Protein AF-A0A975JKD3-F1 (afdb_monomer_lite)

pLDDT: mean 81.68, std 16.89, range [24.05, 97.75]

Foldseek 3Di:
DDDDPVVLVLLPVLVVLVVQLVVLVLQLLLLLQQLVQLVVVLVVVVVVPDPVVNVVSVVSNVVSVVSNVVSLVSSVVSLVVSVVSLQVCQVVQDCVVCVVVDDPVADFFFDDWDKDWDCDVPALWIKIFIHRDLLQWFQFDLFAAPVLQVLLVQLVQQLLQCQPVLVSNLVSLVVLCVVANLLQSLSSNVVWPFPVNVQRHHDDDVQEHEFEWEDDDDPPQLQVLLQQLLLQCQLPVPDVVSNVVSLVSSCVRPNDVVSVVSVVRDTPCSVPDDPVHNSNSHRYDYDYTHTDPDDPSSHGHDPHAAFIKGQADAQKKKKWFADPPDIDIDIAHGARNIQGDGQGCSDPCSVVQDCDPNDGDGDLSHVLVPDQVSSRVNNSMDIGRDDPCCSVPPTPDMDMDHGHPSADPVRNQVVSLVSQSSLSNHQLHKAFDDPPQALPDDVHHGPDDSHDDSSVSCCLSPNDDQDDQPDPDQLCHFLLNLQCVSNVYDSVSRSSGHRSRHRNRNVQLVVLLVCCCVPCLCCCVPVCCVPDPPVLSVVVSVCCSRPVGPRARHTWMDRRRDTDDRHDDDDLVPDDPLPPDDDDDDDPPPDDVVVVVVVVVVVPDDSVSSVVVVVVVVVVVVVVVVCVVVQQDPPDPDPPVVSVVSNVVPPPDPPDDDDDDPDDPVNVVVVCVVVPVPPDDDDDDDDDDDDDDDDDDDDDDDDDDDDDDD

Structure (mmCIF, N/CA/C/O backbone):
data_AF-A0A975JKD3-F1
#
_entry.id   AF-A0A975JKD3-F1
#
loop_
_atom_site.group_PDB
_atom_site.id
_atom_site.type_symbol
_atom_site.label_atom_id
_atom_site.label_alt_id
_atom_site.label_comp_id
_atom_site.label_asym_id
_atom_site.label_entity_id
_atom_site.label_seq_id
_atom_site.pdbx_PDB_ins_code
_atom_site.Cartn_x
_atom_site.Cartn_y
_atom_site.Cartn_z
_atom_site.occupancy
_atom_site.B_iso_or_equiv
_atom_site.auth_seq_id
_atom_site.auth_comp_id
_atom_site.auth_asym_id
_atom_site.auth_atom_id
_atom_site.pdbx_PDB_model_num
ATOM 1 N N . MET A 1 1 ? 26.997 -11.189 -9.824 1.00 38.88 1 MET A N 1
ATOM 2 C CA . MET A 1 1 ? 28.252 -11.019 -9.048 1.00 38.88 1 MET A CA 1
ATOM 3 C C . MET A 1 1 ? 27.929 -10.065 -7.913 1.00 38.88 1 MET A C 1
ATOM 5 O O . MET A 1 1 ? 27.927 -8.876 -8.160 1.00 38.88 1 MET A O 1
ATOM 9 N N . SER A 1 2 ? 27.610 -10.561 -6.716 1.00 51.19 2 SER A N 1
ATOM 10 C CA . SER A 1 2 ? 27.182 -9.735 -5.572 1.00 51.19 2 SER A CA 1
ATOM 11 C C . SER A 1 2 ? 28.007 -8.449 -5.394 1.00 51.19 2 SER A C 1
ATOM 13 O O . SER A 1 2 ? 29.216 -8.456 -5.644 1.00 51.19 2 SER A O 1
ATOM 15 N N . ARG A 1 3 ? 27.349 -7.378 -4.926 1.00 65.56 3 ARG A N 1
ATOM 16 C CA . ARG A 1 3 ? 27.946 -6.079 -4.556 1.00 65.56 3 ARG A CA 1
ATOM 17 C C . ARG A 1 3 ? 29.324 -6.256 -3.910 1.00 65.56 3 ARG A C 1
ATOM 19 O O . ARG A 1 3 ? 29.521 -7.176 -3.111 1.00 65.56 3 ARG A O 1
ATOM 26 N N . THR A 1 4 ? 30.283 -5.390 -4.242 1.00 67.94 4 THR A N 1
ATOM 27 C CA . THR A 1 4 ? 31.621 -5.483 -3.641 1.00 67.94 4 THR A CA 1
ATOM 28 C C . THR A 1 4 ? 31.507 -5.413 -2.107 1.00 67.94 4 THR A C 1
ATOM 30 O O . THR A 1 4 ? 30.752 -4.585 -1.594 1.00 67.94 4 THR A O 1
ATOM 33 N N . PRO A 1 5 ? 32.243 -6.244 -1.341 1.00 71.12 5 PRO A N 1
ATOM 34 C CA . PRO A 1 5 ? 32.148 -6.245 0.123 1.00 71.12 5 PRO A CA 1
ATOM 35 C C . PRO A 1 5 ? 32.403 -4.870 0.757 1.00 71.12 5 PRO A C 1
ATOM 37 O O . PRO A 1 5 ? 31.826 -4.541 1.788 1.00 71.12 5 PRO A O 1
ATOM 40 N N . GLU A 1 6 ? 33.244 -4.055 0.115 1.00 71.62 6 GLU A N 1
ATOM 41 C CA . GLU A 1 6 ? 33.534 -2.678 0.516 1.00 71.62 6 GLU A CA 1
ATOM 42 C C . GLU A 1 6 ? 32.322 -1.749 0.348 1.00 71.62 6 GLU A C 1
ATOM 44 O O . GLU A 1 6 ? 32.041 -0.960 1.246 1.00 71.62 6 GLU A O 1
ATOM 49 N N . PHE A 1 7 ? 31.566 -1.875 -0.748 1.00 76.31 7 PHE A N 1
ATOM 50 C CA . PHE A 1 7 ? 30.334 -1.111 -0.960 1.00 76.31 7 PHE A CA 1
ATOM 51 C C . PHE A 1 7 ? 29.253 -1.516 0.048 1.00 76.31 7 PHE A C 1
ATOM 53 O O . PHE A 1 7 ? 28.669 -0.661 0.709 1.00 76.31 7 PHE A O 1
ATOM 60 N N . THR A 1 8 ? 29.052 -2.820 0.258 1.00 76.56 8 THR A N 1
ATOM 61 C CA . THR A 1 8 ? 28.086 -3.331 1.244 1.00 76.56 8 THR A CA 1
ATOM 62 C C . THR A 1 8 ? 28.416 -2.868 2.666 1.00 76.56 8 THR A C 1
ATOM 64 O O . THR A 1 8 ? 27.520 -2.472 3.411 1.00 76.56 8 THR A O 1
ATOM 67 N N . ALA A 1 9 ? 29.700 -2.844 3.042 1.00 80.62 9 ALA A N 1
ATOM 68 C CA . ALA A 1 9 ? 30.133 -2.354 4.351 1.00 80.62 9 ALA A CA 1
ATOM 69 C C . ALA A 1 9 ? 29.829 -0.860 4.569 1.00 80.62 9 ALA A C 1
ATOM 71 O O . ALA A 1 9 ? 29.582 -0.454 5.703 1.00 80.62 9 ALA A O 1
ATOM 72 N N . GLN A 1 10 ? 29.821 -0.048 3.507 1.00 79.69 10 GLN A N 1
ATOM 73 C CA . GLN A 1 10 ? 29.479 1.377 3.582 1.00 79.69 10 GLN A CA 1
ATOM 74 C C . GLN A 1 10 ? 27.966 1.639 3.610 1.00 79.69 10 GLN A C 1
ATOM 76 O O . GLN A 1 10 ? 27.542 2.668 4.132 1.00 79.69 10 GLN A O 1
ATOM 81 N N . LEU A 1 11 ? 27.147 0.711 3.103 1.00 83.75 11 LEU A N 1
ATOM 82 C CA . LEU A 1 11 ? 25.686 0.825 3.147 1.00 83.75 11 LEU A CA 1
ATOM 83 C C . LEU A 1 11 ? 25.106 0.546 4.540 1.00 83.75 11 LEU A C 1
ATOM 85 O O . LEU A 1 11 ? 24.109 1.158 4.911 1.00 83.75 11 LEU A O 1
ATOM 89 N N . ALA A 1 12 ? 25.715 -0.342 5.332 1.00 86.00 12 ALA A N 1
ATOM 90 C CA . ALA A 1 12 ? 25.164 -0.726 6.636 1.00 86.00 12 ALA A CA 1
ATOM 91 C C . ALA A 1 12 ? 25.016 0.453 7.632 1.00 86.00 12 ALA A C 1
ATOM 93 O O . ALA A 1 12 ? 23.933 0.598 8.203 1.00 86.00 12 ALA A O 1
ATOM 94 N N . PRO A 1 13 ? 26.013 1.347 7.814 1.00 88.62 13 PRO A N 1
ATOM 95 C CA . PRO A 1 13 ? 25.847 2.537 8.654 1.00 88.62 13 PRO A CA 1
ATOM 96 C C . PRO A 1 13 ? 24.757 3.486 8.149 1.00 88.62 13 PRO A C 1
ATOM 98 O O . PRO A 1 13 ? 24.030 4.069 8.948 1.00 88.62 13 PRO A O 1
ATOM 101 N N . LEU A 1 14 ? 24.617 3.619 6.825 1.00 87.12 14 LEU A N 1
ATOM 102 C CA . LEU A 1 14 ? 23.578 4.449 6.221 1.00 87.12 14 LEU A CA 1
ATOM 103 C C . LEU A 1 14 ? 22.175 3.894 6.507 1.00 87.12 14 LEU A C 1
ATOM 105 O O . LEU A 1 14 ? 21.269 4.664 6.822 1.00 87.12 14 LEU A O 1
ATOM 109 N N . LYS A 1 15 ? 21.999 2.571 6.416 1.00 87.50 15 LYS A N 1
ATOM 110 C CA . LYS A 1 15 ? 20.742 1.897 6.769 1.00 87.50 15 LYS A CA 1
ATOM 111 C C . LYS A 1 15 ? 20.385 2.147 8.233 1.00 87.50 15 LYS A C 1
ATOM 113 O O . LYS A 1 15 ? 19.302 2.637 8.519 1.00 87.50 15 LYS A O 1
ATOM 118 N N . GLN A 1 16 ? 21.343 1.961 9.140 1.00 90.44 16 GLN A N 1
ATOM 119 C CA . GLN A 1 16 ? 21.134 2.238 10.561 1.00 90.44 16 GLN A CA 1
ATOM 120 C C . GLN A 1 16 ? 20.761 3.707 10.833 1.00 90.44 16 GLN A C 1
ATOM 122 O O . GLN A 1 16 ? 19.900 3.979 11.668 1.00 90.44 16 GLN A O 1
ATOM 127 N N . ALA A 1 17 ? 21.394 4.659 10.140 1.00 91.06 17 ALA A N 1
ATOM 128 C CA . ALA A 1 17 ? 21.072 6.079 10.273 1.00 91.06 17 ALA A CA 1
ATOM 129 C C . ALA A 1 17 ? 19.662 6.410 9.756 1.00 91.06 17 ALA A C 1
ATOM 131 O O . ALA A 1 17 ? 18.968 7.227 10.358 1.00 91.06 17 ALA A O 1
ATOM 132 N N . ARG A 1 18 ? 19.224 5.758 8.670 1.00 89.56 18 ARG A N 1
ATOM 133 C CA . ARG A 1 18 ? 17.850 5.859 8.160 1.00 89.56 18 ARG A CA 1
ATOM 134 C C . ARG A 1 18 ? 16.847 5.355 9.193 1.00 89.56 18 ARG A C 1
ATOM 136 O O . ARG A 1 18 ? 15.944 6.105 9.543 1.00 89.56 18 ARG A O 1
ATOM 143 N N . ASP A 1 19 ? 17.037 4.141 9.702 1.00 91.19 19 ASP A N 1
ATOM 144 C CA . ASP A 1 19 ? 16.117 3.534 10.670 1.00 91.19 19 ASP A CA 1
ATOM 145 C C . ASP A 1 19 ? 16.009 4.395 11.937 1.00 91.19 19 ASP A C 1
ATOM 147 O O . ASP A 1 19 ? 14.914 4.666 12.424 1.00 91.19 19 ASP A O 1
ATOM 151 N N . ALA A 1 20 ? 17.140 4.927 12.420 1.00 93.31 20 ALA A N 1
ATOM 152 C CA . ALA A 1 20 ? 17.164 5.847 13.554 1.00 93.31 20 ALA A CA 1
ATOM 153 C C . ALA A 1 20 ? 16.421 7.166 13.272 1.00 93.31 20 ALA A C 1
ATOM 155 O O . ALA A 1 20 ? 15.721 7.677 14.149 1.00 93.31 20 ALA A O 1
ATOM 156 N N . ALA A 1 21 ? 16.555 7.727 12.065 1.00 92.06 21 ALA A N 1
ATOM 157 C CA . ALA A 1 21 ? 15.814 8.920 11.664 1.00 92.06 21 ALA A CA 1
ATOM 158 C C . ALA A 1 21 ? 14.305 8.637 11.555 1.00 92.06 21 ALA A C 1
ATOM 160 O O . ALA A 1 21 ? 13.503 9.453 12.008 1.00 92.06 21 ALA A O 1
ATOM 161 N N . ASP A 1 22 ? 13.907 7.481 11.022 1.00 90.38 22 ASP A N 1
ATOM 162 C CA . ASP A 1 22 ? 12.505 7.061 10.938 1.00 90.38 22 ASP A CA 1
ATOM 163 C C . ASP A 1 22 ? 11.887 6.800 12.323 1.00 90.38 22 ASP A C 1
ATOM 165 O O . ASP A 1 22 ? 10.760 7.229 12.588 1.00 90.38 22 ASP A O 1
ATOM 169 N N . ASP A 1 23 ? 12.628 6.191 13.249 1.00 91.88 23 ASP A N 1
ATOM 170 C CA . ASP A 1 23 ? 12.214 6.022 14.647 1.00 91.88 23 ASP A CA 1
ATOM 171 C C . ASP A 1 23 ? 12.025 7.365 15.355 1.00 91.88 23 ASP A C 1
ATOM 173 O O . ASP A 1 23 ? 10.973 7.617 15.953 1.00 91.88 23 ASP A O 1
ATOM 177 N N . ALA A 1 24 ? 13.006 8.264 15.239 1.00 93.31 24 ALA A N 1
ATOM 178 C CA . ALA A 1 24 ? 12.926 9.599 15.826 1.00 93.31 24 ALA A CA 1
ATOM 179 C C . ALA A 1 24 ? 11.771 10.419 15.235 1.00 93.31 24 ALA A C 1
ATOM 181 O O . ALA A 1 24 ? 11.114 11.180 15.947 1.00 93.31 24 ALA A O 1
ATOM 182 N N . ARG A 1 25 ? 11.479 10.235 13.944 1.00 90.75 25 ARG A N 1
ATOM 183 C CA . ARG A 1 25 ? 10.325 10.840 13.277 1.00 90.75 25 ARG A CA 1
ATOM 184 C C . ARG A 1 25 ? 9.009 10.333 13.858 1.00 90.75 25 ARG A C 1
ATOM 186 O O . ARG A 1 25 ? 8.151 11.144 14.205 1.00 90.75 25 ARG A O 1
ATOM 193 N N . ARG A 1 26 ? 8.853 9.013 14.019 1.00 89.00 26 ARG A N 1
ATOM 194 C CA . ARG A 1 26 ? 7.668 8.409 14.657 1.00 89.00 26 ARG A CA 1
ATOM 195 C C . ARG A 1 26 ? 7.474 8.921 16.085 1.00 89.00 26 ARG A C 1
ATOM 197 O O . ARG A 1 26 ? 6.348 9.242 16.470 1.00 89.00 26 ARG A O 1
ATOM 204 N N . GLU A 1 27 ? 8.555 9.064 16.851 1.00 90.69 27 GLU A N 1
ATOM 205 C CA . GLU A 1 27 ? 8.506 9.658 18.192 1.00 90.69 27 GLU A CA 1
ATOM 206 C C . GLU A 1 27 ? 8.084 11.135 18.155 1.00 90.69 27 GLU A C 1
ATOM 208 O O . GLU A 1 27 ? 7.251 11.555 18.962 1.00 90.69 27 GLU A O 1
ATOM 213 N N . ALA A 1 28 ? 8.606 11.921 17.209 1.00 91.12 28 ALA A N 1
ATOM 214 C CA . ALA A 1 28 ? 8.241 13.326 17.044 1.00 91.12 28 ALA A CA 1
ATOM 215 C C . ALA A 1 28 ? 6.748 13.500 16.733 1.00 91.12 28 ALA A C 1
ATOM 217 O O . ALA A 1 28 ? 6.082 14.321 17.372 1.00 91.12 28 ALA A O 1
ATOM 218 N N . TYR A 1 29 ? 6.193 12.679 15.835 1.00 88.88 29 TYR A N 1
ATOM 219 C CA . TYR A 1 29 ? 4.753 12.660 15.576 1.00 88.88 29 TYR A CA 1
ATOM 220 C C . TYR A 1 29 ? 3.956 12.270 16.819 1.00 88.88 29 TYR A C 1
ATOM 222 O O . TYR A 1 29 ? 3.020 12.983 17.180 1.00 88.88 29 TYR A O 1
ATOM 230 N N . ALA A 1 30 ? 4.339 11.197 17.518 1.00 85.81 30 ALA A N 1
ATOM 231 C CA . ALA A 1 30 ? 3.658 10.769 18.739 1.00 85.81 30 ALA A CA 1
ATOM 232 C C . ALA A 1 30 ? 3.649 11.877 19.811 1.00 85.81 30 ALA A C 1
ATOM 234 O O . ALA A 1 30 ? 2.597 12.203 20.361 1.00 85.81 30 ALA A O 1
ATOM 235 N N . ALA A 1 31 ? 4.789 12.533 20.041 1.00 89.06 31 ALA A N 1
ATOM 236 C CA . ALA A 1 31 ? 4.897 13.630 20.998 1.00 89.06 31 ALA A CA 1
ATOM 237 C C . ALA A 1 31 ? 4.063 14.862 20.590 1.00 89.06 31 ALA A C 1
ATOM 239 O O . ALA A 1 31 ? 3.454 15.504 21.453 1.00 89.06 31 ALA A O 1
ATOM 240 N N . THR A 1 32 ? 3.989 15.191 19.294 1.00 89.25 32 THR A N 1
ATOM 241 C CA . THR A 1 32 ? 3.088 16.246 18.802 1.00 89.25 32 THR A CA 1
ATOM 242 C C . THR A 1 32 ? 1.620 15.874 19.023 1.00 89.25 32 THR A C 1
ATOM 244 O O . THR A 1 32 ? 0.834 16.729 19.436 1.00 89.25 32 THR A O 1
ATOM 247 N N . GLN A 1 33 ? 1.233 14.616 18.792 1.00 84.31 33 GLN A N 1
ATOM 248 C CA . GLN A 1 33 ? -0.141 14.162 19.014 1.00 84.31 33 GLN A CA 1
ATOM 249 C C . GLN A 1 33 ? -0.552 14.275 20.488 1.00 84.31 33 GLN A C 1
ATOM 251 O O . GLN A 1 33 ? -1.630 14.806 20.771 1.00 84.31 33 GLN A O 1
ATOM 256 N N . ASP A 1 34 ? 0.324 13.894 21.423 1.00 84.06 34 ASP A N 1
ATOM 257 C CA . ASP A 1 34 ? 0.109 14.078 22.867 1.00 84.06 34 ASP A CA 1
ATOM 258 C C . ASP A 1 34 ? -0.121 15.557 23.219 1.00 84.06 34 ASP A C 1
ATOM 260 O O . ASP A 1 34 ? -1.055 15.915 23.947 1.00 84.06 34 ASP A O 1
ATOM 264 N N . TYR A 1 35 ? 0.713 16.444 22.669 1.00 87.00 35 TYR A N 1
ATOM 265 C CA . TYR A 1 35 ? 0.596 17.887 22.865 1.00 87.00 35 TYR A CA 1
ATOM 266 C C . TYR A 1 35 ? -0.739 18.437 22.333 1.00 87.00 35 TYR A C 1
ATOM 268 O O . TYR A 1 35 ? -1.437 19.181 23.035 1.00 87.00 35 TYR A O 1
ATOM 276 N N . GLN A 1 36 ? -1.133 18.042 21.121 1.00 85.50 36 GLN A N 1
ATOM 277 C CA . GLN A 1 36 ? -2.388 18.462 20.495 1.00 85.50 36 GLN A CA 1
ATOM 278 C C . GLN A 1 36 ? -3.615 17.941 21.263 1.00 85.50 36 GLN A C 1
ATOM 280 O O . GLN A 1 36 ? -4.570 18.699 21.473 1.00 85.50 36 GLN A O 1
ATOM 285 N N . LYS A 1 37 ? -3.582 16.688 21.742 1.00 83.19 37 LYS A N 1
ATOM 286 C CA . LYS A 1 37 ? -4.632 16.077 22.578 1.00 83.19 37 LYS A CA 1
ATOM 287 C C . LYS A 1 37 ? -4.871 16.908 23.841 1.00 83.19 37 LYS A C 1
ATOM 289 O O . LYS A 1 37 ? -5.991 17.375 24.064 1.00 83.19 37 LYS A O 1
ATOM 294 N N . LEU A 1 38 ? -3.809 17.231 24.583 1.00 85.06 38 LEU A N 1
ATOM 295 C CA . LEU A 1 38 ? -3.895 18.057 25.794 1.00 85.06 38 LEU A CA 1
ATOM 296 C C . LEU A 1 38 ? -4.437 19.471 25.518 1.00 85.06 38 LEU A C 1
ATOM 298 O O . LEU A 1 38 ? -5.226 20.008 26.302 1.00 85.06 38 LEU A O 1
ATOM 302 N N . GLY A 1 39 ? -4.068 20.081 24.386 1.00 83.69 39 GLY A N 1
ATOM 303 C CA . GLY A 1 39 ? -4.610 21.376 23.959 1.00 83.69 39 GLY A CA 1
ATOM 304 C C . GLY A 1 39 ? -6.135 21.360 23.767 1.00 83.69 39 GLY A C 1
ATOM 305 O O . GLY A 1 39 ? -6.840 22.320 24.116 1.00 83.69 39 GLY A O 1
ATOM 306 N N . ARG A 1 40 ? -6.681 20.248 23.273 1.00 79.56 40 ARG A N 1
ATOM 307 C CA . ARG A 1 40 ? -8.131 20.055 23.130 1.00 79.56 40 ARG A CA 1
ATOM 308 C C . ARG A 1 40 ? -8.810 19.752 24.452 1.00 79.56 40 ARG A C 1
ATOM 310 O O . ARG A 1 40 ? -9.866 20.333 24.713 1.00 79.56 40 ARG A O 1
ATOM 317 N N . ASP A 1 41 ? -8.189 18.955 25.313 1.00 79.94 41 ASP A N 1
ATOM 318 C CA . ASP A 1 41 ? -8.704 18.681 26.658 1.00 79.94 41 ASP A CA 1
ATOM 319 C C . ASP A 1 41 ? -8.812 19.958 27.488 1.00 79.94 41 ASP A C 1
ATOM 321 O O . ASP A 1 41 ? -9.837 20.202 28.129 1.00 79.94 41 ASP A O 1
ATOM 325 N N . LYS A 1 42 ? -7.835 20.865 27.374 1.00 81.56 42 LYS A N 1
ATOM 326 C CA . LYS A 1 42 ? -7.927 22.221 27.936 1.00 81.56 42 LYS A CA 1
ATOM 327 C C . LYS A 1 42 ? -9.138 22.981 27.405 1.00 81.56 42 LYS A C 1
ATOM 329 O O . LYS A 1 42 ? -9.854 23.635 28.165 1.00 81.56 42 LYS A O 1
ATOM 334 N N . THR A 1 43 ? -9.378 22.913 26.098 1.00 81.00 43 THR A N 1
ATOM 335 C CA . THR A 1 43 ? -10.516 23.587 25.457 1.00 81.00 43 THR A CA 1
ATOM 336 C C . THR A 1 43 ? -11.851 23.003 25.933 1.00 81.00 43 THR A C 1
ATOM 338 O O . THR A 1 43 ? -12.809 23.752 26.133 1.00 81.00 43 THR A O 1
ATOM 341 N N . ARG A 1 44 ? -11.912 21.689 26.184 1.00 76.62 44 ARG A N 1
ATOM 342 C CA . ARG A 1 44 ? -13.075 20.990 26.748 1.00 76.62 44 ARG A CA 1
ATOM 343 C C . ARG A 1 44 ? -13.292 21.326 28.228 1.00 76.62 44 ARG A C 1
ATOM 345 O O . ARG A 1 44 ? -14.408 21.680 28.594 1.00 76.62 44 ARG A O 1
ATOM 352 N N . SER A 1 45 ? -12.241 21.312 29.046 1.00 74.56 45 SER A N 1
ATOM 353 C CA . SER A 1 45 ? -12.281 21.634 30.483 1.00 74.56 45 SER A CA 1
ATOM 354 C C . SER A 1 45 ? -12.720 23.081 30.753 1.00 74.56 45 SER A C 1
ATOM 356 O O . SER A 1 45 ? -13.515 23.341 31.658 1.00 74.56 45 SER A O 1
ATOM 358 N N . LYS A 1 46 ? -12.321 24.035 29.898 1.00 72.62 46 LYS A N 1
ATOM 359 C CA . LYS A 1 46 ? -12.829 25.420 29.957 1.00 72.62 46 LYS A CA 1
ATOM 360 C C . LYS A 1 46 ? -14.349 25.522 29.787 1.00 72.62 46 LYS A C 1
ATOM 362 O O . LYS A 1 46 ? -14.938 26.475 30.287 1.00 72.62 46 LYS A O 1
ATOM 367 N N . ARG A 1 47 ? -14.991 24.566 29.103 1.00 70.69 47 ARG A N 1
ATOM 368 C CA . ARG A 1 47 ? -16.455 24.529 28.932 1.00 70.69 47 ARG A CA 1
ATOM 369 C C . ARG A 1 47 ? -17.178 23.931 30.141 1.00 70.69 47 ARG A C 1
ATOM 371 O O . ARG A 1 47 ? -18.344 24.246 30.338 1.00 70.69 47 ARG A O 1
ATOM 378 N N . THR A 1 48 ? -16.505 23.112 30.949 1.00 68.12 48 THR A N 1
ATOM 379 C CA . THR A 1 48 ? -17.072 22.472 32.152 1.00 68.12 48 THR A CA 1
ATOM 380 C C . THR A 1 48 ? -16.778 23.227 33.457 1.00 68.12 48 THR A C 1
ATOM 382 O O . THR A 1 48 ? -17.215 22.786 34.512 1.00 68.12 48 THR A O 1
ATOM 385 N N . ALA A 1 49 ? -16.118 24.393 33.386 1.00 56.94 49 ALA A N 1
ATOM 386 C CA . ALA A 1 49 ? -15.898 25.341 34.491 1.00 56.94 49 ALA A CA 1
ATOM 387 C C . ALA A 1 49 ? -15.116 24.800 35.712 1.00 56.94 49 ALA A C 1
ATOM 389 O O . ALA A 1 49 ? -15.340 25.250 36.835 1.00 56.94 49 ALA A O 1
ATOM 390 N N . ASP A 1 50 ? -14.157 23.892 35.499 1.00 61.19 50 ASP A N 1
ATOM 391 C CA . ASP A 1 50 ? -13.367 23.290 36.582 1.00 61.19 50 ASP A CA 1
ATOM 392 C C . ASP A 1 50 ? -11.939 23.878 36.662 1.00 61.19 50 ASP A C 1
ATOM 394 O O . ASP A 1 50 ? -11.017 23.482 35.941 1.00 61.19 50 ASP A O 1
ATOM 398 N N . ALA A 1 51 ? -11.752 24.896 37.508 1.00 60.88 51 ALA A N 1
ATOM 399 C CA . ALA A 1 51 ? -10.539 25.726 37.529 1.00 60.88 51 ALA A CA 1
ATOM 400 C C . ALA A 1 51 ? -9.275 25.004 38.047 1.00 60.88 51 ALA A C 1
ATOM 402 O O . ALA A 1 51 ? -8.162 25.388 37.686 1.00 60.88 51 ALA A O 1
ATOM 403 N N . GLY A 1 52 ? -9.425 23.962 38.876 1.00 66.06 52 GLY A N 1
ATOM 404 C CA . GLY A 1 52 ? -8.297 23.190 39.418 1.00 66.06 52 GLY A CA 1
ATOM 405 C C . GLY A 1 52 ? -7.647 22.266 38.384 1.00 66.06 52 GLY A C 1
ATOM 406 O O . GLY A 1 52 ? -6.421 22.163 38.325 1.00 66.06 52 GLY A O 1
ATOM 407 N N . ILE A 1 53 ? -8.468 21.664 37.520 1.00 67.31 53 ILE A N 1
ATOM 408 C CA . ILE A 1 53 ? -8.040 20.777 36.430 1.00 67.31 53 ILE A CA 1
ATOM 409 C C . ILE A 1 53 ? -7.311 21.581 35.343 1.00 67.31 53 ILE A C 1
ATOM 411 O O . ILE A 1 53 ? -6.267 21.158 34.848 1.00 67.31 53 ILE A O 1
ATOM 415 N N . ALA A 1 54 ? -7.792 22.789 35.031 1.00 67.56 54 ALA A N 1
ATOM 416 C CA . ALA A 1 54 ? -7.192 23.650 34.011 1.00 67.56 54 ALA A CA 1
ATOM 417 C C . ALA A 1 54 ? -5.707 23.977 34.284 1.00 67.56 54 ALA A C 1
ATOM 419 O O . ALA A 1 54 ? -4.889 23.923 33.368 1.00 67.56 54 ALA A O 1
ATOM 420 N N . GLY A 1 55 ? -5.336 24.250 35.542 1.00 74.38 55 GLY A N 1
ATOM 421 C CA . GLY A 1 55 ? -3.947 24.548 35.914 1.00 74.38 55 GLY A CA 1
ATOM 422 C C . GLY A 1 55 ? -3.003 23.337 35.874 1.00 74.38 55 GLY A C 1
ATOM 423 O O . GLY A 1 55 ? -1.799 23.507 35.684 1.00 74.38 55 GLY A O 1
ATOM 424 N N . GLN A 1 56 ? -3.524 22.115 36.041 1.00 80.25 56 GLN A N 1
ATOM 425 C CA . GLN A 1 56 ? -2.752 20.882 35.845 1.00 80.25 56 GLN A CA 1
ATOM 426 C C . GLN A 1 56 ? -2.539 20.595 34.356 1.00 80.25 56 GLN A C 1
ATOM 428 O O . GLN A 1 56 ? -1.405 20.325 33.956 1.00 80.25 56 GLN A O 1
ATOM 433 N N . ILE A 1 57 ? -3.591 20.743 33.543 1.00 81.25 57 ILE A N 1
ATOM 434 C CA . ILE A 1 57 ? -3.516 20.584 32.085 1.00 81.25 57 ILE A CA 1
ATOM 435 C C . ILE A 1 57 ? -2.523 21.588 31.484 1.00 81.25 57 ILE A C 1
ATOM 437 O O . ILE A 1 57 ? -1.736 21.223 30.619 1.00 81.25 57 ILE A O 1
ATOM 441 N N . ASP A 1 58 ? -2.473 22.829 31.979 1.00 84.31 58 ASP A N 1
ATOM 442 C CA . ASP A 1 58 ? -1.512 23.832 31.501 1.00 84.31 58 ASP A CA 1
ATOM 443 C C . ASP A 1 58 ? -0.048 23.393 31.666 1.00 84.31 58 ASP A C 1
ATOM 445 O O . ASP A 1 58 ? 0.746 23.524 30.733 1.00 84.31 58 ASP A O 1
ATOM 449 N N . ARG A 1 59 ? 0.309 22.806 32.818 1.00 85.88 59 ARG A N 1
ATOM 450 C CA . ARG A 1 59 ? 1.667 22.276 33.051 1.00 85.88 59 ARG A CA 1
ATOM 451 C C . ARG A 1 59 ? 1.963 21.051 32.191 1.00 85.88 59 ARG A C 1
ATOM 453 O O . ARG A 1 59 ? 3.102 20.861 31.760 1.00 85.88 59 ARG A O 1
ATOM 460 N N . GLN A 1 60 ? 0.958 20.206 31.964 1.00 88.12 60 GLN A N 1
ATOM 461 C CA . GLN A 1 60 ? 1.082 19.050 31.078 1.00 88.12 60 GLN A CA 1
ATOM 462 C C . GLN A 1 60 ? 1.303 19.492 29.630 1.00 88.12 60 GLN A C 1
ATOM 464 O O . GLN A 1 60 ? 2.217 18.980 28.996 1.00 88.12 60 GLN A O 1
ATOM 469 N N . ILE A 1 61 ? 0.563 20.492 29.140 1.00 88.25 61 ILE A N 1
ATOM 470 C CA . ILE A 1 61 ? 0.741 21.076 27.801 1.00 88.25 61 ILE A CA 1
ATOM 471 C C . ILE A 1 61 ? 2.150 21.640 27.636 1.00 88.25 61 ILE A C 1
ATOM 473 O O . ILE A 1 61 ? 2.801 21.360 26.636 1.00 88.25 61 ILE A O 1
ATOM 477 N N . GLU A 1 62 ? 2.648 22.411 28.604 1.00 90.00 62 GLU A N 1
ATOM 478 C CA . GLU A 1 62 ? 4.008 22.963 28.539 1.00 90.00 62 GLU A CA 1
ATOM 479 C C . GLU A 1 62 ? 5.073 21.853 28.505 1.00 90.00 62 GLU A C 1
ATOM 481 O O . GLU A 1 62 ? 6.084 21.952 27.810 1.00 90.00 62 GLU A O 1
ATOM 486 N N . THR A 1 63 ? 4.849 20.767 29.245 1.00 92.00 63 THR A N 1
ATOM 487 C CA . THR A 1 63 ? 5.761 19.617 29.282 1.00 92.00 63 THR A CA 1
ATOM 488 C C . THR A 1 63 ? 5.707 18.816 27.981 1.00 92.00 63 THR A C 1
ATOM 490 O O . THR A 1 63 ? 6.757 18.515 27.420 1.00 92.00 63 THR A O 1
ATOM 493 N N . ALA A 1 64 ? 4.509 18.540 27.463 1.00 90.12 64 ALA A N 1
ATOM 494 C CA . ALA A 1 64 ? 4.298 17.861 26.187 1.00 90.12 64 ALA A CA 1
ATOM 495 C C . ALA A 1 64 ? 4.840 18.682 25.008 1.00 90.12 64 ALA A C 1
ATOM 497 O O . ALA A 1 64 ? 5.510 18.132 24.145 1.00 90.12 64 ALA A O 1
ATOM 498 N N . GLY A 1 65 ? 4.656 20.006 25.015 1.00 90.50 65 GLY A N 1
ATOM 499 C CA . GLY A 1 65 ? 5.206 20.900 23.994 1.00 90.50 65 GLY A CA 1
ATOM 500 C C . GLY A 1 65 ? 6.737 20.917 23.993 1.00 90.50 65 GLY A C 1
ATOM 501 O O . GLY A 1 65 ? 7.354 20.856 22.932 1.00 90.50 65 GLY A O 1
ATOM 502 N N . ARG A 1 66 ? 7.375 20.916 25.175 1.00 92.31 66 ARG A N 1
ATOM 503 C CA . ARG A 1 66 ? 8.838 20.763 25.276 1.00 92.31 66 ARG A CA 1
ATOM 504 C C . ARG A 1 66 ? 9.311 19.403 24.768 1.00 92.31 66 ARG A C 1
ATOM 506 O O . ARG A 1 66 ? 10.308 19.361 24.056 1.00 92.31 66 ARG A O 1
ATOM 513 N N . ARG A 1 67 ? 8.600 18.320 25.099 1.00 92.56 67 ARG A N 1
ATOM 514 C CA . ARG A 1 67 ? 8.901 16.969 24.600 1.00 92.56 67 ARG A CA 1
ATOM 515 C C . ARG A 1 67 ? 8.791 16.903 23.076 1.00 92.56 67 ARG A C 1
ATOM 517 O O . ARG A 1 67 ? 9.720 16.424 22.443 1.00 92.56 67 ARG A O 1
ATOM 524 N N . ALA A 1 68 ? 7.716 17.436 22.496 1.00 91.31 68 ALA A N 1
ATOM 525 C CA . ALA A 1 68 ? 7.532 17.499 21.048 1.00 91.31 68 ALA A CA 1
ATOM 526 C C . ALA A 1 68 ? 8.669 18.283 20.376 1.00 91.31 68 ALA A C 1
ATOM 528 O O . ALA A 1 68 ? 9.303 17.777 19.457 1.00 91.31 68 ALA A O 1
ATOM 529 N N . GLY A 1 69 ? 9.012 19.471 20.888 1.00 91.62 69 GLY A N 1
ATOM 530 C CA . GLY A 1 69 ? 10.136 20.254 20.364 1.00 91.62 69 GLY A CA 1
ATOM 531 C C . GLY A 1 69 ? 11.488 19.535 20.464 1.00 91.62 69 GLY A C 1
ATOM 532 O O . GLY A 1 69 ? 12.299 19.626 19.547 1.00 91.62 69 GLY A O 1
ATOM 533 N N . GLN A 1 70 ? 11.731 18.790 21.548 1.00 94.06 70 GLN A N 1
ATOM 534 C CA . GLN A 1 70 ? 12.935 17.964 21.703 1.00 94.06 70 GLN A CA 1
ATOM 535 C C . GLN A 1 70 ? 12.967 16.797 20.711 1.00 94.06 70 GLN A C 1
ATOM 537 O O . GLN A 1 70 ? 14.007 16.570 20.101 1.00 94.06 70 GLN A O 1
ATOM 542 N N . ALA A 1 71 ? 11.844 16.102 20.521 1.00 94.44 71 ALA A N 1
ATOM 543 C CA . ALA A 1 71 ? 11.736 14.987 19.586 1.00 94.44 71 ALA A CA 1
ATOM 544 C C . ALA A 1 71 ? 11.933 15.446 18.130 1.00 94.44 71 ALA A C 1
ATOM 546 O O . ALA A 1 71 ? 12.725 14.853 17.405 1.00 94.44 71 ALA A O 1
ATOM 547 N N . TRP A 1 72 ? 11.328 16.570 17.727 1.00 93.00 72 TRP A N 1
ATOM 548 C CA . TRP A 1 72 ? 11.584 17.181 16.415 1.00 93.00 72 TRP A CA 1
ATOM 549 C C . TRP A 1 72 ? 13.033 17.648 16.247 1.00 93.00 72 TRP A C 1
ATOM 551 O O . TRP A 1 72 ? 13.602 17.504 15.168 1.00 93.00 72 TRP A O 1
ATOM 561 N N . GLY A 1 73 ? 13.653 18.175 17.307 1.00 92.75 73 GLY A N 1
ATOM 562 C CA . GLY A 1 73 ? 15.074 18.521 17.303 1.00 92.75 73 GLY A CA 1
ATOM 563 C C . GLY A 1 73 ? 15.979 17.300 17.109 1.00 92.75 73 GLY A C 1
ATOM 564 O O . GLY A 1 73 ? 16.925 17.368 16.328 1.00 92.75 73 GLY A O 1
ATOM 565 N N . ALA A 1 74 ? 15.669 16.184 17.774 1.00 94.62 74 ALA A N 1
ATOM 566 C CA . ALA A 1 74 ? 16.387 14.920 17.623 1.00 94.62 74 ALA A CA 1
ATOM 567 C C . ALA A 1 74 ? 16.213 14.332 16.213 1.00 94.62 74 ALA A C 1
ATOM 569 O O . ALA A 1 74 ? 17.202 13.970 15.580 1.00 94.62 74 ALA A O 1
ATOM 570 N N . PHE A 1 75 ? 14.982 14.321 15.687 1.00 94.00 75 PHE A N 1
ATOM 571 C CA . PHE A 1 75 ? 14.711 13.926 14.304 1.00 94.00 75 PHE A CA 1
ATOM 572 C C . PHE A 1 75 ? 15.504 14.781 13.307 1.00 94.00 75 PHE A C 1
ATOM 574 O O . PHE A 1 75 ? 16.189 14.235 12.449 1.00 94.00 75 PHE A O 1
ATOM 581 N N . GLY A 1 76 ? 15.478 16.111 13.447 1.00 91.25 76 GLY A N 1
ATOM 582 C CA . GLY A 1 76 ? 16.215 17.012 12.560 1.00 91.25 76 GLY A CA 1
ATOM 583 C C . GLY A 1 76 ? 17.730 16.778 12.574 1.00 91.25 76 GLY A C 1
ATOM 584 O O . GLY A 1 76 ? 18.367 16.871 11.528 1.00 91.25 76 GLY A O 1
ATOM 585 N N . GLN A 1 77 ? 18.306 16.431 13.731 1.00 94.12 77 GLN A N 1
ATOM 586 C CA . GLN A 1 77 ? 19.724 16.071 13.850 1.00 94.12 77 GLN A CA 1
ATOM 587 C C . GLN A 1 77 ? 20.038 14.757 13.130 1.00 94.12 77 GLN A C 1
ATOM 589 O O . GLN A 1 77 ? 20.902 14.740 12.257 1.00 94.12 77 GLN A O 1
ATOM 594 N N . LEU A 1 78 ? 19.300 13.687 13.436 1.00 94.56 78 LEU A N 1
ATOM 595 C CA . LEU A 1 78 ? 19.511 12.368 12.829 1.00 94.56 78 LEU A CA 1
ATOM 596 C C . LEU A 1 78 ? 19.274 12.388 11.314 1.00 94.56 78 LEU A C 1
ATOM 598 O O . LEU A 1 78 ? 20.031 11.788 10.555 1.00 94.56 78 LEU A O 1
ATOM 602 N N . HIS A 1 79 ? 18.266 13.132 10.858 1.00 91.44 79 HIS A N 1
ATOM 603 C CA . HIS A 1 79 ? 17.999 13.308 9.437 1.00 91.44 79 HIS A CA 1
ATOM 604 C C . HIS A 1 79 ? 19.126 14.075 8.727 1.00 91.44 79 HIS A C 1
ATOM 606 O O . HIS A 1 79 ? 19.544 13.690 7.636 1.00 91.44 79 HIS A O 1
ATOM 612 N N . ALA A 1 80 ? 19.674 15.128 9.344 1.00 91.44 80 ALA A N 1
ATOM 613 C CA . ALA A 1 80 ? 20.818 15.849 8.785 1.00 91.44 80 ALA A CA 1
ATOM 614 C C . ALA A 1 80 ? 22.082 14.972 8.718 1.00 91.44 80 ALA A C 1
ATOM 616 O O . ALA A 1 80 ? 22.774 14.984 7.700 1.00 91.44 80 ALA A O 1
ATOM 617 N N . GLU A 1 81 ? 22.351 14.173 9.756 1.00 92.44 81 GLU A N 1
ATOM 618 C CA . GLU A 1 81 ? 23.454 13.202 9.777 1.00 92.44 81 GLU A CA 1
ATOM 619 C C . GLU A 1 81 ? 23.305 12.160 8.658 1.00 92.44 81 GLU A C 1
ATOM 621 O O . GLU A 1 81 ? 24.258 11.889 7.925 1.00 92.44 81 GLU A O 1
ATOM 626 N N . GLN A 1 82 ? 22.098 11.624 8.465 1.00 91.75 82 GLN A N 1
ATOM 627 C CA . GLN A 1 82 ? 21.785 10.701 7.374 1.00 91.75 82 GLN A CA 1
ATOM 628 C C . GLN A 1 82 ? 22.045 11.333 5.994 1.00 91.75 82 GLN A C 1
ATOM 630 O O . GLN A 1 82 ? 22.658 10.701 5.130 1.00 91.75 82 GLN A O 1
ATOM 635 N N . LEU A 1 83 ? 21.602 12.576 5.770 1.00 90.12 83 LEU A N 1
ATOM 636 C CA . LEU A 1 83 ? 21.837 13.297 4.513 1.00 90.12 83 LEU A CA 1
ATOM 637 C C . LEU A 1 83 ? 23.330 13.554 4.264 1.00 90.12 83 LEU A C 1
ATOM 639 O O . LEU A 1 83 ? 23.789 13.444 3.126 1.00 90.12 83 LEU A O 1
ATOM 643 N N . GLU A 1 84 ? 24.102 13.856 5.309 1.00 91.62 84 GLU A N 1
ATOM 644 C CA . GLU A 1 84 ? 25.555 14.012 5.212 1.00 91.62 84 GLU A CA 1
ATOM 645 C C . GLU A 1 84 ? 26.239 12.683 4.853 1.00 91.62 84 GLU A C 1
ATOM 647 O O . GLU A 1 84 ? 27.089 12.645 3.958 1.00 91.62 84 GLU A O 1
ATOM 652 N N . MET A 1 85 ? 25.828 11.569 5.471 1.00 90.56 85 MET A N 1
ATOM 653 C CA . MET A 1 85 ? 26.313 10.229 5.113 1.00 90.56 85 MET A CA 1
ATOM 654 C C . MET A 1 85 ? 26.016 9.891 3.647 1.00 90.56 85 MET A C 1
ATOM 656 O O . MET A 1 85 ? 26.916 9.458 2.926 1.00 90.56 85 MET A O 1
ATOM 660 N N . LEU A 1 86 ? 24.787 10.150 3.186 1.00 88.44 86 LEU A N 1
ATOM 661 C CA . LEU A 1 86 ? 24.376 9.986 1.788 1.00 88.44 86 LEU A CA 1
ATOM 662 C C . LEU A 1 86 ? 25.233 10.821 0.830 1.00 88.44 86 LEU A C 1
ATOM 664 O O . LEU A 1 86 ? 25.683 10.323 -0.204 1.00 88.44 86 LEU A O 1
ATOM 668 N N . ALA A 1 87 ? 25.490 12.084 1.173 1.00 88.81 87 ALA A N 1
ATOM 669 C CA . ALA A 1 87 ? 26.323 12.972 0.371 1.00 88.81 87 ALA A CA 1
ATOM 670 C C . ALA A 1 87 ? 27.777 12.476 0.278 1.00 88.81 87 ALA A C 1
ATOM 672 O O . ALA A 1 87 ? 28.382 12.554 -0.793 1.00 88.81 87 ALA A O 1
ATOM 673 N N . ASN A 1 88 ? 28.319 11.916 1.363 1.00 89.62 88 ASN A N 1
ATOM 674 C CA . ASN A 1 88 ? 29.684 11.388 1.410 1.00 89.62 88 ASN A CA 1
ATOM 675 C C . ASN A 1 88 ? 29.880 10.165 0.503 1.00 89.62 88 ASN A C 1
ATOM 677 O O . ASN A 1 88 ? 30.933 10.032 -0.122 1.00 89.62 88 ASN A O 1
ATOM 681 N N . ILE A 1 89 ? 28.866 9.303 0.382 1.00 88.00 89 ILE A N 1
ATOM 682 C CA . ILE A 1 89 ? 28.922 8.121 -0.492 1.00 88.00 89 ILE A CA 1
ATOM 683 C C . ILE A 1 89 ? 28.392 8.384 -1.911 1.00 88.00 89 ILE A C 1
ATOM 685 O O . ILE A 1 89 ? 28.495 7.516 -2.775 1.00 88.00 89 ILE A O 1
ATOM 689 N N . ALA A 1 90 ? 27.874 9.585 -2.198 1.00 88.44 90 ALA A N 1
ATOM 690 C CA . ALA A 1 90 ? 27.299 9.957 -3.494 1.00 88.44 90 ALA A CA 1
ATOM 691 C C . ALA A 1 90 ? 28.153 9.591 -4.728 1.00 88.44 90 ALA A C 1
ATOM 693 O O . ALA A 1 90 ? 27.568 9.158 -5.729 1.00 88.44 90 ALA A O 1
ATOM 694 N N . PRO A 1 91 ? 29.502 9.725 -4.714 1.00 87.31 91 PRO A N 1
ATOM 695 C CA . PRO A 1 91 ? 30.344 9.324 -5.844 1.00 87.31 91 PRO A CA 1
ATOM 696 C C . PRO A 1 91 ? 30.287 7.825 -6.163 1.00 87.31 91 PRO A C 1
ATOM 698 O O . PRO A 1 91 ? 30.549 7.442 -7.296 1.00 87.31 91 PRO A O 1
ATOM 701 N N . MET A 1 92 ? 29.935 6.992 -5.181 1.00 85.06 92 MET A N 1
ATOM 702 C CA . MET A 1 92 ? 29.793 5.542 -5.319 1.00 85.06 92 MET A CA 1
ATOM 703 C C . MET A 1 92 ? 28.356 5.125 -5.660 1.00 85.06 92 MET A C 1
ATOM 705 O O . MET A 1 92 ? 28.114 3.960 -5.933 1.00 85.06 92 MET A O 1
ATOM 709 N N . LEU A 1 93 ? 27.399 6.056 -5.689 1.00 87.69 93 LEU A N 1
ATOM 710 C CA . LEU A 1 93 ? 25.987 5.776 -5.972 1.00 87.69 93 LEU A CA 1
ATOM 711 C C . LEU A 1 93 ? 25.615 5.985 -7.450 1.00 87.69 93 LEU A C 1
ATOM 713 O O . LEU A 1 93 ? 24.484 6.354 -7.756 1.00 87.69 93 LEU A O 1
ATOM 717 N N . ASP A 1 94 ? 26.550 5.802 -8.387 1.00 90.19 94 ASP A N 1
ATOM 718 C CA . ASP A 1 94 ? 26.207 5.817 -9.813 1.00 90.19 94 ASP A CA 1
ATOM 719 C C . ASP A 1 94 ? 25.579 4.469 -10.218 1.00 90.19 94 ASP A C 1
ATOM 721 O O . ASP A 1 94 ? 26.276 3.443 -10.231 1.00 90.19 94 ASP A O 1
ATOM 725 N N . PRO A 1 95 ? 24.279 4.427 -10.574 1.00 89.69 95 PRO A N 1
ATOM 726 C CA . PRO A 1 95 ? 23.620 3.177 -10.941 1.00 89.69 95 PRO A CA 1
ATOM 727 C C . PRO A 1 95 ? 24.209 2.541 -12.207 1.00 89.69 95 PRO A C 1
ATOM 729 O O . PRO A 1 95 ? 24.113 1.327 -12.384 1.00 89.69 95 PRO A O 1
ATOM 732 N N . ARG A 1 96 ? 24.859 3.318 -13.084 1.00 88.12 96 ARG A N 1
ATOM 733 C CA . ARG A 1 96 ? 25.444 2.811 -14.338 1.00 88.12 96 ARG A CA 1
ATOM 734 C C . ARG A 1 96 ? 26.638 1.890 -14.093 1.00 88.12 96 ARG A C 1
ATOM 736 O O . ARG A 1 96 ? 26.856 0.966 -14.877 1.00 88.12 96 ARG A O 1
ATOM 743 N N . ASP A 1 97 ? 27.363 2.116 -13.001 1.00 85.25 97 ASP A N 1
ATOM 744 C CA . ASP A 1 97 ? 28.542 1.331 -12.627 1.00 85.25 97 ASP A CA 1
ATOM 745 C C . ASP A 1 97 ? 28.157 0.047 -11.873 1.00 85.25 97 ASP A C 1
ATOM 747 O O . ASP A 1 97 ? 28.818 -0.989 -12.001 1.00 85.25 97 ASP A O 1
ATOM 751 N N . HIS A 1 98 ? 27.054 0.093 -11.120 1.00 82.50 98 HIS A N 1
ATOM 752 C CA . HIS A 1 98 ? 26.656 -0.971 -10.197 1.00 82.50 98 HIS A CA 1
ATOM 753 C C . HIS A 1 98 ? 25.618 -1.936 -10.769 1.00 82.50 98 HIS A C 1
ATOM 755 O O . HIS A 1 98 ? 25.637 -3.109 -10.403 1.00 82.50 98 HIS A O 1
ATOM 761 N N . VAL A 1 99 ? 24.763 -1.516 -11.710 1.00 81.62 99 VAL A N 1
ATOM 762 C CA . VAL A 1 99 ? 23.695 -2.391 -12.235 1.00 81.62 99 VAL A CA 1
ATOM 763 C C . VAL A 1 99 ? 24.239 -3.659 -12.907 1.00 81.62 99 VAL A C 1
ATOM 765 O O . VAL A 1 99 ? 23.618 -4.711 -12.839 1.00 81.62 99 VAL A O 1
ATOM 768 N N . ASN A 1 100 ? 25.439 -3.602 -13.501 1.00 77.81 100 ASN A N 1
ATOM 769 C CA . ASN A 1 100 ? 26.087 -4.776 -14.107 1.00 77.81 100 ASN A CA 1
ATOM 770 C C . ASN A 1 100 ? 26.588 -5.799 -13.071 1.00 77.81 100 ASN A C 1
ATOM 772 O O . ASN A 1 100 ? 27.005 -6.893 -13.448 1.00 77.81 100 ASN A O 1
ATOM 776 N N . GLN A 1 101 ? 26.600 -5.432 -11.789 1.00 77.19 101 GLN A N 1
ATOM 777 C CA . GLN A 1 101 ? 26.975 -6.307 -10.682 1.00 77.19 101 GLN A CA 1
ATOM 778 C C . GLN A 1 101 ? 25.747 -7.051 -10.137 1.00 77.19 101 GLN A C 1
ATOM 780 O O . GLN A 1 101 ? 25.897 -8.095 -9.512 1.00 77.19 101 GLN A O 1
ATOM 785 N N . PHE A 1 102 ? 24.524 -6.588 -10.405 1.00 79.94 102 PHE A N 1
ATOM 786 C CA . PHE A 1 102 ? 23.329 -7.245 -9.874 1.00 79.94 102 PHE A CA 1
ATOM 787 C C . PHE A 1 102 ? 23.243 -8.699 -10.352 1.00 79.94 102 PHE A C 1
ATOM 789 O O . PHE A 1 102 ? 23.734 -9.049 -11.431 1.00 79.94 102 PHE A O 1
ATOM 796 N N . ASP A 1 103 ? 22.702 -9.562 -9.496 1.00 77.44 103 ASP A N 1
ATOM 797 C CA . ASP A 1 103 ? 22.458 -10.946 -9.875 1.00 77.44 103 ASP A CA 1
ATOM 798 C C . ASP A 1 103 ? 21.332 -10.995 -10.916 1.00 77.44 103 ASP A C 1
ATOM 800 O O . ASP A 1 103 ? 20.294 -10.360 -10.750 1.00 77.44 103 ASP A O 1
ATOM 804 N N . ASP A 1 104 ? 21.555 -11.728 -12.006 1.00 75.25 104 ASP A N 1
ATOM 805 C CA . ASP A 1 104 ? 20.584 -11.879 -13.092 1.00 75.25 104 ASP A CA 1
ATOM 806 C C . ASP A 1 104 ? 19.526 -12.955 -12.796 1.00 75.25 104 ASP A C 1
ATOM 808 O O . ASP A 1 104 ? 18.647 -13.210 -13.624 1.00 75.25 104 ASP A O 1
ATOM 812 N N . SER A 1 105 ? 19.602 -13.575 -11.614 1.00 76.56 105 SER A N 1
ATOM 813 C CA . SER A 1 105 ? 18.576 -14.456 -11.060 1.00 76.56 105 SER A CA 1
ATOM 814 C C . SER A 1 105 ? 17.329 -13.702 -10.579 1.00 76.56 105 SER A C 1
ATOM 816 O O . SER A 1 105 ? 16.245 -14.287 -10.592 1.00 76.56 105 SER A O 1
ATOM 818 N N . HIS A 1 106 ? 17.459 -12.414 -10.239 1.00 81.75 106 HIS A N 1
ATOM 819 C CA . HIS A 1 106 ? 16.371 -11.574 -9.742 1.00 81.75 106 HIS A CA 1
ATOM 820 C C . HIS A 1 106 ? 15.981 -10.504 -10.778 1.00 81.75 106 HIS A C 1
ATOM 822 O O . HIS A 1 106 ? 16.851 -9.803 -11.307 1.00 81.75 106 HIS A O 1
ATOM 828 N N . PRO A 1 107 ? 14.685 -10.348 -11.107 1.00 82.38 107 PRO A N 1
ATOM 829 C CA . PRO A 1 107 ? 14.241 -9.276 -11.986 1.00 82.38 107 PRO A CA 1
ATOM 830 C C . PRO A 1 107 ? 14.354 -7.914 -11.290 1.00 82.38 107 PRO A C 1
ATOM 832 O O . PRO A 1 107 ? 14.152 -7.790 -10.087 1.00 82.38 107 PRO A O 1
ATOM 835 N N . ILE A 1 108 ? 14.615 -6.863 -12.070 1.00 88.44 108 ILE A N 1
ATOM 836 C CA . ILE A 1 108 ? 14.531 -5.480 -11.589 1.00 88.44 108 ILE A CA 1
ATOM 837 C C . ILE A 1 108 ? 13.149 -4.941 -11.955 1.00 88.44 108 ILE A C 1
ATOM 839 O O . ILE A 1 108 ? 12.844 -4.769 -13.139 1.00 88.44 108 ILE A O 1
ATOM 843 N N . LEU A 1 109 ? 12.327 -4.643 -10.949 1.00 91.31 109 LEU A N 1
ATOM 844 C CA . LEU A 1 109 ? 11.044 -3.979 -11.148 1.00 91.31 109 LEU A CA 1
ATOM 845 C C . LEU A 1 109 ? 11.269 -2.477 -11.370 1.00 91.31 109 LEU A C 1
ATOM 847 O O . LEU A 1 109 ? 11.560 -1.727 -10.440 1.00 91.31 109 LEU A O 1
ATOM 851 N N . LEU A 1 110 ? 11.148 -2.031 -12.622 1.00 92.38 110 LEU A N 1
ATOM 852 C CA . LEU A 1 110 ? 11.172 -0.609 -12.956 1.00 92.38 110 LEU A CA 1
ATOM 853 C C . LEU A 1 110 ? 9.769 -0.033 -12.857 1.00 92.38 110 LEU A C 1
ATOM 855 O O . LEU A 1 110 ? 8.860 -0.451 -13.572 1.00 92.38 110 LEU A O 1
ATOM 859 N N . MET A 1 111 ? 9.628 0.974 -12.010 1.00 92.62 111 MET A N 1
ATOM 860 C CA . MET A 1 111 ? 8.352 1.615 -11.747 1.00 92.62 111 MET A CA 1
ATOM 861 C C . MET A 1 111 ? 8.306 3.016 -12.376 1.00 92.62 111 MET A C 1
ATOM 863 O O . MET A 1 111 ? 9.342 3.683 -12.482 1.00 92.62 111 MET A O 1
ATOM 867 N N . PRO A 1 112 ? 7.130 3.471 -12.841 1.00 94.25 112 PRO A N 1
ATOM 868 C CA . PRO A 1 112 ? 7.025 4.709 -13.598 1.00 94.25 112 PRO A CA 1
ATOM 869 C C . PRO A 1 112 ? 7.290 5.945 -12.733 1.00 94.25 112 PRO A C 1
ATOM 871 O O . PRO A 1 112 ? 6.971 5.997 -11.546 1.00 94.25 112 PRO A O 1
ATOM 874 N N . LEU A 1 113 ? 7.850 6.972 -13.368 1.00 94.62 113 LEU A N 1
ATOM 875 C CA . LEU A 1 113 ? 8.029 8.305 -12.802 1.00 94.62 113 LEU A CA 1
ATOM 876 C C . LEU A 1 113 ? 7.323 9.309 -13.704 1.00 94.62 113 LEU A C 1
ATOM 878 O O . LEU A 1 113 ? 7.375 9.200 -14.934 1.00 94.62 113 LEU A O 1
ATOM 882 N N . ARG A 1 114 ? 6.711 10.328 -13.106 1.00 94.81 114 ARG A N 1
ATOM 883 C CA . ARG A 1 114 ? 6.169 11.450 -13.866 1.00 94.81 114 ARG A CA 1
ATOM 884 C C . ARG A 1 114 ? 7.283 12.456 -14.127 1.00 94.81 114 ARG A C 1
ATOM 886 O O . ARG A 1 114 ? 7.982 12.872 -13.208 1.00 94.81 114 ARG A O 1
ATOM 893 N N . ILE A 1 115 ? 7.427 12.879 -15.379 1.00 95.56 115 ILE A N 1
ATOM 894 C CA . ILE A 1 115 ? 8.443 13.855 -15.784 1.00 95.56 115 ILE A CA 1
ATOM 895 C C . ILE A 1 115 ? 7.801 15.111 -16.365 1.00 95.56 115 ILE A C 1
ATOM 897 O O . ILE A 1 115 ? 6.835 15.048 -17.122 1.00 95.56 115 ILE A O 1
ATOM 901 N N . GLU A 1 116 ? 8.375 16.260 -16.034 1.00 95.81 116 GLU A N 1
ATOM 902 C CA . GLU A 1 116 ? 8.031 17.554 -16.612 1.00 95.81 116 GLU A CA 1
ATOM 903 C C . GLU A 1 116 ? 9.292 18.174 -17.207 1.00 95.81 116 GLU A C 1
ATOM 905 O O . GLU A 1 116 ? 10.331 18.249 -16.554 1.00 95.81 116 GLU A O 1
ATOM 910 N N . THR A 1 117 ? 9.222 18.604 -18.466 1.00 94.38 117 THR A N 1
ATOM 911 C CA . THR A 1 117 ? 10.392 19.088 -19.210 1.00 94.38 117 THR A CA 1
ATOM 912 C C . THR A 1 117 ? 10.144 20.465 -19.797 1.00 94.38 117 THR A C 1
ATOM 914 O O . THR A 1 117 ? 9.068 20.727 -20.339 1.00 94.38 117 THR A O 1
ATOM 917 N N . ARG A 1 118 ? 11.156 21.331 -19.765 1.00 92.62 118 ARG A N 1
ATOM 918 C CA . ARG A 1 118 ? 11.091 22.678 -20.334 1.00 92.62 118 ARG A CA 1
ATOM 919 C C . ARG A 1 118 ? 12.458 23.131 -20.838 1.00 92.62 118 ARG A C 1
ATOM 921 O O . ARG A 1 118 ? 13.437 23.049 -20.113 1.00 92.62 118 ARG A O 1
ATOM 928 N N . PHE A 1 119 ? 12.515 23.702 -22.038 1.00 91.38 119 PHE A N 1
ATOM 929 C CA . PHE A 1 119 ? 13.676 24.496 -22.454 1.00 91.38 119 PHE A CA 1
ATOM 930 C C . PHE A 1 119 ? 13.658 25.845 -21.726 1.00 91.38 119 PHE A C 1
ATOM 932 O O . PHE A 1 119 ? 12.653 26.565 -21.772 1.00 91.38 119 PHE A O 1
ATOM 939 N N . ALA A 1 120 ? 14.738 26.166 -21.017 1.00 88.19 120 ALA A N 1
ATOM 940 C CA . ALA A 1 120 ? 14.828 27.362 -20.192 1.00 88.19 120 ALA A CA 1
ATOM 941 C C . ALA A 1 120 ? 14.744 28.634 -21.061 1.00 88.19 120 ALA A C 1
ATOM 943 O O . ALA A 1 120 ? 15.496 28.780 -22.025 1.00 88.19 120 ALA A O 1
ATOM 944 N N . PRO A 1 121 ? 13.842 29.589 -20.767 1.00 76.31 121 PRO A N 1
ATOM 945 C CA . PRO A 1 121 ? 13.779 30.829 -21.532 1.00 76.31 121 PRO A CA 1
ATOM 946 C C . PRO A 1 121 ? 15.028 31.683 -21.283 1.00 76.31 121 PRO A C 1
ATOM 948 O O . PRO A 1 121 ? 15.267 32.112 -20.159 1.00 76.31 121 PRO A O 1
ATOM 951 N N . GLY A 1 122 ? 15.801 31.968 -22.333 1.00 75.88 122 GLY A N 1
ATOM 952 C CA . GLY A 1 122 ? 16.974 32.848 -22.250 1.00 75.88 122 GLY A CA 1
ATOM 953 C C . GLY A 1 122 ? 18.248 32.200 -21.694 1.00 75.88 122 GLY A C 1
ATOM 954 O O . GLY A 1 122 ? 19.259 32.891 -21.598 1.00 75.88 122 GLY A O 1
ATOM 955 N N . ALA A 1 123 ? 18.220 30.903 -21.380 1.00 77.12 123 ALA A N 1
ATOM 956 C CA . ALA A 1 123 ? 19.396 30.098 -21.062 1.00 77.12 123 ALA A CA 1
ATOM 957 C C . ALA A 1 123 ? 19.459 28.891 -22.008 1.00 77.12 123 ALA A C 1
ATOM 959 O O . ALA A 1 123 ? 18.426 28.315 -22.349 1.00 77.12 123 ALA A O 1
ATOM 960 N N . ASP A 1 124 ? 20.662 28.490 -22.419 1.00 90.06 124 ASP A N 1
ATOM 961 C CA . ASP A 1 124 ? 20.868 27.305 -23.260 1.00 90.06 124 ASP A CA 1
ATOM 962 C C . ASP A 1 124 ? 20.810 26.027 -22.405 1.00 90.06 124 ASP A C 1
ATOM 964 O O . ASP A 1 124 ? 21.775 25.272 -22.301 1.00 90.06 124 ASP A O 1
ATOM 968 N N . GLU A 1 125 ? 19.669 25.796 -21.749 1.00 94.56 125 GLU A N 1
ATOM 969 C CA . GLU A 1 125 ? 19.457 24.687 -20.818 1.00 94.56 125 GLU A CA 1
ATOM 970 C C . GLU A 1 125 ? 18.135 23.948 -21.068 1.00 94.56 125 GLU A C 1
ATOM 972 O O . GLU A 1 125 ? 17.102 24.539 -21.396 1.00 94.56 125 GLU A O 1
ATOM 977 N N . LEU A 1 126 ? 18.155 22.634 -20.842 1.00 94.81 126 LEU A N 1
ATOM 978 C CA . LEU A 1 126 ? 16.975 21.791 -20.691 1.00 94.81 126 LEU A CA 1
ATOM 979 C C . LEU A 1 126 ? 16.739 21.529 -19.203 1.00 94.81 126 LEU A C 1
ATOM 981 O O . LEU A 1 126 ? 17.590 20.972 -18.509 1.00 94.81 126 LEU A O 1
ATOM 985 N N . TRP A 1 127 ? 15.570 21.934 -18.723 1.00 96.19 127 TRP A N 1
ATOM 986 C CA . TRP A 1 127 ? 15.110 21.714 -17.361 1.00 96.19 127 TRP A CA 1
ATOM 987 C C . TRP A 1 127 ? 14.198 20.498 -17.315 1.00 96.19 127 TRP A C 1
ATOM 989 O O . TRP A 1 127 ? 13.273 20.377 -18.121 1.00 96.19 127 TRP A O 1
ATOM 999 N N . ILE A 1 128 ? 14.460 19.602 -16.369 1.00 97.06 128 ILE A N 1
ATOM 1000 C CA . ILE A 1 128 ? 13.668 18.390 -16.150 1.00 97.06 128 ILE A CA 1
ATOM 1001 C C . ILE A 1 128 ? 13.339 18.323 -14.669 1.00 97.06 128 ILE A C 1
ATOM 1003 O O . ILE A 1 128 ? 14.242 18.422 -13.842 1.00 97.06 128 ILE A O 1
ATOM 1007 N N . ARG A 1 129 ? 12.066 18.143 -14.334 1.00 97.06 129 ARG A N 1
ATOM 1008 C CA . ARG A 1 129 ? 11.600 17.835 -12.984 1.00 97.06 129 ARG A CA 1
ATOM 1009 C C . ARG A 1 129 ? 10.975 16.447 -12.981 1.00 97.06 129 ARG A C 1
ATOM 1011 O O . ARG A 1 129 ? 10.273 16.080 -13.922 1.00 97.06 129 ARG A O 1
ATOM 1018 N N . VAL A 1 130 ? 11.248 15.688 -11.932 1.00 97.12 130 VAL A N 1
ATOM 1019 C CA . VAL A 1 130 ? 10.788 14.316 -11.748 1.00 97.12 130 VAL A CA 1
ATOM 1020 C C . VAL A 1 130 ? 9.911 14.264 -10.505 1.00 97.12 130 VAL A C 1
ATOM 1022 O O . VAL A 1 130 ? 10.289 14.776 -9.455 1.00 97.12 130 VAL A O 1
ATOM 1025 N N . TYR A 1 131 ? 8.746 13.643 -10.631 1.00 95.50 131 TYR A N 1
ATOM 1026 C CA . TYR A 1 131 ? 7.818 13.385 -9.542 1.00 95.50 131 TYR A CA 1
ATOM 1027 C C . TYR A 1 131 ? 7.639 11.870 -9.380 1.00 95.50 131 TYR A C 1
ATOM 1029 O O . TYR A 1 131 ? 7.526 11.169 -10.397 1.00 95.50 131 TYR A O 1
ATOM 1037 N N . PRO A 1 132 ? 7.579 11.352 -8.140 1.00 94.25 132 PRO A N 1
ATOM 1038 C CA . PRO A 1 132 ? 7.053 10.013 -7.921 1.00 94.25 132 PRO A CA 1
ATOM 1039 C C . PRO A 1 132 ? 5.621 9.949 -8.459 1.00 94.25 132 PRO A C 1
ATOM 1041 O O . PRO A 1 132 ? 4.853 10.906 -8.335 1.00 94.25 132 PRO A O 1
ATOM 1044 N N . ASP A 1 133 ? 5.289 8.835 -9.098 1.00 93.62 133 ASP A N 1
ATOM 1045 C CA . ASP A 1 133 ? 3.927 8.565 -9.548 1.00 93.62 133 ASP A CA 1
ATOM 1046 C C . ASP A 1 133 ? 3.112 7.898 -8.421 1.00 93.62 133 ASP A C 1
ATOM 1048 O O . ASP A 1 133 ? 3.678 7.531 -7.391 1.00 93.62 133 ASP A O 1
ATOM 1052 N N . ALA A 1 134 ? 1.793 7.751 -8.592 1.00 90.12 134 ALA A N 1
ATOM 1053 C CA . ALA A 1 134 ? 0.851 7.346 -7.540 1.00 90.12 134 ALA A CA 1
ATOM 1054 C C . ALA A 1 134 ? 1.256 6.066 -6.786 1.00 90.12 134 ALA A C 1
ATOM 1056 O O . ALA A 1 134 ? 1.027 5.973 -5.583 1.00 90.12 134 ALA A O 1
ATOM 1057 N N . TRP A 1 135 ? 1.903 5.113 -7.464 1.00 91.75 135 TRP A N 1
ATOM 1058 C CA . TRP A 1 135 ? 2.404 3.888 -6.837 1.00 91.75 135 TRP A CA 1
ATOM 1059 C C . TRP A 1 135 ? 3.385 4.154 -5.682 1.00 91.75 135 TRP A C 1
ATOM 1061 O O . TRP A 1 135 ? 3.353 3.427 -4.698 1.00 91.75 135 TRP A O 1
ATOM 1071 N N . ALA A 1 136 ? 4.222 5.192 -5.777 1.00 93.44 136 ALA A N 1
ATOM 1072 C CA . ALA A 1 136 ? 5.250 5.521 -4.788 1.00 93.44 136 ALA A CA 1
ATOM 1073 C C . ALA A 1 136 ? 4.777 6.498 -3.707 1.00 93.44 136 ALA A C 1
ATOM 1075 O O . ALA A 1 136 ? 5.550 6.848 -2.818 1.00 93.44 136 ALA A O 1
ATOM 1076 N N . VAL A 1 137 ? 3.530 6.967 -3.786 1.00 93.25 137 VAL A N 1
ATOM 1077 C CA . VAL A 1 137 ? 2.964 7.898 -2.810 1.00 93.25 137 VAL A CA 1
ATOM 1078 C C . VAL A 1 137 ? 2.316 7.111 -1.680 1.00 93.25 137 VAL A C 1
ATOM 1080 O O . VAL A 1 137 ? 1.219 6.582 -1.833 1.00 93.25 137 VAL A O 1
ATOM 1083 N N . ASP A 1 138 ? 2.979 7.075 -0.533 1.00 93.31 138 ASP A N 1
ATOM 1084 C CA . ASP A 1 138 ? 2.467 6.475 0.689 1.00 93.31 138 ASP A CA 1
ATOM 1085 C C . ASP A 1 138 ? 1.864 7.549 1.602 1.00 93.31 138 ASP A C 1
ATOM 1087 O O . ASP A 1 138 ? 2.553 8.448 2.087 1.00 93.31 138 ASP A O 1
ATOM 1091 N N . GLY A 1 139 ? 0.551 7.473 1.802 1.00 90.69 139 GLY A N 1
ATOM 1092 C CA . GLY A 1 139 ? -0.202 8.327 2.723 1.00 90.69 139 GLY A CA 1
ATOM 1093 C C . GLY A 1 139 ? -0.893 7.538 3.833 1.00 90.69 139 GLY A C 1
ATOM 1094 O O . GLY A 1 139 ? -1.849 8.043 4.422 1.00 90.69 139 GLY A O 1
ATOM 1095 N N . PHE A 1 140 ? -0.494 6.286 4.065 1.00 92.06 140 PHE A N 1
ATOM 1096 C CA . PHE A 1 140 ? -1.094 5.452 5.095 1.00 92.06 140 PHE A CA 1
ATOM 1097 C C . PHE A 1 140 ? -0.618 5.874 6.493 1.00 92.06 140 PHE A C 1
ATOM 1099 O O . PHE A 1 140 ? 0.567 6.067 6.742 1.00 92.06 140 PHE A O 1
ATOM 1106 N N . GLU A 1 141 ? -1.566 6.003 7.424 1.00 88.69 141 GLU A N 1
ATOM 1107 C CA . GLU A 1 141 ? -1.293 6.321 8.829 1.00 88.69 141 GLU A CA 1
ATOM 1108 C C . GLU A 1 141 ? -1.734 5.144 9.703 1.00 88.69 141 GLU A C 1
ATOM 1110 O O . GLU A 1 141 ? -2.931 4.926 9.882 1.00 88.69 141 GLU A O 1
ATOM 1115 N N . GLU A 1 142 ? -0.796 4.396 10.280 1.00 88.38 142 GLU A N 1
ATOM 1116 C CA . GLU A 1 142 ? -1.096 3.190 11.070 1.00 88.38 142 GLU A CA 1
ATOM 1117 C C . GLU A 1 142 ? -2.028 3.481 12.263 1.00 88.38 142 GLU A C 1
ATOM 1119 O O . GLU A 1 142 ? -2.990 2.754 12.523 1.00 88.38 142 GLU A O 1
ATOM 1124 N N . LYS A 1 143 ? -1.810 4.607 12.952 1.00 87.38 143 LYS A N 1
ATOM 1125 C CA . LYS A 1 143 ? -2.604 4.997 14.123 1.00 87.38 143 LYS A CA 1
ATOM 1126 C C . LYS A 1 143 ? -4.042 5.364 13.753 1.00 87.38 143 LYS A C 1
ATOM 1128 O O . LYS A 1 143 ? -4.309 6.069 12.772 1.00 87.38 143 LYS A O 1
ATOM 1133 N N . LEU A 1 144 ? -4.984 4.927 14.589 1.00 89.31 144 LEU A N 1
ATOM 1134 C CA . LEU A 1 144 ? -6.404 5.256 14.453 1.00 89.31 144 LEU A CA 1
ATOM 1135 C C . LEU A 1 144 ? -6.709 6.588 15.128 1.00 89.31 144 LEU A C 1
ATOM 1137 O O . LEU A 1 144 ? -6.212 6.870 16.208 1.00 89.31 144 LEU A O 1
ATOM 1141 N N . SER A 1 145 ? -7.553 7.419 14.533 1.00 88.56 145 SER A N 1
ATOM 1142 C CA . SER A 1 145 ? -8.048 8.634 15.183 1.00 88.56 145 SER A CA 1
ATOM 1143 C C . SER A 1 145 ? -9.144 8.327 16.204 1.00 88.56 145 SER A C 1
ATOM 1145 O O . SER A 1 145 ? -9.833 7.313 16.108 1.00 88.56 145 SER A O 1
ATOM 1147 N N . GLU A 1 146 ? -9.400 9.245 17.141 1.00 85.56 146 GLU A N 1
ATOM 1148 C CA . GLU A 1 146 ? -10.504 9.106 18.112 1.00 85.56 146 GLU A CA 1
ATOM 1149 C C . GLU A 1 146 ? -11.857 8.805 17.430 1.00 85.56 146 GLU A C 1
ATOM 1151 O O . GLU A 1 146 ? -12.649 7.991 17.906 1.00 85.56 146 GLU A O 1
ATOM 1156 N N . LYS A 1 147 ? -12.117 9.428 16.271 1.00 88.69 147 LYS A N 1
ATOM 1157 C CA . LYS A 1 147 ? -13.332 9.190 15.473 1.00 88.69 147 LYS A CA 1
ATOM 1158 C C . LYS A 1 147 ? -13.370 7.786 14.871 1.00 88.69 147 LYS A C 1
ATOM 1160 O O . LYS A 1 147 ? -14.440 7.180 14.801 1.00 88.69 147 LYS A O 1
ATOM 1165 N N . GLU A 1 148 ? -12.225 7.284 14.424 1.00 92.44 148 GLU A N 1
ATOM 1166 C CA . GLU A 1 148 ? -12.089 5.934 13.877 1.00 92.44 148 GLU A CA 1
ATOM 1167 C C . GLU A 1 148 ? -12.279 4.885 14.970 1.00 92.44 148 GLU A C 1
ATOM 1169 O O . GLU A 1 148 ? -13.023 3.937 14.751 1.00 92.44 148 GLU A O 1
ATOM 1174 N N . VAL A 1 149 ? -11.746 5.109 16.177 1.00 90.75 149 VAL A N 1
ATOM 1175 C CA . VAL A 1 149 ? -11.995 4.247 17.347 1.00 90.75 149 VAL A CA 1
ATOM 1176 C C . VAL A 1 149 ? -13.486 4.198 17.686 1.00 90.75 149 VAL A C 1
ATOM 1178 O O . VAL A 1 149 ? -14.044 3.119 17.878 1.00 90.75 149 VAL A O 1
ATOM 1181 N N . ILE A 1 150 ? -14.174 5.345 17.711 1.00 89.75 150 ILE A N 1
ATOM 1182 C CA . ILE A 1 150 ? -15.630 5.389 17.938 1.00 89.75 150 ILE A CA 1
ATOM 1183 C C . ILE A 1 150 ? -16.380 4.615 16.843 1.00 89.75 150 ILE A C 1
ATOM 1185 O O . ILE A 1 150 ? -17.319 3.874 17.143 1.00 89.75 150 ILE A O 1
ATOM 1189 N N . SER A 1 151 ? -15.960 4.770 15.585 1.00 93.19 151 SER A N 1
ATOM 1190 C CA . SER A 1 151 ? -16.563 4.070 14.444 1.00 93.19 151 SER A CA 1
ATOM 1191 C C . SER A 1 151 ? -16.328 2.559 14.523 1.00 93.19 151 SER A C 1
ATOM 1193 O O . SER A 1 151 ? -17.266 1.795 14.317 1.00 93.19 151 SER A O 1
ATOM 1195 N N . GLY A 1 152 ? -15.119 2.129 14.897 1.00 93.56 152 GLY A N 1
ATOM 1196 C CA . GLY A 1 152 ? -14.752 0.729 15.109 1.00 93.56 152 GLY A CA 1
ATOM 1197 C C . GLY A 1 152 ? -15.550 0.082 16.240 1.00 93.56 152 GLY A C 1
ATOM 1198 O O . GLY A 1 152 ? -16.109 -0.995 16.047 1.00 93.56 152 GLY A O 1
ATOM 1199 N N . ARG A 1 153 ? -15.712 0.776 17.379 1.00 91.44 153 ARG A N 1
ATOM 1200 C CA . ARG A 1 153 ? -16.598 0.329 18.472 1.00 91.44 153 ARG A CA 1
ATOM 1201 C C . ARG A 1 153 ? -18.031 0.140 17.997 1.00 91.44 153 ARG A C 1
ATOM 1203 O O . ARG A 1 153 ? -18.658 -0.870 18.305 1.00 91.44 153 ARG A O 1
ATOM 1210 N N . SER A 1 154 ? -18.554 1.110 17.245 1.00 92.12 154 SER A N 1
ATOM 1211 C CA . SER A 1 154 ? -19.915 1.031 16.711 1.00 92.12 154 SER A CA 1
ATOM 1212 C C . SER A 1 154 ? -20.070 -0.137 15.741 1.00 92.12 154 SER A C 1
ATOM 1214 O O . SER A 1 154 ? -21.050 -0.867 15.840 1.00 92.12 154 SER A O 1
ATOM 1216 N N . PHE A 1 155 ? -19.098 -0.331 14.846 1.00 95.19 155 PHE A N 1
ATOM 1217 C CA . PHE A 1 155 ? -19.088 -1.428 13.884 1.00 95.19 155 PHE A CA 1
ATOM 1218 C C . PHE A 1 155 ? -19.117 -2.788 14.584 1.00 95.19 155 PHE A C 1
ATOM 1220 O O . PHE A 1 155 ? -20.033 -3.564 14.340 1.00 95.19 155 PHE A O 1
ATOM 1227 N N . TRP A 1 156 ? -18.171 -3.058 15.485 1.00 94.19 156 TRP A N 1
ATOM 1228 C CA . TRP A 1 156 ? -18.072 -4.357 16.154 1.00 94.19 156 TRP A CA 1
ATOM 1229 C C . TRP A 1 156 ? -19.252 -4.646 17.081 1.00 94.19 156 TRP A C 1
ATOM 1231 O O . TRP A 1 156 ? -19.726 -5.777 17.136 1.00 94.19 156 TRP A O 1
ATOM 1241 N N . THR A 1 157 ? -19.787 -3.620 17.746 1.00 93.06 157 THR A N 1
ATOM 1242 C CA . THR A 1 157 ? -21.023 -3.759 18.530 1.00 93.06 157 THR A CA 1
ATOM 1243 C C . THR A 1 157 ? -22.198 -4.154 17.634 1.00 93.06 157 THR A C 1
ATOM 1245 O O . THR A 1 157 ? -22.936 -5.078 17.967 1.00 93.06 157 THR A O 1
ATOM 1248 N N . ASP A 1 158 ? -22.388 -3.470 16.501 1.00 93.44 158 ASP A N 1
ATOM 1249 C CA . ASP A 1 158 ? -23.483 -3.770 15.573 1.00 93.44 158 ASP A CA 1
ATOM 1250 C C . ASP A 1 158 ? -23.277 -5.128 14.875 1.00 93.44 158 ASP A C 1
ATOM 1252 O O . ASP A 1 158 ? -24.248 -5.847 14.638 1.00 93.44 158 ASP A O 1
ATOM 1256 N N . TYR A 1 159 ? -22.025 -5.515 14.614 1.00 94.88 159 TYR A N 1
ATOM 1257 C CA . TYR A 1 159 ? -21.653 -6.833 14.097 1.00 94.88 159 TYR A CA 1
ATOM 1258 C C . TYR A 1 159 ? -22.026 -7.948 15.084 1.00 94.88 159 TYR A C 1
ATOM 1260 O O . TYR A 1 159 ? -22.669 -8.918 14.695 1.00 94.88 159 TYR A O 1
ATOM 1268 N N . TRP A 1 160 ? -21.702 -7.799 16.373 1.00 94.38 160 TRP A N 1
ATOM 1269 C CA . TRP A 1 160 ? -22.087 -8.766 17.410 1.00 94.38 160 TRP A CA 1
ATOM 1270 C C . TRP A 1 160 ? -23.598 -8.781 17.648 1.00 94.38 160 TRP A C 1
ATOM 1272 O O . TRP A 1 160 ? -24.197 -9.841 17.802 1.00 94.38 160 TRP A O 1
ATOM 1282 N N . ALA A 1 161 ? -24.251 -7.616 17.621 1.00 92.12 161 ALA A N 1
ATOM 1283 C CA . ALA A 1 161 ? -25.704 -7.515 17.753 1.00 92.12 161 ALA A CA 1
ATOM 1284 C C . ALA A 1 161 ? -26.460 -8.175 16.585 1.00 92.12 161 ALA A C 1
ATOM 1286 O O . ALA A 1 161 ? -27.643 -8.501 16.721 1.00 92.12 161 ALA A O 1
ATOM 1287 N N . ALA A 1 162 ? -25.801 -8.369 15.439 1.00 93.12 162 ALA A N 1
ATOM 1288 C CA . ALA A 1 162 ? -26.348 -9.131 14.328 1.00 93.12 162 ALA A CA 1
ATOM 1289 C C . ALA A 1 162 ? -26.391 -10.642 14.610 1.00 93.12 162 ALA A C 1
ATOM 1291 O O . ALA A 1 162 ? -27.229 -11.320 14.023 1.00 93.12 162 ALA A O 1
ATOM 1292 N N . ALA A 1 163 ? -25.554 -11.162 15.517 1.00 92.38 163 ALA A N 1
ATOM 1293 C CA . ALA A 1 163 ? -25.574 -12.552 15.984 1.00 92.38 163 ALA A CA 1
ATOM 1294 C C . ALA A 1 163 ? -25.609 -13.595 14.845 1.00 92.38 163 ALA A C 1
ATOM 1296 O O . ALA A 1 163 ? -26.421 -14.524 14.845 1.00 92.38 163 ALA A O 1
ATOM 1297 N N . GLY A 1 164 ? -24.761 -13.394 13.830 1.00 89.62 164 GLY A N 1
ATOM 1298 C CA . GLY A 1 164 ? -24.691 -14.230 12.627 1.00 89.62 164 GLY A CA 1
ATOM 1299 C C . GLY A 1 164 ? -25.698 -13.889 11.516 1.00 89.62 164 GLY A C 1
ATOM 1300 O O . GLY A 1 164 ? -25.669 -14.528 10.464 1.00 89.62 164 GLY A O 1
ATOM 1301 N N . ASP A 1 165 ? -26.572 -12.891 11.696 1.00 92.38 165 ASP A N 1
ATOM 1302 C CA . ASP A 1 165 ? -27.396 -12.335 10.613 1.00 92.38 165 ASP A CA 1
ATOM 1303 C C . ASP A 1 165 ? -26.511 -11.544 9.641 1.00 92.38 165 ASP A C 1
ATOM 1305 O O . ASP A 1 165 ? -26.123 -10.396 9.887 1.00 92.38 165 ASP A O 1
ATOM 1309 N N . ARG A 1 166 ? -26.205 -12.181 8.510 1.00 92.81 166 ARG A N 1
ATOM 1310 C CA . ARG A 1 166 ? -25.334 -11.631 7.475 1.00 92.81 166 ARG A CA 1
ATOM 1311 C C . ARG A 1 166 ? -25.788 -10.260 6.972 1.00 92.81 166 ARG A C 1
ATOM 1313 O O . ARG A 1 166 ? -24.946 -9.382 6.810 1.00 92.81 166 ARG A O 1
ATOM 1320 N N . ASP A 1 167 ? -27.080 -10.050 6.732 1.00 93.81 167 ASP A N 1
ATOM 1321 C CA . ASP A 1 167 ? -27.567 -8.793 6.149 1.00 93.81 167 ASP A CA 1
ATOM 1322 C C . ASP A 1 167 ? -27.332 -7.625 7.114 1.00 93.81 167 ASP A C 1
ATOM 1324 O O . ASP A 1 167 ? -26.959 -6.519 6.706 1.00 93.81 167 ASP A O 1
ATOM 1328 N N . ARG A 1 168 ? -27.479 -7.880 8.418 1.00 93.75 168 ARG A N 1
ATOM 1329 C CA . ARG A 1 168 ? -27.171 -6.905 9.471 1.00 93.75 168 ARG A CA 1
ATOM 1330 C C . ARG A 1 168 ? -25.670 -6.673 9.636 1.00 93.75 168 ARG A C 1
ATOM 1332 O O . ARG A 1 168 ? -25.271 -5.521 9.801 1.00 93.75 168 ARG A O 1
ATOM 1339 N N . GLN A 1 169 ? -24.839 -7.712 9.545 1.00 95.00 169 GLN A N 1
ATOM 1340 C CA . GLN A 1 169 ? -23.376 -7.561 9.582 1.00 95.00 169 GLN A CA 1
ATOM 1341 C C . GLN A 1 169 ? -22.870 -6.735 8.391 1.00 95.00 169 GLN A C 1
ATOM 1343 O O . GLN A 1 169 ? -22.096 -5.792 8.567 1.00 95.00 169 GLN A O 1
ATOM 1348 N N . VAL A 1 170 ? -23.380 -7.011 7.188 1.00 95.12 170 VAL A N 1
ATOM 1349 C CA . VAL A 1 170 ? -23.101 -6.223 5.980 1.00 95.12 170 VAL A CA 1
ATOM 1350 C C . VAL A 1 170 ? -23.601 -4.785 6.140 1.00 95.12 170 VAL A C 1
ATOM 1352 O O . VAL A 1 170 ? -22.932 -3.850 5.703 1.00 95.12 170 VAL A O 1
ATOM 1355 N N . ALA A 1 171 ? -24.751 -4.559 6.782 1.00 94.94 171 ALA A N 1
ATOM 1356 C CA . ALA A 1 171 ? -25.238 -3.208 7.059 1.00 94.94 171 ALA A CA 1
ATOM 1357 C C . ALA A 1 171 ? -24.318 -2.439 8.026 1.00 94.94 171 ALA A C 1
ATOM 1359 O O . ALA A 1 171 ? -24.020 -1.268 7.777 1.00 94.94 171 ALA A O 1
ATOM 1360 N N . ALA A 1 172 ? -23.825 -3.088 9.086 1.00 95.19 172 ALA A N 1
ATOM 1361 C CA . ALA A 1 172 ? -22.838 -2.506 9.997 1.00 95.19 172 ALA A CA 1
ATOM 1362 C C . ALA A 1 172 ? -21.542 -2.147 9.253 1.00 95.19 172 ALA A C 1
ATOM 1364 O O . ALA A 1 172 ? -21.031 -1.032 9.383 1.00 95.19 172 ALA A O 1
ATOM 1365 N N . TRP A 1 173 ? -21.059 -3.057 8.406 1.00 95.94 173 TRP A N 1
ATOM 1366 C CA . TRP A 1 173 ? -19.898 -2.836 7.548 1.00 95.94 173 TRP A CA 1
ATOM 1367 C C . TRP A 1 173 ? -20.092 -1.661 6.586 1.00 95.94 173 TRP A C 1
ATOM 1369 O O . TRP A 1 173 ? -19.247 -0.771 6.500 1.00 95.94 173 TRP A O 1
ATOM 1379 N N . ARG A 1 174 ? -21.249 -1.590 5.920 1.00 95.44 174 ARG A N 1
ATOM 1380 C CA . ARG A 1 174 ? -21.606 -0.504 4.999 1.00 95.44 174 ARG A CA 1
ATOM 1381 C C . ARG A 1 174 ? -21.563 0.865 5.677 1.00 95.44 174 ARG A C 1
ATOM 1383 O O . ARG A 1 174 ? -21.111 1.823 5.055 1.00 95.44 174 ARG A O 1
ATOM 1390 N N . ASN A 1 175 ? -21.978 0.963 6.940 1.00 94.56 175 ASN A N 1
ATOM 1391 C CA . ASN A 1 175 ? -21.897 2.210 7.707 1.00 94.56 175 ASN A CA 1
ATOM 1392 C C . ASN A 1 175 ? -20.443 2.637 7.969 1.00 94.56 175 ASN A C 1
ATOM 1394 O O . ASN A 1 175 ? -20.121 3.827 7.877 1.00 94.56 175 ASN A O 1
ATOM 1398 N N . LEU A 1 176 ? -19.558 1.677 8.256 1.00 94.75 176 LEU A N 1
ATOM 1399 C CA . LEU A 1 176 ? -18.134 1.943 8.454 1.00 94.75 176 LEU A CA 1
ATOM 1400 C C . LEU A 1 176 ? -17.472 2.399 7.144 1.00 94.75 176 LEU A C 1
ATOM 1402 O O . LEU A 1 176 ? -16.827 3.449 7.115 1.00 94.75 176 LEU A O 1
ATOM 1406 N N . VAL A 1 177 ? -17.712 1.671 6.048 1.00 93.50 177 VAL A N 1
ATOM 1407 C CA . VAL A 1 177 ? -17.198 1.999 4.707 1.00 93.50 177 VAL A CA 1
ATOM 1408 C C . VAL A 1 177 ? -17.704 3.359 4.226 1.00 93.50 177 VAL A C 1
ATOM 1410 O O . VAL A 1 177 ? -16.934 4.135 3.670 1.00 93.50 177 VAL A O 1
ATOM 1413 N N . ALA A 1 178 ? -18.968 3.703 4.482 1.00 91.31 178 ALA A N 1
ATOM 1414 C CA . ALA A 1 178 ? -19.518 5.006 4.106 1.00 91.31 178 ALA A CA 1
ATOM 1415 C C . ALA A 1 178 ? -18.808 6.188 4.791 1.00 91.31 178 ALA A C 1
ATOM 1417 O O . ALA A 1 178 ? -18.815 7.292 4.249 1.00 91.31 178 ALA A O 1
ATOM 1418 N N . SER A 1 179 ? -18.209 5.963 5.965 1.00 90.25 179 SER A N 1
ATOM 1419 C CA . SER A 1 179 ? -17.549 7.009 6.751 1.00 90.25 179 SER A CA 1
ATOM 1420 C C . SER A 1 179 ? -16.070 7.185 6.399 1.00 90.25 179 SER A C 1
ATOM 1422 O O . SER A 1 179 ? -15.578 8.310 6.444 1.00 90.25 179 SER A O 1
ATOM 1424 N N . HIS A 1 180 ? -15.373 6.094 6.053 1.00 89.75 180 HIS A N 1
ATOM 1425 C CA . HIS A 1 180 ? -13.905 6.078 5.931 1.00 89.75 180 HIS A CA 1
ATOM 1426 C C . HIS A 1 180 ? -13.376 5.562 4.583 1.00 89.75 180 HIS A C 1
ATOM 1428 O O . HIS A 1 180 ? -12.187 5.692 4.310 1.00 89.75 180 HIS A O 1
ATOM 1434 N N . GLY A 1 181 ? -14.230 4.999 3.725 1.00 89.94 181 GLY A N 1
ATOM 1435 C CA . GLY A 1 181 ? -13.816 4.245 2.537 1.00 89.94 181 GLY A CA 1
ATOM 1436 C C . GLY A 1 181 ? -13.446 2.795 2.868 1.00 89.94 181 GLY A C 1
ATOM 1437 O O . GLY A 1 181 ? -13.275 2.435 4.032 1.00 89.94 181 GLY A O 1
ATOM 1438 N N . THR A 1 182 ? -13.357 1.936 1.848 1.00 89.81 182 THR A N 1
ATOM 1439 C CA . THR A 1 182 ? -13.221 0.483 2.049 1.00 89.81 182 THR A CA 1
ATOM 1440 C C . THR A 1 182 ? -11.888 0.092 2.683 1.00 89.81 182 THR A C 1
ATOM 1442 O O . THR A 1 182 ? -11.897 -0.593 3.703 1.00 89.81 182 THR A O 1
ATOM 1445 N N . GLY A 1 183 ? -10.755 0.551 2.136 1.00 90.44 183 GLY A N 1
ATOM 1446 C CA . GLY A 1 183 ? -9.428 0.185 2.651 1.00 90.44 183 GLY A CA 1
ATOM 1447 C C . GLY A 1 183 ? -9.229 0.626 4.101 1.00 90.44 183 GLY A C 1
ATOM 1448 O O . GLY A 1 183 ? -8.882 -0.175 4.971 1.00 90.44 183 GLY A O 1
ATOM 1449 N N . ARG A 1 184 ? -9.584 1.880 4.414 1.00 92.31 184 ARG A N 1
ATOM 1450 C CA . ARG A 1 184 ? -9.478 2.390 5.786 1.00 92.31 184 ARG A CA 1
ATOM 1451 C C . ARG A 1 184 ? -10.456 1.713 6.749 1.00 92.31 184 ARG A C 1
ATOM 1453 O O . ARG A 1 184 ? -10.094 1.466 7.895 1.00 92.31 184 ARG A O 1
ATOM 1460 N N . ALA A 1 185 ? -11.665 1.362 6.304 1.00 93.12 185 ALA A N 1
ATOM 1461 C CA . ALA A 1 185 ? -12.601 0.568 7.102 1.00 93.12 185 ALA A CA 1
ATOM 1462 C C . ALA A 1 185 ? -12.050 -0.832 7.424 1.00 93.12 185 ALA A C 1
ATOM 1464 O O . ALA A 1 185 ? -12.213 -1.295 8.553 1.00 93.12 185 ALA A O 1
ATOM 1465 N N . GLN A 1 186 ? -11.360 -1.479 6.476 1.00 92.31 186 GLN A N 1
ATOM 1466 C CA . GLN A 1 186 ? -10.698 -2.771 6.702 1.00 92.31 186 GLN A CA 1
ATOM 1467 C C . GLN A 1 186 ? -9.587 -2.649 7.739 1.00 92.31 186 GLN A C 1
ATOM 1469 O O . GLN A 1 186 ? -9.501 -3.491 8.634 1.00 92.31 186 GLN A O 1
ATOM 1474 N N . TRP A 1 187 ? -8.793 -1.579 7.678 1.00 93.25 187 TRP A N 1
ATOM 1475 C CA . TRP A 1 187 ? -7.798 -1.293 8.708 1.00 93.25 187 TRP A CA 1
ATOM 1476 C C . TRP A 1 187 ? -8.445 -1.115 10.083 1.00 93.25 187 TRP A C 1
ATOM 1478 O O . TRP A 1 187 ? -8.106 -1.836 11.013 1.00 93.25 187 TRP A O 1
ATOM 1488 N N . ILE A 1 188 ? -9.455 -0.244 10.203 1.00 93.44 188 ILE A N 1
ATOM 1489 C CA . ILE A 1 188 ? -10.170 -0.002 11.469 1.00 93.44 188 ILE A CA 1
ATOM 1490 C C . ILE A 1 188 ? -10.728 -1.305 12.046 1.00 93.44 188 ILE A C 1
ATOM 1492 O O . ILE A 1 188 ? -10.544 -1.585 13.228 1.00 93.44 188 ILE A O 1
ATOM 1496 N N . ALA A 1 189 ? -11.408 -2.111 11.232 1.00 92.94 189 ALA A N 1
ATOM 1497 C CA . ALA A 1 189 ? -11.993 -3.359 11.698 1.00 92.94 189 ALA A CA 1
ATOM 1498 C C . ALA A 1 189 ? -10.925 -4.410 12.057 1.00 92.94 189 ALA A C 1
ATOM 1500 O O . ALA A 1 189 ? -11.145 -5.172 12.994 1.00 92.94 189 ALA A O 1
ATOM 1501 N N . THR A 1 190 ? -9.767 -4.423 11.385 1.00 90.75 190 THR A N 1
ATOM 1502 C CA . THR A 1 190 ? -8.648 -5.337 11.686 1.00 90.75 190 THR A CA 1
ATOM 1503 C C . THR A 1 190 ? -7.920 -4.935 12.965 1.00 90.75 190 THR A C 1
ATOM 1505 O O . THR A 1 190 ? -7.771 -5.759 13.865 1.00 90.75 190 THR A O 1
ATOM 1508 N N . SER A 1 191 ? -7.516 -3.669 13.082 1.00 89.25 191 SER A N 1
ATOM 1509 C CA . SER A 1 191 ? -6.774 -3.142 14.234 1.00 89.25 191 SER A CA 1
ATOM 1510 C C . SER A 1 191 ? -7.626 -3.064 15.499 1.00 89.25 191 SER A C 1
ATOM 1512 O O . SER A 1 191 ? -7.093 -3.074 16.604 1.00 89.25 191 SER A O 1
ATOM 1514 N N . PHE A 1 192 ? -8.953 -2.988 15.351 1.00 88.19 192 PHE A N 1
ATOM 1515 C CA . PHE A 1 192 ? -9.891 -2.872 16.465 1.00 88.19 192 PHE A CA 1
ATOM 1516 C C . PHE A 1 192 ? -10.709 -4.149 16.718 1.00 88.19 192 PHE A C 1
ATOM 1518 O O . PHE A 1 192 ? -11.834 -4.069 17.215 1.00 88.19 192 PHE A O 1
ATOM 1525 N N . ARG A 1 193 ? -10.169 -5.328 16.369 1.00 90.06 193 ARG A N 1
ATOM 1526 C CA . ARG A 1 193 ? -10.792 -6.626 16.684 1.00 90.06 193 ARG A CA 1
ATOM 1527 C C . ARG A 1 193 ? -11.023 -6.784 18.198 1.00 90.06 193 ARG A C 1
ATOM 1529 O O . ARG A 1 193 ? -10.111 -6.476 18.968 1.00 90.06 193 ARG A O 1
ATOM 1536 N N . PRO A 1 194 ? -12.203 -7.263 18.641 1.00 91.88 194 PRO A N 1
ATOM 1537 C CA . PRO A 1 194 ? -12.482 -7.490 20.057 1.00 91.88 194 PRO A CA 1
ATOM 1538 C C . PRO A 1 194 ? -11.493 -8.475 20.684 1.00 91.88 194 PRO A C 1
ATOM 1540 O O . PRO A 1 194 ? -11.173 -9.505 20.095 1.00 91.88 194 PRO A O 1
ATOM 1543 N N . ALA A 1 195 ? -11.048 -8.197 21.909 1.00 91.88 195 ALA A N 1
ATOM 1544 C CA . ALA A 1 195 ? -10.123 -9.065 22.640 1.00 91.88 195 ALA A CA 1
ATOM 1545 C C . ALA A 1 195 ? -10.737 -10.445 22.942 1.00 91.88 195 ALA A C 1
ATOM 1547 O O . ALA A 1 195 ? -10.022 -11.443 23.031 1.00 91.88 195 ALA A O 1
ATOM 1548 N N . ASN A 1 196 ? -12.065 -10.505 23.054 1.00 91.88 196 ASN A N 1
ATOM 1549 C CA . ASN A 1 196 ? -12.846 -11.714 23.278 1.00 91.88 196 ASN A CA 1
ATOM 1550 C C . ASN A 1 196 ? -13.636 -12.148 22.028 1.00 91.88 196 ASN A C 1
ATOM 1552 O O . ASN A 1 196 ? -14.759 -12.624 22.149 1.00 91.88 196 ASN A O 1
ATOM 1556 N N . GLU A 1 197 ? -13.060 -12.017 20.824 1.00 87.38 197 GLU A N 1
ATOM 1557 C CA . GLU A 1 197 ? -13.710 -12.398 19.553 1.00 87.38 197 GLU A CA 1
ATOM 1558 C C . GLU A 1 197 ? -14.306 -13.821 19.565 1.00 87.38 197 GLU A C 1
ATOM 1560 O O . GLU A 1 197 ? -15.389 -14.044 19.033 1.00 87.38 197 GLU A O 1
ATOM 1565 N N . GLY A 1 198 ? -13.657 -14.775 20.242 1.00 88.31 198 GLY A N 1
ATOM 1566 C CA . GLY A 1 198 ? -14.158 -16.149 20.388 1.00 88.31 198 GLY A CA 1
ATOM 1567 C C . GLY A 1 198 ? -15.441 -16.302 21.221 1.00 88.31 198 GLY A C 1
ATOM 1568 O O . GLY A 1 198 ? -15.964 -17.410 21.321 1.00 88.31 198 GLY A O 1
ATOM 1569 N N . GLU A 1 199 ? -15.943 -15.222 21.823 1.00 91.25 199 GLU A N 1
ATOM 1570 C CA . GLU A 1 199 ? -17.184 -15.173 22.602 1.00 91.25 199 GLU A CA 1
ATOM 1571 C C . GLU A 1 199 ? -18.336 -14.481 21.849 1.00 91.25 199 GLU A C 1
ATOM 1573 O O . GLU A 1 199 ? -19.297 -14.035 22.481 1.00 91.25 199 GLU A O 1
ATOM 1578 N N . GLU A 1 200 ? -18.256 -14.390 20.514 1.00 90.88 200 GLU A N 1
ATOM 1579 C CA . GLU A 1 200 ? -19.327 -13.834 19.680 1.00 90.88 200 GLU A CA 1
ATOM 1580 C C . GLU A 1 200 ? -20.693 -14.475 20.027 1.00 90.88 200 GLU A C 1
ATOM 1582 O O . GLU A 1 200 ? -20.811 -15.707 20.101 1.00 90.88 200 GLU A O 1
ATOM 1587 N N . PRO A 1 201 ? -21.742 -13.665 20.270 1.00 91.69 201 PRO A N 1
ATOM 1588 C CA . PRO A 1 201 ? -23.032 -14.176 20.710 1.00 91.69 201 PRO A CA 1
ATOM 1589 C C . PRO A 1 201 ? -23.751 -14.957 19.607 1.00 91.69 201 PRO A C 1
ATOM 1591 O O . PRO A 1 201 ? -23.803 -14.552 18.446 1.00 91.69 201 PRO A O 1
ATOM 1594 N N . ALA A 1 202 ? -24.387 -16.060 20.001 1.00 90.25 202 ALA A N 1
ATOM 1595 C CA . ALA A 1 202 ? -25.285 -16.803 19.126 1.00 90.25 202 ALA A CA 1
ATOM 1596 C C . ALA A 1 202 ? -26.601 -16.043 18.892 1.00 90.25 202 ALA A C 1
ATOM 1598 O O . ALA A 1 202 ? -26.999 -15.187 19.687 1.00 90.25 202 ALA A O 1
ATOM 1599 N N . ALA A 1 203 ? -27.304 -16.402 17.815 1.00 90.62 203 ALA A N 1
ATOM 1600 C CA . ALA A 1 203 ? -28.623 -15.857 17.516 1.00 90.62 203 ALA A CA 1
ATOM 1601 C C . ALA A 1 203 ? -29.589 -16.052 18.709 1.00 90.62 203 ALA A C 1
ATOM 1603 O O . ALA A 1 203 ? -29.704 -17.178 19.209 1.00 90.62 203 ALA A O 1
ATOM 1604 N N . PRO A 1 204 ? -30.290 -14.992 19.160 1.00 89.25 204 PRO A N 1
ATOM 1605 C CA . PRO A 1 204 ? -31.233 -15.088 20.272 1.00 89.25 204 PRO A CA 1
ATOM 1606 C C . PRO A 1 204 ? -32.424 -15.988 19.916 1.00 89.25 204 PRO A C 1
ATOM 1608 O O . PRO A 1 204 ? -32.838 -16.067 18.753 1.00 89.25 204 PRO A O 1
ATOM 1611 N N . ALA A 1 205 ? -33.005 -16.660 20.912 1.00 90.31 205 ALA A N 1
ATOM 1612 C CA . ALA A 1 205 ? -34.204 -17.465 20.713 1.00 90.31 205 ALA A CA 1
ATOM 1613 C C . ALA A 1 205 ? -35.436 -16.589 20.409 1.00 90.31 205 ALA A C 1
ATOM 1615 O O . ALA A 1 205 ? -35.451 -15.373 20.598 1.00 90.31 205 ALA A O 1
ATOM 1616 N N . ALA A 1 206 ? -36.519 -17.211 19.938 1.00 86.44 206 ALA A N 1
ATOM 1617 C CA . ALA A 1 206 ? -37.764 -16.488 19.692 1.00 86.44 206 ALA A CA 1
ATOM 1618 C C . ALA A 1 206 ? -38.295 -15.853 20.993 1.00 86.44 206 ALA A C 1
ATOM 1620 O O . ALA A 1 206 ? -38.558 -16.559 21.964 1.00 86.44 206 ALA A O 1
ATOM 1621 N N . GLY A 1 207 ? -38.483 -14.530 20.987 1.00 85.75 207 GLY A N 1
ATOM 1622 C CA . GLY A 1 207 ? -38.886 -13.759 22.169 1.00 85.75 207 GLY A CA 1
ATOM 1623 C C . GLY A 1 207 ? -37.718 -13.213 22.997 1.00 85.75 207 GLY A C 1
ATOM 1624 O O . GLY A 1 207 ? -37.957 -12.483 23.957 1.00 85.75 207 GLY A O 1
ATOM 1625 N N . GLU A 1 208 ? -36.473 -13.508 22.620 1.00 91.12 208 GLU A N 1
ATOM 1626 C CA . GLU A 1 208 ? -35.283 -12.922 23.232 1.00 91.12 208 GLU A CA 1
ATOM 1627 C C . GLU A 1 208 ? -34.788 -11.689 22.459 1.00 91.12 208 GLU A C 1
ATOM 1629 O O . GLU A 1 208 ? -34.889 -11.602 21.232 1.00 91.12 208 GLU A O 1
ATOM 1634 N N . LEU A 1 209 ? -34.221 -10.729 23.186 1.00 90.38 209 LEU A N 1
ATOM 1635 C CA . LEU A 1 209 ? -33.554 -9.548 22.652 1.00 90.38 209 LEU A CA 1
ATOM 1636 C C . LEU A 1 209 ? -32.103 -9.525 23.133 1.00 90.38 209 LEU A C 1
ATOM 1638 O O . LEU A 1 209 ? -31.836 -9.283 24.310 1.00 90.38 209 LEU A O 1
ATOM 1642 N N . LEU A 1 210 ? -31.177 -9.733 22.199 1.00 92.00 210 LEU A N 1
ATOM 1643 C CA . LEU A 1 210 ? -29.747 -9.583 22.437 1.00 92.00 210 LEU A CA 1
ATOM 1644 C C . LEU A 1 210 ? -29.368 -8.099 22.520 1.00 92.00 210 LEU A C 1
ATOM 1646 O O . LEU A 1 210 ? -29.689 -7.317 21.621 1.00 92.00 210 LEU A O 1
ATOM 1650 N N . LEU A 1 211 ? -28.637 -7.730 23.568 1.00 92.12 211 LEU A N 1
ATOM 1651 C CA . LEU A 1 211 ? -28.011 -6.423 23.727 1.00 92.12 211 LEU A CA 1
ATOM 1652 C C . LEU A 1 211 ? -26.529 -6.590 24.064 1.00 92.12 211 LEU A C 1
ATOM 1654 O O . LEU A 1 211 ? -26.143 -7.489 24.810 1.00 92.12 211 LEU A O 1
ATOM 1658 N N . ILE A 1 212 ? -25.706 -5.691 23.530 1.00 92.94 212 ILE A N 1
ATOM 1659 C CA . ILE A 1 212 ? -24.254 -5.725 23.708 1.00 92.94 212 ILE A CA 1
ATOM 1660 C C . ILE A 1 212 ? -23.846 -4.648 24.713 1.00 92.94 212 ILE A C 1
ATOM 1662 O O . ILE A 1 212 ? -24.127 -3.464 24.511 1.00 92.94 212 ILE A O 1
ATOM 1666 N N . ALA A 1 213 ? -23.199 -5.054 25.797 1.00 91.38 213 ALA A N 1
ATOM 1667 C CA . ALA A 1 213 ? -22.561 -4.181 26.772 1.00 91.38 213 ALA A CA 1
ATOM 1668 C C . ALA A 1 213 ? -21.061 -4.053 26.464 1.00 91.38 213 ALA A C 1
ATOM 1670 O O . ALA A 1 213 ? -20.428 -5.006 26.015 1.00 91.38 213 ALA A O 1
ATOM 1671 N N . GLU A 1 214 ? -20.488 -2.872 26.698 1.00 88.62 214 GLU A N 1
ATOM 1672 C CA . GLU A 1 214 ? -19.050 -2.628 26.523 1.00 88.62 214 GLU A CA 1
ATOM 1673 C C . GLU A 1 214 ? -18.310 -2.825 27.857 1.00 88.62 214 GLU A C 1
ATOM 1675 O O . GLU A 1 214 ? -18.747 -2.307 28.887 1.00 88.62 214 GLU A O 1
ATOM 1680 N N . GLY A 1 215 ? -17.166 -3.516 27.833 1.00 85.06 215 GLY A N 1
ATOM 1681 C CA . GLY A 1 215 ? -16.280 -3.684 28.991 1.00 85.06 215 GLY A CA 1
ATOM 1682 C C . GLY A 1 215 ? -16.035 -5.142 29.377 1.00 85.06 215 GLY A C 1
ATOM 1683 O O . GLY A 1 215 ? -16.559 -6.057 28.748 1.00 85.06 215 GLY A O 1
ATOM 1684 N N . THR A 1 216 ? -15.223 -5.344 30.419 1.00 85.00 216 THR A N 1
ATOM 1685 C CA . THR A 1 216 ? -14.825 -6.679 30.887 1.00 85.00 216 THR A CA 1
ATOM 1686 C C . THR A 1 216 ? -16.034 -7.517 31.270 1.00 85.00 216 THR A C 1
ATOM 1688 O O . THR A 1 216 ? -16.897 -7.064 32.029 1.00 85.00 216 THR A O 1
ATOM 1691 N N . ARG A 1 217 ? -16.076 -8.755 30.776 1.00 85.69 217 ARG A N 1
ATOM 1692 C CA . ARG A 1 217 ? -17.141 -9.700 31.089 1.00 85.69 217 ARG A CA 1
ATOM 1693 C C . ARG A 1 217 ? -17.106 -10.057 32.583 1.00 85.69 217 ARG A C 1
ATOM 1695 O O . ARG A 1 217 ? -16.099 -10.587 33.059 1.00 85.69 217 ARG A O 1
ATOM 1702 N N . PRO A 1 218 ? -18.185 -9.801 33.343 1.00 86.69 218 PRO A N 1
ATOM 1703 C CA . PRO A 1 218 ? -18.198 -10.097 34.767 1.00 86.69 218 PRO A CA 1
ATOM 1704 C C . PRO A 1 218 ? -18.462 -11.596 35.032 1.00 86.69 218 PRO A C 1
ATOM 1706 O O . PRO A 1 218 ? -18.886 -12.328 34.132 1.00 86.69 218 PRO A O 1
ATOM 1709 N N . PRO A 1 219 ? -18.226 -12.092 36.262 1.00 89.00 219 PRO A N 1
ATOM 1710 C CA . PRO A 1 219 ? -18.587 -13.453 36.659 1.00 89.00 219 PRO A CA 1
ATOM 1711 C C . PRO A 1 219 ? -20.074 -13.755 36.426 1.00 89.00 219 PRO A C 1
ATOM 1713 O O . PRO A 1 219 ? -20.919 -12.872 36.557 1.00 89.00 219 PRO A O 1
ATOM 1716 N N . GLN A 1 220 ? -20.427 -15.020 36.170 1.00 87.44 220 GLN A N 1
ATOM 1717 C CA . GLN A 1 220 ? -21.807 -15.403 35.822 1.00 87.44 220 GLN A CA 1
ATOM 1718 C C . GLN A 1 220 ? -22.858 -14.947 36.852 1.00 87.44 220 GLN A C 1
ATOM 1720 O O . GLN A 1 220 ? -23.934 -14.494 36.480 1.00 87.44 220 GLN A O 1
ATOM 1725 N N . THR A 1 221 ? -22.535 -15.000 38.145 1.00 85.88 221 THR A N 1
ATOM 1726 C CA . THR A 1 221 ? -23.431 -14.532 39.217 1.00 85.88 221 THR A CA 1
ATOM 1727 C C . THR A 1 221 ? -23.749 -13.039 39.121 1.00 85.88 221 THR A C 1
ATOM 1729 O O . THR A 1 221 ? -24.832 -12.611 39.507 1.00 85.88 221 THR A O 1
ATOM 1732 N N . GLU A 1 222 ? -22.807 -12.242 38.617 1.00 90.44 222 GLU A N 1
ATOM 1733 C CA . GLU A 1 222 ? -22.991 -10.810 38.395 1.00 90.44 222 GLU A CA 1
ATOM 1734 C C . GLU A 1 222 ? -23.734 -10.549 37.081 1.00 90.44 222 GLU A C 1
ATOM 1736 O O . GLU A 1 222 ? -24.607 -9.687 37.048 1.00 90.44 222 GLU A O 1
ATOM 1741 N N . ILE A 1 223 ? -23.458 -11.333 36.028 1.00 90.81 223 ILE A N 1
ATOM 1742 C CA . ILE A 1 223 ? -24.201 -11.299 34.755 1.00 90.81 223 ILE A CA 1
ATOM 1743 C C . ILE A 1 223 ? -25.702 -11.459 35.005 1.00 90.81 223 ILE A C 1
ATOM 1745 O O . ILE A 1 223 ? -26.494 -10.672 34.482 1.00 90.81 223 ILE A O 1
ATOM 1749 N N . ASP A 1 224 ? -26.097 -12.436 35.822 1.00 92.00 224 ASP A N 1
ATOM 1750 C CA . ASP A 1 224 ? -27.506 -12.709 36.117 1.00 92.00 224 ASP A CA 1
ATOM 1751 C C . ASP A 1 224 ? -28.167 -11.511 36.826 1.00 92.00 224 ASP A C 1
ATOM 1753 O O . ASP A 1 224 ? -29.276 -11.101 36.472 1.00 92.00 224 ASP A O 1
ATOM 1757 N N . ALA A 1 225 ? -27.462 -10.889 37.780 1.00 93.06 225 ALA A N 1
ATOM 1758 C CA . ALA A 1 225 ? -27.940 -9.709 38.500 1.00 93.06 225 ALA A CA 1
ATOM 1759 C C . ALA A 1 225 ? -28.043 -8.467 37.593 1.00 93.06 225 ALA A C 1
ATOM 1761 O O . ALA A 1 225 ? -29.047 -7.752 37.626 1.00 93.06 225 ALA A O 1
ATOM 1762 N N . VAL A 1 226 ? -27.038 -8.225 36.745 1.00 93.44 226 VAL A N 1
ATOM 1763 C CA . VAL A 1 226 ? -27.019 -7.115 35.776 1.00 93.44 226 VAL A CA 1
ATOM 1764 C C . VAL A 1 226 ? -28.111 -7.295 34.719 1.00 93.44 226 VAL A C 1
ATOM 1766 O O . VAL A 1 226 ? -28.805 -6.337 34.376 1.00 93.44 226 VAL A O 1
ATOM 1769 N N . THR A 1 227 ? -28.328 -8.522 34.243 1.00 93.62 227 THR A N 1
ATOM 1770 C CA . THR A 1 227 ? -29.400 -8.844 33.290 1.00 93.62 227 THR A CA 1
ATOM 1771 C C . THR A 1 227 ? -30.774 -8.617 33.915 1.00 93.62 227 THR A C 1
ATOM 1773 O O . THR A 1 227 ? -31.628 -7.992 33.288 1.00 93.62 227 THR A O 1
ATOM 1776 N N . ALA A 1 228 ? -30.983 -9.036 35.168 1.00 93.56 228 ALA A N 1
ATOM 1777 C CA . ALA A 1 228 ? -32.230 -8.792 35.894 1.00 93.56 228 ALA A CA 1
ATOM 1778 C C . ALA A 1 228 ? -32.520 -7.291 36.068 1.00 93.56 228 ALA A C 1
ATOM 1780 O O . ALA A 1 228 ? -33.659 -6.857 35.874 1.00 93.56 228 ALA A O 1
ATOM 1781 N N . TYR A 1 229 ? -31.490 -6.491 36.364 1.00 94.69 229 TYR A N 1
ATOM 1782 C CA . TYR A 1 229 ? -31.607 -5.034 36.421 1.00 94.69 229 TYR A CA 1
ATOM 1783 C C . TYR A 1 229 ? -32.067 -4.453 35.077 1.00 94.69 229 TYR A C 1
ATOM 1785 O O . TYR A 1 229 ? -33.100 -3.780 35.010 1.00 94.69 229 TYR A O 1
ATOM 1793 N N . TRP A 1 230 ? -31.352 -4.753 33.989 1.00 94.38 230 TRP A N 1
ATOM 1794 C CA . TRP A 1 230 ? -31.692 -4.219 32.669 1.00 94.38 230 TRP A CA 1
ATOM 1795 C C . TRP A 1 230 ? -33.048 -4.724 32.162 1.00 94.38 230 TRP A C 1
ATOM 1797 O O . TRP A 1 230 ? -33.775 -3.958 31.530 1.00 94.38 230 TRP A O 1
ATOM 1807 N N . GLN A 1 231 ? -33.446 -5.957 32.496 1.00 94.50 231 GLN A N 1
ATOM 1808 C CA . GLN A 1 231 ? -34.775 -6.501 32.194 1.00 94.50 231 GLN A CA 1
ATOM 1809 C C . GLN A 1 231 ? -35.882 -5.686 32.873 1.00 94.50 231 GLN A C 1
ATOM 1811 O O . GLN A 1 231 ? -36.886 -5.358 32.232 1.00 94.50 231 GLN A O 1
ATOM 1816 N N . ALA A 1 232 ? -35.713 -5.339 34.154 1.00 92.56 232 ALA A N 1
ATOM 1817 C CA . ALA A 1 232 ? -36.687 -4.548 34.903 1.00 92.56 232 ALA A CA 1
ATOM 1818 C C . ALA A 1 232 ? -36.843 -3.141 34.307 1.00 92.56 232 ALA A C 1
ATOM 1820 O O . ALA A 1 232 ? -37.968 -2.696 34.061 1.00 92.56 232 ALA A O 1
ATOM 1821 N N . VAL A 1 233 ? -35.720 -2.485 33.995 1.00 92.81 233 VAL A N 1
ATOM 1822 C CA . VAL A 1 233 ? -35.699 -1.149 33.376 1.00 92.81 233 VAL A CA 1
ATOM 1823 C C . VAL A 1 233 ? -36.298 -1.178 31.966 1.00 92.81 233 VAL A C 1
ATOM 1825 O O . VAL A 1 233 ? -37.061 -0.289 31.596 1.00 92.81 233 VAL A O 1
ATOM 1828 N N . TRP A 1 234 ? -36.015 -2.211 31.169 1.00 91.62 234 TRP A N 1
ATOM 1829 C CA . TRP A 1 234 ? -36.539 -2.327 29.805 1.00 91.62 234 TRP A CA 1
ATOM 1830 C C . TRP A 1 234 ? -38.051 -2.543 29.771 1.00 91.62 234 TRP A C 1
ATOM 1832 O O . TRP A 1 234 ? -38.747 -1.913 28.968 1.00 91.62 234 TRP A O 1
ATOM 1842 N N . SER A 1 235 ? -38.555 -3.408 30.656 1.00 89.75 235 SER A N 1
ATOM 1843 C CA . SER A 1 235 ? -39.973 -3.782 30.723 1.00 89.75 235 SER A CA 1
ATOM 1844 C C . SER A 1 235 ? -40.866 -2.592 31.094 1.00 89.75 235 SER A C 1
ATOM 1846 O O . SER A 1 235 ? -42.023 -2.536 30.674 1.00 89.75 235 SER A O 1
ATOM 1848 N N . LYS A 1 236 ? -40.338 -1.635 31.874 1.00 89.50 236 LYS A N 1
ATOM 1849 C CA . LYS A 1 236 ? -41.043 -0.430 32.337 1.00 89.50 236 LYS A CA 1
ATOM 1850 C C . LYS A 1 236 ? -40.129 0.811 32.290 1.00 89.50 236 LYS A C 1
ATOM 1852 O O . LYS A 1 236 ? -39.690 1.279 33.338 1.00 89.50 236 LYS A O 1
ATOM 1857 N N . PRO A 1 237 ? -39.867 1.377 31.098 1.00 84.88 237 PRO A N 1
ATOM 1858 C CA . PRO A 1 237 ? -38.876 2.445 30.919 1.00 84.88 237 PRO A CA 1
ATOM 1859 C C . PRO A 1 237 ? -39.213 3.749 31.660 1.00 84.88 237 PRO A C 1
ATOM 1861 O O . PRO A 1 237 ? -38.301 4.476 32.040 1.00 84.88 237 PRO A O 1
ATOM 1864 N N . ASP A 1 238 ? -40.500 4.028 31.891 1.00 87.06 238 ASP A N 1
ATOM 1865 C CA . ASP A 1 238 ? -40.975 5.277 32.506 1.00 87.06 238 ASP A CA 1
ATOM 1866 C C . ASP A 1 238 ? -41.318 5.138 34.008 1.00 87.06 238 ASP A C 1
ATOM 1868 O O . ASP A 1 238 ? -41.840 6.073 34.617 1.00 87.06 238 ASP A O 1
ATOM 1872 N N . ASP A 1 239 ? -41.058 3.978 34.627 1.00 90.12 239 ASP A N 1
ATOM 1873 C CA . ASP A 1 239 ? -41.374 3.718 36.040 1.00 90.12 239 ASP A CA 1
ATOM 1874 C C . ASP A 1 239 ? -40.118 3.819 36.916 1.00 90.12 239 ASP A C 1
ATOM 1876 O O . ASP A 1 239 ? -39.412 2.838 37.163 1.00 90.12 239 ASP A O 1
ATOM 1880 N N . ALA A 1 240 ? -39.854 5.028 37.417 1.00 89.81 240 ALA A N 1
ATOM 1881 C CA . ALA A 1 240 ? -38.701 5.305 38.276 1.00 89.81 240 ALA A CA 1
ATOM 1882 C C . ALA A 1 240 ? -38.657 4.417 39.535 1.00 89.81 240 ALA A C 1
ATOM 1884 O O . ALA A 1 240 ? -37.575 4.040 39.973 1.00 89.81 240 ALA A O 1
ATOM 1885 N N . ASN A 1 241 ? -39.811 4.006 40.079 1.00 91.88 241 ASN A N 1
ATOM 1886 C CA . ASN A 1 241 ? -39.838 3.148 41.268 1.00 91.88 241 ASN A CA 1
ATOM 1887 C C . ASN A 1 241 ? -39.299 1.743 40.967 1.00 91.88 241 ASN A C 1
ATOM 1889 O O . ASN A 1 241 ? -38.657 1.131 41.818 1.00 91.88 241 ASN A O 1
ATOM 1893 N N . VAL A 1 242 ? -39.564 1.226 39.762 1.00 91.00 242 VAL A N 1
ATOM 1894 C CA . VAL A 1 242 ? -39.043 -0.074 39.313 1.00 91.00 242 VAL A CA 1
ATOM 1895 C C . VAL A 1 242 ? -37.537 0.012 39.092 1.00 91.00 242 VAL A C 1
ATOM 1897 O O . VAL A 1 242 ? -36.818 -0.890 39.516 1.00 91.00 242 VAL A O 1
ATOM 1900 N N . ALA A 1 243 ? -37.055 1.101 38.489 1.00 90.12 243 ALA A N 1
ATOM 1901 C CA . ALA A 1 243 ? -35.625 1.326 38.291 1.00 90.12 243 ALA A CA 1
ATOM 1902 C C . ALA A 1 243 ? -34.864 1.450 39.626 1.00 90.12 243 ALA A C 1
ATOM 1904 O O . ALA A 1 243 ? -33.814 0.826 39.786 1.00 90.12 243 ALA A O 1
ATOM 1905 N N . ASP A 1 244 ? -35.409 2.189 40.597 1.00 92.62 244 ASP A N 1
ATOM 1906 C CA . ASP A 1 244 ? -34.804 2.364 41.923 1.00 92.62 244 ASP A CA 1
ATOM 1907 C C . ASP A 1 244 ? -34.781 1.055 42.727 1.00 92.62 244 ASP A C 1
ATOM 1909 O O . ASP A 1 244 ? -33.772 0.730 43.357 1.00 92.62 244 ASP A O 1
ATOM 1913 N N . ALA A 1 245 ? -35.867 0.273 42.679 1.00 93.88 245 ALA A N 1
ATOM 1914 C CA . ALA A 1 245 ? -35.929 -1.037 43.326 1.00 93.88 245 ALA A CA 1
ATOM 1915 C C . ALA A 1 245 ? -34.925 -2.021 42.705 1.00 93.88 245 ALA A C 1
ATOM 1917 O O . ALA A 1 245 ? -34.141 -2.635 43.427 1.00 93.88 245 ALA A O 1
ATOM 1918 N N . ALA A 1 246 ? -34.879 -2.103 41.372 1.00 93.75 246 ALA A N 1
ATOM 1919 C CA . ALA A 1 246 ? -33.929 -2.957 40.665 1.00 93.75 246 ALA A CA 1
ATOM 1920 C C . ALA A 1 246 ? -32.471 -2.546 40.936 1.00 93.75 246 ALA A C 1
ATOM 1922 O O . ALA A 1 246 ? -31.598 -3.403 41.060 1.00 93.75 246 ALA A O 1
ATOM 1923 N N . LEU A 1 247 ? -32.192 -1.242 41.062 1.00 94.00 247 LEU A N 1
ATOM 1924 C CA . LEU A 1 247 ? -30.869 -0.749 41.441 1.00 94.00 247 LEU A CA 1
ATOM 1925 C C . LEU A 1 247 ? -30.498 -1.166 42.871 1.00 94.00 247 LEU A C 1
ATOM 1927 O O . LEU A 1 247 ? -29.349 -1.528 43.120 1.00 94.00 247 LEU A O 1
ATOM 1931 N N . ALA A 1 248 ? -31.442 -1.124 43.815 1.00 94.06 248 ALA A N 1
ATOM 1932 C CA . ALA A 1 248 ? -31.204 -1.578 45.184 1.00 94.06 248 ALA A CA 1
ATOM 1933 C C . ALA A 1 248 ? -30.875 -3.081 45.234 1.00 94.06 248 ALA A C 1
ATOM 1935 O O . ALA A 1 248 ? -29.922 -3.472 45.912 1.00 94.06 248 ALA A O 1
ATOM 1936 N N . ASP A 1 249 ? -31.599 -3.895 44.463 1.00 94.50 249 ASP A N 1
ATOM 1937 C CA . ASP A 1 249 ? -31.350 -5.333 44.335 1.00 94.50 249 ASP A CA 1
ATOM 1938 C C . ASP A 1 249 ? -29.981 -5.616 43.695 1.00 94.50 249 ASP A C 1
ATOM 1940 O O . ASP A 1 249 ? -29.214 -6.439 44.202 1.00 94.50 249 ASP A O 1
ATOM 1944 N N . LEU A 1 250 ? -29.614 -4.876 42.641 1.00 94.12 250 LEU A N 1
ATOM 1945 C CA . LEU A 1 250 ? -28.297 -4.981 42.007 1.00 94.12 250 LEU A CA 1
ATOM 1946 C C . LEU A 1 250 ? -27.171 -4.644 42.996 1.00 94.12 250 LEU A C 1
ATOM 1948 O O . LEU A 1 250 ? -26.209 -5.400 43.127 1.00 94.12 250 LEU A O 1
ATOM 1952 N N . LYS A 1 251 ? -27.305 -3.544 43.749 1.00 95.25 251 LYS A N 1
ATOM 1953 C CA . LYS A 1 251 ? -26.335 -3.151 44.786 1.00 95.25 251 LYS A CA 1
ATOM 1954 C C . LYS A 1 251 ? -26.199 -4.203 45.882 1.00 95.25 251 LYS A C 1
ATOM 1956 O O . LYS A 1 251 ? -25.098 -4.401 46.389 1.00 95.25 251 LYS A O 1
ATOM 1961 N N . ALA A 1 252 ? -27.291 -4.870 46.252 1.00 94.00 252 ALA A N 1
ATOM 1962 C CA . ALA A 1 252 ? -27.260 -5.952 47.230 1.00 94.00 252 ALA A CA 1
ATOM 1963 C C . ALA A 1 252 ? -26.541 -7.201 46.692 1.00 94.00 252 ALA A C 1
ATOM 1965 O O . ALA A 1 252 ? -25.872 -7.888 47.462 1.00 94.00 252 ALA A O 1
ATOM 1966 N N . ALA A 1 253 ? -26.653 -7.478 45.390 1.00 92.75 253 ALA A N 1
ATOM 1967 C CA . ALA A 1 253 ? -26.054 -8.647 44.754 1.00 92.75 253 ALA A CA 1
ATOM 1968 C C . ALA A 1 253 ? -24.546 -8.497 44.493 1.00 92.75 253 ALA A C 1
ATOM 1970 O O . ALA A 1 253 ? -23.790 -9.418 44.795 1.00 92.75 253 ALA A O 1
ATOM 1971 N N . ILE A 1 254 ? -24.108 -7.355 43.944 1.00 92.69 254 ILE A N 1
ATOM 1972 C CA . ILE A 1 254 ? -22.725 -7.173 43.447 1.00 92.69 254 ILE A CA 1
ATOM 1973 C C . ILE A 1 254 ? -21.954 -6.036 44.140 1.00 92.69 254 ILE A C 1
ATOM 1975 O O . ILE A 1 254 ? -20.782 -5.803 43.858 1.00 92.69 254 ILE A O 1
ATOM 1979 N N . GLY A 1 255 ? -22.588 -5.339 45.086 1.00 92.12 255 GLY A N 1
ATOM 1980 C CA . GLY A 1 255 ? -22.011 -4.191 45.785 1.00 92.12 255 GLY A CA 1
ATOM 1981 C C . GLY A 1 255 ? -22.179 -2.870 45.027 1.00 92.12 255 GLY A C 1
ATOM 1982 O O . GLY A 1 255 ? -22.338 -2.830 43.810 1.00 92.12 255 GLY A O 1
ATOM 1983 N N . ASP A 1 256 ? -22.138 -1.755 45.763 1.00 90.00 256 ASP A N 1
ATOM 1984 C CA . ASP A 1 256 ? -22.436 -0.420 45.217 1.00 90.00 256 ASP A CA 1
ATOM 1985 C C . ASP A 1 256 ? -21.478 0.031 44.091 1.00 90.00 256 ASP A C 1
ATOM 1987 O O . ASP A 1 256 ? -21.967 0.471 43.052 1.00 90.00 256 ASP A O 1
ATOM 1991 N N . PRO A 1 257 ? -20.139 -0.122 44.203 1.00 89.56 257 PRO A N 1
ATOM 1992 C CA . PRO A 1 257 ? -19.231 0.313 43.138 1.00 89.56 257 PRO A CA 1
ATOM 1993 C C . PRO A 1 257 ? -19.434 -0.449 41.819 1.00 89.56 257 PRO A C 1
ATOM 1995 O O . PRO A 1 257 ? -19.482 0.168 40.757 1.00 89.56 257 PRO A O 1
ATOM 1998 N N . ALA A 1 258 ? -19.593 -1.776 41.886 1.00 86.31 258 ALA A N 1
ATOM 1999 C CA . ALA A 1 258 ? -19.807 -2.613 40.706 1.00 86.31 258 ALA A CA 1
ATOM 2000 C C . ALA A 1 258 ? -21.191 -2.370 40.086 1.00 86.31 258 ALA A C 1
ATOM 2002 O O . ALA A 1 258 ? -21.306 -2.252 38.868 1.00 86.31 258 ALA A O 1
ATOM 2003 N N . ALA A 1 259 ? -22.227 -2.191 40.914 1.00 88.62 259 ALA A N 1
ATOM 2004 C CA . ALA A 1 259 ? -23.560 -1.819 40.450 1.00 88.62 259 ALA A CA 1
ATOM 2005 C C . ALA A 1 259 ? -23.550 -0.478 39.705 1.00 88.62 259 ALA A C 1
ATOM 2007 O O . ALA A 1 259 ? -24.109 -0.377 38.617 1.00 88.62 259 ALA A O 1
ATOM 2008 N N . GLN A 1 260 ? -22.877 0.544 40.239 1.00 89.31 260 GLN A N 1
ATOM 2009 C CA . GLN A 1 260 ? -22.768 1.841 39.565 1.00 89.31 260 GLN A CA 1
ATOM 2010 C C . GLN A 1 260 ? -22.026 1.743 38.228 1.00 89.31 260 GLN A C 1
ATOM 2012 O O . GLN A 1 260 ? -22.467 2.349 37.252 1.00 89.31 260 GLN A O 1
ATOM 2017 N N . ALA A 1 261 ? -20.946 0.960 38.160 1.00 86.19 261 ALA A N 1
ATOM 2018 C CA . ALA A 1 261 ? -20.231 0.715 36.910 1.00 86.19 261 ALA A CA 1
ATOM 2019 C C . ALA A 1 261 ? -21.116 -0.001 35.874 1.00 86.19 261 ALA A C 1
ATOM 2021 O O . ALA A 1 261 ? -21.164 0.419 34.719 1.00 86.19 261 ALA A O 1
ATOM 2022 N N . ALA A 1 262 ? -21.875 -1.020 36.290 1.00 86.31 262 ALA A N 1
ATOM 2023 C CA . ALA A 1 262 ? -22.777 -1.765 35.413 1.00 86.31 262 ALA A CA 1
ATOM 2024 C C . ALA A 1 262 ? -23.933 -0.904 34.874 1.00 86.31 262 ALA A C 1
ATOM 2026 O O . ALA A 1 262 ? -24.312 -1.043 33.715 1.00 86.31 262 ALA A O 1
ATOM 2027 N N . VAL A 1 263 ? -24.473 0.011 35.688 1.00 89.50 263 VAL A N 1
ATOM 2028 C CA . VAL A 1 263 ? -25.495 0.974 35.240 1.00 89.50 263 VAL A CA 1
ATOM 2029 C C . VAL A 1 263 ? -24.907 2.020 34.293 1.00 89.50 263 VAL A C 1
ATOM 2031 O O . VAL A 1 263 ? -25.550 2.389 33.311 1.00 89.50 263 VAL A O 1
ATOM 2034 N N . ALA A 1 264 ? -23.686 2.493 34.560 1.00 87.25 264 ALA A N 1
ATOM 2035 C CA . ALA A 1 264 ? -22.995 3.434 33.682 1.00 87.25 264 ALA A CA 1
ATOM 2036 C C . ALA A 1 264 ? -22.668 2.815 32.310 1.00 87.25 264 ALA A C 1
ATOM 2038 O O . ALA A 1 264 ? -22.718 3.511 31.296 1.00 87.25 264 ALA A O 1
ATOM 2039 N N . ALA A 1 265 ? -22.390 1.511 32.268 1.00 84.62 265 ALA A N 1
ATOM 2040 C CA . ALA A 1 265 ? -22.170 0.729 31.053 1.00 84.62 265 ALA A CA 1
ATOM 2041 C C . ALA A 1 265 ? -23.496 0.271 30.410 1.00 84.62 265 ALA A C 1
ATOM 2043 O O . ALA A 1 265 ? -23.724 -0.920 30.195 1.00 84.62 265 ALA A O 1
ATOM 2044 N N . GLN A 1 266 ? -24.389 1.220 30.111 1.00 89.44 266 GLN A N 1
ATOM 2045 C CA . GLN A 1 266 ? -25.667 0.920 29.464 1.00 89.44 266 GLN A CA 1
ATOM 2046 C C . GLN A 1 266 ? -25.460 0.125 28.159 1.00 89.44 266 GLN A C 1
ATOM 2048 O O . GLN A 1 266 ? -24.696 0.577 27.298 1.00 89.44 266 GLN A O 1
ATOM 2053 N N . PRO A 1 267 ? -26.169 -1.008 27.962 1.00 89.69 267 PRO A N 1
ATOM 2054 C CA . PRO A 1 267 ? -26.083 -1.767 26.725 1.00 89.69 267 PRO A CA 1
ATOM 2055 C C . PRO A 1 267 ? -26.417 -0.904 25.507 1.00 89.69 267 PRO A C 1
ATOM 2057 O O . PRO A 1 267 ? -27.344 -0.083 25.509 1.00 89.69 267 PRO A O 1
ATOM 2060 N N . ARG A 1 268 ? -25.666 -1.096 24.428 1.00 85.94 268 ARG A N 1
ATOM 2061 C CA . ARG A 1 268 ? -25.864 -0.378 23.171 1.00 85.94 268 ARG A CA 1
ATOM 2062 C C . ARG A 1 268 ? -27.265 -0.628 22.618 1.00 85.94 268 ARG A C 1
ATOM 2064 O O . ARG A 1 268 ? -27.811 -1.722 22.725 1.00 85.94 268 ARG A O 1
ATOM 2071 N N . ARG A 1 269 ? -27.852 0.419 22.023 1.00 80.31 269 ARG A N 1
ATOM 2072 C CA . ARG A 1 269 ? -29.215 0.425 21.449 1.00 80.31 269 ARG A CA 1
ATOM 2073 C C . ARG A 1 269 ? -30.343 0.096 22.447 1.00 80.31 269 ARG A C 1
ATOM 2075 O O . ARG A 1 269 ? -31.476 -0.123 22.029 1.00 80.31 269 ARG A O 1
ATOM 2082 N N . PHE A 1 270 ? -30.091 0.166 23.760 1.00 86.69 270 PHE A N 1
ATOM 2083 C CA . PHE A 1 270 ? -31.118 -0.019 24.799 1.00 86.69 270 PHE A CA 1
ATOM 2084 C C . PHE A 1 270 ? -32.257 1.018 24.744 1.00 86.69 270 PHE A C 1
ATOM 2086 O O . PHE A 1 270 ? -33.349 0.783 25.244 1.00 86.69 270 PHE A O 1
ATOM 2093 N N . GLN A 1 271 ? -32.041 2.192 24.153 1.00 84.38 271 GLN A N 1
ATOM 2094 C CA . GLN A 1 271 ? -33.090 3.213 24.018 1.00 84.38 271 GLN A CA 1
ATOM 2095 C C . GLN A 1 271 ? -33.754 3.223 22.634 1.00 84.38 271 GLN A C 1
ATOM 2097 O O . GLN A 1 271 ? -34.652 4.028 22.394 1.00 84.38 271 GLN A O 1
ATOM 2102 N N . GLU A 1 272 ? -33.327 2.354 21.715 1.00 84.50 272 GLU A N 1
ATOM 2103 C CA . GLU A 1 272 ? -33.859 2.332 20.355 1.00 84.50 272 GLU A CA 1
ATOM 2104 C C . GLU A 1 272 ? -35.349 1.924 20.370 1.00 84.50 272 GLU A C 1
ATOM 2106 O O . GLU A 1 272 ? -35.705 0.928 21.012 1.00 84.50 272 GLU A O 1
ATOM 2111 N N . PRO A 1 273 ? -36.252 2.681 19.713 1.00 81.56 273 PRO A N 1
ATOM 2112 C CA . PRO A 1 273 ? -37.666 2.332 19.660 1.00 81.56 273 PRO A CA 1
ATOM 2113 C C . PRO A 1 273 ? -37.874 1.009 18.922 1.00 81.56 273 PRO A C 1
ATOM 2115 O O . PRO A 1 273 ? -37.457 0.868 17.777 1.00 81.56 273 PRO A O 1
ATOM 2118 N N . ARG A 1 274 ? -38.565 0.067 19.568 1.00 85.38 274 ARG A N 1
ATOM 2119 C CA . ARG A 1 274 ? -38.901 -1.252 19.010 1.00 85.38 274 ARG A CA 1
ATOM 2120 C C . ARG A 1 274 ? -40.403 -1.510 19.109 1.00 85.38 274 ARG A C 1
ATOM 2122 O O . ARG A 1 274 ? -40.833 -2.233 20.009 1.00 85.38 274 ARG A O 1
ATOM 2129 N N . PRO A 1 275 ? -41.228 -0.841 18.280 1.00 82.69 275 PRO A N 1
ATOM 2130 C CA . PRO A 1 275 ? -42.686 -0.984 18.320 1.00 82.69 275 PRO A CA 1
ATOM 2131 C C . PRO A 1 275 ? -43.171 -2.400 17.973 1.00 82.69 275 PRO A C 1
ATOM 2133 O O . PRO A 1 275 ? -44.314 -2.743 18.256 1.00 82.69 275 PRO A O 1
ATOM 2136 N N . GLU A 1 276 ? -42.318 -3.214 17.356 1.00 85.56 276 GLU A N 1
ATOM 2137 C CA . GLU A 1 276 ? -42.577 -4.600 16.984 1.00 85.56 276 GLU A CA 1
ATOM 2138 C C . GLU A 1 276 ? -42.491 -5.595 18.153 1.00 85.56 276 GLU A C 1
ATOM 2140 O O . GLU A 1 276 ? -42.971 -6.720 18.015 1.00 85.56 276 GLU A O 1
ATOM 2145 N N . LEU A 1 277 ? -41.910 -5.204 19.294 1.00 87.12 277 LEU A N 1
ATOM 2146 C CA . LEU A 1 277 ? -41.715 -6.076 20.455 1.00 87.12 277 LEU A CA 1
ATOM 2147 C C . LEU A 1 277 ? -42.653 -5.708 21.611 1.00 87.12 277 LEU A C 1
ATOM 2149 O O . LEU A 1 277 ? -42.760 -4.547 22.009 1.00 87.12 277 LEU A O 1
ATOM 2153 N N . ASP A 1 278 ? -43.262 -6.721 22.231 1.00 89.00 278 ASP A N 1
ATOM 2154 C CA . ASP A 1 278 ? -43.892 -6.568 23.543 1.00 89.00 278 ASP A CA 1
ATOM 2155 C C . ASP A 1 278 ? -42.807 -6.596 24.625 1.00 89.00 278 ASP A C 1
ATOM 2157 O O . ASP A 1 278 ? -42.263 -7.650 24.965 1.00 89.00 278 ASP A O 1
ATOM 2161 N N . ARG A 1 279 ? -42.498 -5.423 25.188 1.00 87.38 279 ARG A N 1
ATOM 2162 C CA . ARG A 1 279 ? -41.472 -5.262 26.231 1.00 87.38 279 ARG A CA 1
ATOM 2163 C C . ARG A 1 279 ? -41.715 -6.125 27.469 1.00 87.38 279 ARG A C 1
ATOM 2165 O O . ARG A 1 279 ? -40.749 -6.465 28.141 1.00 87.38 279 ARG A O 1
ATOM 2172 N N . SER A 1 280 ? -42.965 -6.479 27.769 1.00 84.81 280 SER A N 1
ATOM 2173 C CA . SER A 1 280 ? -43.316 -7.307 28.927 1.00 84.81 280 SER A CA 1
ATOM 2174 C C . SER A 1 280 ? -43.164 -8.810 28.676 1.00 84.81 280 SER A C 1
ATOM 2176 O O . SER A 1 280 ? -42.989 -9.569 29.626 1.00 84.81 280 SER A O 1
ATOM 2178 N N . ALA A 1 281 ? -43.194 -9.227 27.407 1.00 87.00 281 ALA A N 1
ATOM 2179 C CA . ALA A 1 281 ? -43.025 -10.616 26.982 1.00 87.00 281 ALA A CA 1
ATOM 2180 C C . ALA A 1 281 ? -41.617 -10.923 26.436 1.00 87.00 281 ALA A C 1
ATOM 2182 O O . ALA A 1 281 ? -41.315 -12.081 26.162 1.00 87.00 281 ALA A O 1
ATOM 2183 N N . THR A 1 282 ? -40.770 -9.903 26.265 1.00 92.00 282 THR A N 1
ATOM 2184 C CA . THR A 1 282 ? -39.412 -10.036 25.716 1.00 92.00 282 THR A CA 1
ATOM 2185 C C . THR A 1 282 ? -38.397 -10.313 26.822 1.00 92.00 282 THR A C 1
ATOM 2187 O O . THR A 1 282 ? -38.322 -9.561 27.797 1.00 92.00 282 THR A O 1
ATOM 2190 N N . THR A 1 283 ? -37.568 -11.339 26.649 1.00 93.38 283 THR A N 1
ATOM 2191 C CA . THR A 1 283 ? -36.448 -11.653 27.550 1.00 93.38 283 THR A CA 1
ATOM 2192 C C . THR A 1 283 ? -35.157 -11.024 27.032 1.00 93.38 283 THR A C 1
ATOM 2194 O O . THR A 1 283 ? -34.804 -11.198 25.872 1.00 93.38 283 THR A O 1
ATOM 2197 N N . LEU A 1 284 ? -34.436 -10.279 27.864 1.00 93.12 284 LEU A N 1
ATOM 2198 C CA . LEU A 1 284 ? -33.142 -9.711 27.503 1.00 93.12 284 LEU A CA 1
ATOM 2199 C C . LEU A 1 284 ? -32.031 -10.744 27.663 1.00 93.12 284 LEU A C 1
ATOM 2201 O O . LEU A 1 284 ? -31.947 -11.433 28.678 1.00 93.12 284 LEU A O 1
ATOM 2205 N N . VAL A 1 285 ? -31.136 -10.770 26.684 1.00 92.31 285 VAL A N 1
ATOM 2206 C CA . VAL A 1 285 ? -29.875 -11.507 26.727 1.00 92.31 285 VAL A CA 1
ATOM 2207 C C . VAL A 1 285 ? -28.753 -10.489 26.581 1.00 92.31 285 VAL A C 1
ATOM 2209 O O . VAL A 1 285 ? -28.760 -9.686 25.649 1.00 92.31 285 VAL A O 1
ATOM 2212 N N . LEU A 1 286 ? -27.803 -10.493 27.513 1.00 92.00 286 LEU A N 1
ATOM 2213 C CA . LEU A 1 286 ? -26.650 -9.597 27.476 1.00 92.00 286 LEU A CA 1
ATOM 2214 C C . LEU A 1 286 ? -25.403 -10.351 27.014 1.00 92.00 286 LEU A C 1
ATOM 2216 O O . LEU A 1 286 ? -25.126 -11.453 27.485 1.00 92.00 286 LEU A O 1
ATOM 2220 N N . ALA A 1 287 ? -24.637 -9.723 26.129 1.00 92.81 287 ALA A N 1
ATOM 2221 C CA . ALA A 1 287 ? -23.281 -10.129 25.776 1.00 92.81 287 ALA A CA 1
ATOM 2222 C C . ALA A 1 287 ? -22.313 -8.965 26.022 1.00 92.81 287 ALA A C 1
ATOM 2224 O O . ALA A 1 287 ? -22.71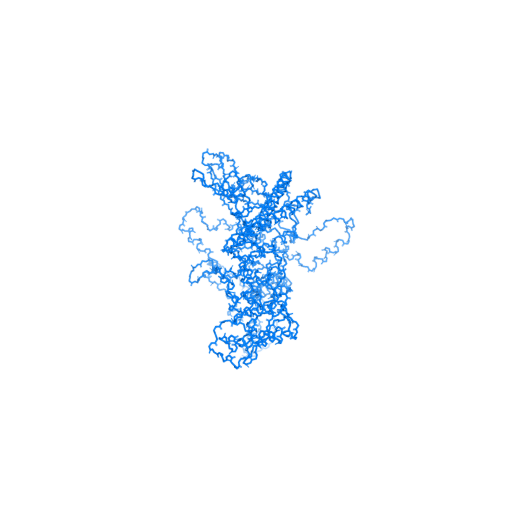4 -7.803 25.955 1.00 92.81 287 ALA A O 1
ATOM 2225 N N . TRP A 1 288 ? -21.049 -9.273 26.309 1.00 92.38 288 TRP A N 1
ATOM 2226 C CA . TRP A 1 288 ? -20.023 -8.282 26.637 1.00 92.38 288 TRP A CA 1
ATOM 2227 C C . TRP A 1 288 ? -18.938 -8.275 25.580 1.00 92.38 288 TRP A C 1
ATOM 2229 O O . TRP A 1 288 ? -18.358 -9.319 25.302 1.00 92.38 288 TRP A O 1
ATOM 2239 N N . ILE A 1 289 ? -18.653 -7.101 25.029 1.00 91.69 289 ILE A N 1
ATOM 2240 C CA . ILE A 1 289 ? -17.552 -6.910 24.094 1.00 91.69 289 ILE A CA 1
ATOM 2241 C C . ILE A 1 289 ? -16.376 -6.241 24.803 1.00 91.69 289 ILE A C 1
ATOM 2243 O O . ILE A 1 289 ? -16.509 -5.169 25.409 1.00 91.69 289 ILE A O 1
ATOM 2247 N N . GLU A 1 290 ? -15.218 -6.888 24.728 1.00 91.31 290 GLU A N 1
ATOM 2248 C CA . GLU A 1 290 ? -13.968 -6.392 25.284 1.00 91.31 290 GLU A CA 1
ATOM 2249 C C . GLU A 1 290 ? -13.131 -5.769 24.175 1.00 91.31 290 GLU A C 1
ATOM 2251 O O . GLU A 1 290 ? -12.826 -6.394 23.158 1.00 91.31 290 GLU A O 1
ATOM 2256 N N . TRP A 1 291 ? -12.761 -4.507 24.362 1.00 89.12 291 TRP A N 1
ATOM 2257 C CA . TRP A 1 291 ? -11.938 -3.796 23.396 1.00 89.12 291 TRP A CA 1
ATOM 2258 C C . TRP A 1 291 ? -10.468 -4.201 23.535 1.00 89.12 291 TRP A C 1
ATOM 2260 O O . TRP A 1 291 ? -10.018 -4.460 24.656 1.00 89.12 291 TRP A O 1
ATOM 2270 N N . PRO A 1 292 ? -9.699 -4.223 22.431 1.00 84.44 292 PRO A N 1
ATOM 2271 C CA . PRO A 1 292 ? -8.258 -4.383 22.531 1.00 84.44 292 PRO A CA 1
ATOM 2272 C C . PRO A 1 292 ? -7.701 -3.253 23.401 1.00 84.44 292 PRO A C 1
ATOM 2274 O O . PRO A 1 292 ? -8.192 -2.120 23.360 1.00 84.44 292 PRO A O 1
ATOM 2277 N N . ASN A 1 293 ? -6.692 -3.566 24.213 1.00 71.69 293 ASN A N 1
ATOM 2278 C CA . ASN A 1 293 ? -6.029 -2.566 25.038 1.00 71.69 293 ASN A CA 1
ATOM 2279 C C . ASN A 1 293 ? -5.174 -1.665 24.137 1.00 71.69 293 ASN A C 1
ATOM 2281 O O . ASN A 1 293 ? -3.986 -1.918 23.965 1.00 71.69 293 ASN A O 1
ATOM 2285 N N . LEU A 1 294 ? -5.805 -0.661 23.525 1.00 66.19 294 LEU A N 1
ATOM 2286 C CA . LEU A 1 294 ? -5.098 0.429 22.867 1.00 66.19 294 LEU A CA 1
ATOM 2287 C C . LEU A 1 294 ? -4.553 1.352 23.948 1.00 66.19 294 LEU A C 1
ATOM 2289 O O . LEU A 1 294 ? -5.319 1.857 24.778 1.00 66.19 294 LEU A O 1
ATOM 2293 N N . ALA A 1 295 ? -3.248 1.580 23.932 1.00 60.44 295 ALA A N 1
ATOM 2294 C CA . ALA A 1 295 ? -2.660 2.596 24.774 1.00 60.44 295 ALA A CA 1
ATOM 2295 C C . ALA A 1 295 ? -3.146 3.986 24.312 1.00 60.44 295 ALA A C 1
ATOM 2297 O O . ALA A 1 295 ? -3.545 4.195 23.164 1.00 60.44 295 ALA A O 1
ATOM 2298 N N . ASP A 1 296 ? -3.181 4.955 25.227 1.00 56.88 296 ASP A N 1
ATOM 2299 C CA . ASP A 1 296 ? -3.709 6.300 24.947 1.00 56.88 296 ASP A CA 1
ATOM 2300 C C . ASP A 1 296 ? -2.927 7.045 23.840 1.00 56.88 296 ASP A C 1
ATOM 2302 O O . ASP A 1 296 ? -3.450 8.004 23.262 1.00 56.88 296 ASP A O 1
ATOM 2306 N N . ASP A 1 297 ? -1.695 6.604 23.575 1.00 56.19 297 ASP A N 1
ATOM 2307 C CA . ASP A 1 297 ? -0.736 7.039 22.554 1.00 56.19 297 ASP A CA 1
ATOM 2308 C C . ASP A 1 297 ? -0.869 6.297 21.207 1.00 56.19 297 ASP A C 1
ATOM 2310 O O . ASP A 1 297 ? -0.282 6.728 20.205 1.00 56.19 297 ASP A O 1
ATOM 2314 N N . ASP A 1 298 ? -1.693 5.248 21.137 1.00 68.88 298 ASP A N 1
ATOM 2315 C CA . ASP A 1 298 ? -2.034 4.535 19.894 1.00 68.88 298 ASP A CA 1
ATOM 2316 C C . ASP A 1 298 ? -3.138 5.246 19.095 1.00 68.88 298 ASP A C 1
ATOM 2318 O O . ASP A 1 298 ? -3.410 4.908 17.938 1.00 68.88 298 ASP A O 1
ATOM 2322 N N . VAL A 1 299 ? -3.773 6.260 19.696 1.00 79.56 299 VAL A N 1
ATOM 2323 C CA . VAL A 1 299 ? -4.881 7.005 19.096 1.00 79.56 299 VAL A CA 1
ATOM 2324 C C . VAL A 1 299 ? -4.427 8.399 18.682 1.00 79.56 299 VAL A C 1
ATOM 2326 O O . VAL A 1 299 ? -4.105 9.248 19.516 1.00 79.56 299 VAL A O 1
ATOM 2329 N N . LYS A 1 300 ? -4.450 8.674 17.377 1.00 80.50 300 LYS A N 1
ATOM 2330 C CA . LYS A 1 300 ? -4.103 9.993 16.853 1.00 80.50 300 LYS A CA 1
ATOM 2331 C C . LYS A 1 300 ? -5.199 11.014 17.128 1.00 80.50 300 LYS A C 1
ATOM 2333 O O . LYS A 1 300 ? -6.403 10.734 17.157 1.00 80.50 300 LYS A O 1
ATOM 2338 N N . SER A 1 301 ? -4.761 12.249 17.309 1.00 72.69 301 SER A N 1
ATOM 2339 C CA . SER A 1 301 ? -5.629 13.322 17.737 1.00 72.69 301 SER A CA 1
ATOM 2340 C C . SER A 1 301 ? -6.522 13.786 16.568 1.00 72.69 301 SER A C 1
ATOM 2342 O O . SER A 1 301 ? -7.718 14.023 16.752 1.00 72.69 301 SER A O 1
ATOM 2344 N N . ALA A 1 302 ? -6.000 13.911 15.351 1.00 77.50 302 ALA A N 1
ATOM 2345 C CA . ALA A 1 302 ? -6.748 14.384 14.183 1.00 77.50 302 ALA A CA 1
ATOM 2346 C C . ALA A 1 302 ? -6.975 13.271 13.150 1.00 77.50 302 ALA A C 1
ATOM 2348 O O . ALA A 1 302 ? -6.368 12.209 13.213 1.00 77.50 302 ALA A O 1
ATOM 2349 N N . SER A 1 303 ? -7.858 13.509 12.176 1.00 77.75 303 SER A N 1
ATOM 2350 C CA . SER A 1 303 ? -8.063 12.573 11.057 1.00 77.75 303 SER A CA 1
ATOM 2351 C C . SER A 1 303 ? -6.844 12.475 10.139 1.00 77.75 303 SER A C 1
ATOM 2353 O O . SER A 1 303 ? -6.674 11.461 9.473 1.00 77.75 303 SER A O 1
ATOM 2355 N N . TRP A 1 304 ? -6.006 13.510 10.132 1.00 82.31 304 TRP A N 1
ATOM 2356 C CA . TRP A 1 304 ? -4.809 13.622 9.315 1.00 82.31 304 TRP A CA 1
ATOM 2357 C C . TRP A 1 304 ? -3.687 14.215 10.158 1.00 82.31 304 TRP A C 1
ATOM 2359 O O . TRP A 1 304 ? -3.874 15.288 10.741 1.00 82.31 304 TRP A O 1
ATOM 2369 N N . THR A 1 305 ? -2.575 13.492 10.277 1.00 82.38 305 THR A N 1
ATOM 2370 C CA . THR A 1 305 ? -1.473 13.886 11.166 1.00 82.38 305 THR A CA 1
ATOM 2371 C C . THR A 1 305 ? -0.089 13.809 10.541 1.00 82.38 305 THR A C 1
ATOM 2373 O O . THR A 1 305 ? 0.810 14.468 11.054 1.00 82.38 305 THR A O 1
ATOM 2376 N N . GLU A 1 306 ? 0.067 13.101 9.424 1.00 86.88 306 GLU A N 1
ATOM 2377 C CA . GLU A 1 306 ? 1.337 12.955 8.707 1.00 86.88 306 GLU A CA 1
ATOM 2378 C C . GLU A 1 306 ? 1.184 13.343 7.233 1.00 86.88 306 GLU A C 1
ATOM 2380 O O . GLU A 1 306 ? 0.137 13.131 6.619 1.00 86.88 306 GLU A O 1
ATOM 2385 N N . ALA A 1 307 ? 2.239 13.894 6.637 1.00 88.44 307 ALA A N 1
ATOM 2386 C CA . ALA A 1 307 ? 2.277 14.126 5.199 1.00 88.44 307 ALA A CA 1
ATOM 2387 C C . ALA A 1 307 ? 2.438 12.811 4.420 1.00 88.44 307 ALA A C 1
ATOM 2389 O O . ALA A 1 307 ? 3.159 11.909 4.849 1.00 88.44 307 ALA A O 1
ATOM 2390 N N . ALA A 1 308 ? 1.844 12.749 3.223 1.00 91.38 308 ALA A N 1
ATOM 2391 C CA . ALA A 1 308 ? 2.180 11.700 2.266 1.00 91.38 308 ALA A CA 1
ATOM 2392 C C . ALA A 1 308 ? 3.669 11.781 1.898 1.00 91.38 308 ALA A C 1
ATOM 2394 O O . ALA A 1 308 ? 4.236 12.877 1.798 1.00 91.38 308 ALA A O 1
ATOM 2395 N N . ARG A 1 309 ? 4.299 10.630 1.678 1.00 92.75 309 ARG A N 1
ATOM 2396 C CA . ARG A 1 309 ? 5.739 10.511 1.448 1.00 92.75 309 ARG A CA 1
ATOM 2397 C C . ARG A 1 309 ? 6.075 9.405 0.459 1.00 92.75 309 ARG A C 1
ATOM 2399 O O . ARG A 1 309 ? 5.210 8.645 0.046 1.00 92.75 309 ARG A O 1
ATOM 2406 N N . SER A 1 310 ? 7.342 9.330 0.081 1.00 94.12 310 SER A N 1
ATOM 2407 C CA . SER A 1 310 ? 7.890 8.221 -0.689 1.00 94.12 310 SER A CA 1
ATOM 2408 C C . SER A 1 310 ? 9.205 7.765 -0.071 1.00 94.12 310 SER A C 1
ATOM 2410 O O . SER A 1 310 ? 10.156 8.545 -0.020 1.00 94.12 310 SER A O 1
ATOM 2412 N N . ASP A 1 311 ? 9.262 6.492 0.324 1.00 91.81 311 ASP A N 1
ATOM 2413 C CA . ASP A 1 311 ? 10.410 5.865 1.002 1.00 91.81 311 ASP A CA 1
ATOM 2414 C C . ASP A 1 311 ? 11.209 4.909 0.085 1.00 91.81 311 ASP A C 1
ATOM 2416 O O . ASP A 1 311 ? 12.186 4.279 0.497 1.00 91.81 311 ASP A O 1
ATOM 2420 N N . ILE A 1 312 ? 10.798 4.799 -1.181 1.00 92.00 312 ILE A N 1
ATOM 2421 C CA . ILE A 1 312 ? 11.244 3.770 -2.142 1.00 92.00 312 ILE A CA 1
ATOM 2422 C C . ILE A 1 312 ? 11.955 4.336 -3.377 1.00 92.00 312 ILE A C 1
ATOM 2424 O O . ILE A 1 312 ? 12.277 3.599 -4.308 1.00 92.00 312 ILE A O 1
ATOM 2428 N N . LEU A 1 313 ? 12.177 5.653 -3.424 1.00 94.00 313 LEU A N 1
ATOM 2429 C CA . LEU A 1 313 ? 12.896 6.256 -4.544 1.00 94.00 313 LEU A CA 1
ATOM 2430 C C . LEU A 1 313 ? 14.362 5.800 -4.552 1.00 94.00 313 LEU A C 1
ATOM 2432 O O . LEU A 1 313 ? 14.955 5.635 -3.481 1.00 94.00 313 LEU A O 1
ATOM 2436 N N . PRO A 1 314 ? 14.957 5.632 -5.750 1.00 94.00 314 PRO A N 1
ATOM 2437 C CA . PRO A 1 314 ? 16.378 5.342 -5.871 1.00 94.00 314 PRO A CA 1
ATOM 2438 C C . PRO A 1 314 ? 17.198 6.511 -5.324 1.00 94.00 314 PRO A C 1
ATOM 2440 O O . PRO A 1 314 ? 16.750 7.657 -5.331 1.00 94.00 314 PRO A O 1
ATOM 2443 N N . GLU A 1 315 ? 18.434 6.250 -4.914 1.00 92.75 315 GLU A N 1
ATOM 2444 C CA . GLU A 1 315 ? 19.294 7.277 -4.322 1.00 92.75 315 GLU A CA 1
ATOM 2445 C C . GLU A 1 315 ? 19.717 8.319 -5.357 1.00 92.75 315 GLU A C 1
ATOM 2447 O O . GLU A 1 315 ? 20.018 9.455 -5.000 1.00 92.75 315 GLU A O 1
ATOM 2452 N N . ARG A 1 316 ? 19.769 7.946 -6.643 1.00 94.69 316 ARG A N 1
ATOM 2453 C CA . ARG A 1 316 ? 20.102 8.844 -7.755 1.00 94.69 316 ARG A CA 1
ATOM 2454 C C . ARG A 1 316 ? 19.319 8.488 -9.012 1.00 94.69 316 ARG A C 1
ATOM 2456 O O . ARG A 1 316 ? 19.060 7.323 -9.311 1.00 94.69 316 ARG A O 1
ATOM 2463 N N . LEU A 1 317 ? 19.016 9.517 -9.796 1.00 96.81 317 LEU A N 1
ATOM 2464 C CA . LEU A 1 317 ? 18.417 9.394 -11.122 1.00 96.81 317 LEU A CA 1
ATOM 2465 C C . LEU A 1 317 ? 19.432 9.764 -12.207 1.00 96.81 317 LEU A C 1
ATOM 2467 O O . LEU A 1 317 ? 20.266 10.655 -12.029 1.00 96.81 317 LEU A O 1
ATOM 2471 N N . VAL A 1 318 ? 19.331 9.106 -13.357 1.00 97.12 318 VAL A N 1
ATOM 2472 C CA . VAL A 1 318 ? 20.118 9.384 -14.560 1.00 97.12 318 VAL A CA 1
ATOM 2473 C C . VAL A 1 318 ? 19.175 9.797 -15.680 1.00 97.12 318 VAL A C 1
ATOM 2475 O O . VAL A 1 318 ? 18.293 9.033 -16.077 1.00 97.12 318 VAL A O 1
ATOM 2478 N N . VAL A 1 319 ? 19.394 10.991 -16.226 1.00 97.75 319 VAL A N 1
ATOM 2479 C CA . VAL A 1 319 ? 18.749 11.443 -17.460 1.00 97.75 319 VAL A CA 1
ATOM 2480 C C . VAL A 1 319 ? 19.596 10.991 -18.637 1.00 97.75 319 VAL A C 1
ATOM 2482 O O . VAL A 1 319 ? 20.796 11.241 -18.661 1.00 97.75 319 VAL A O 1
ATOM 2485 N N . THR A 1 320 ? 18.981 10.374 -19.641 1.00 96.88 320 THR A N 1
ATOM 2486 C CA . THR A 1 320 ? 19.625 10.004 -20.903 1.00 96.88 320 THR A CA 1
ATOM 2487 C C . THR A 1 320 ? 18.914 10.668 -22.075 1.00 96.88 320 THR A C 1
ATOM 2489 O O . THR A 1 320 ? 17.723 10.461 -22.303 1.00 96.88 320 THR A O 1
ATOM 2492 N N . LEU A 1 321 ? 19.669 11.465 -22.822 1.00 96.00 321 LEU A N 1
ATOM 2493 C CA . LEU A 1 321 ? 19.255 12.205 -24.005 1.00 96.00 321 LEU A CA 1
ATOM 2494 C C . LEU A 1 321 ? 19.730 11.454 -25.248 1.00 96.00 321 LEU A C 1
ATOM 2496 O O . LEU A 1 321 ? 20.918 11.145 -25.374 1.00 96.00 321 LEU A O 1
ATOM 2500 N N . ILE A 1 322 ? 18.806 11.147 -26.159 1.00 95.94 322 ILE A N 1
ATOM 2501 C CA . ILE A 1 322 ? 19.074 10.304 -27.329 1.00 95.94 322 ILE A CA 1
ATOM 2502 C C . ILE A 1 322 ? 18.715 11.059 -28.603 1.00 95.94 322 ILE A C 1
ATOM 2504 O O . ILE A 1 322 ? 17.601 11.573 -28.742 1.00 95.94 322 ILE A O 1
ATOM 2508 N N . ARG A 1 323 ? 19.648 11.073 -29.557 1.00 91.12 323 ARG A N 1
ATOM 2509 C CA . ARG A 1 323 ? 19.422 11.559 -30.916 1.00 91.12 323 ARG A CA 1
ATOM 2510 C C . ARG A 1 323 ? 20.181 10.731 -31.947 1.00 91.12 323 ARG A C 1
ATOM 2512 O O . ARG A 1 323 ? 21.411 10.801 -32.012 1.00 91.12 323 ARG A O 1
ATOM 2519 N N . GLY A 1 324 ? 19.458 9.987 -32.779 1.00 89.06 324 GLY A N 1
ATOM 2520 C CA . GLY A 1 324 ? 20.038 8.934 -33.613 1.00 89.06 324 GLY A CA 1
ATOM 2521 C C . GLY A 1 324 ? 20.922 8.015 -32.765 1.00 89.06 324 GLY A C 1
ATOM 2522 O O . GLY A 1 324 ? 20.492 7.532 -31.721 1.00 89.06 324 GLY A O 1
ATOM 2523 N N . ASP A 1 325 ? 22.184 7.863 -33.168 1.00 88.62 325 ASP A N 1
ATOM 2524 C CA . ASP A 1 325 ? 23.184 7.067 -32.439 1.00 88.62 325 ASP A CA 1
ATOM 2525 C C . ASP A 1 325 ? 23.909 7.847 -31.326 1.00 88.62 325 ASP A C 1
ATOM 2527 O O . ASP A 1 325 ? 24.764 7.304 -30.627 1.00 88.62 325 ASP A O 1
ATOM 2531 N N . THR A 1 326 ? 23.619 9.142 -31.167 1.00 90.75 326 THR A N 1
ATOM 2532 C CA . THR A 1 326 ? 24.234 9.965 -30.120 1.00 90.75 326 THR A CA 1
ATOM 2533 C C . THR A 1 326 ? 23.458 9.806 -28.821 1.00 90.75 326 THR A C 1
ATOM 2535 O O . THR A 1 326 ? 22.260 10.088 -28.768 1.00 90.75 326 THR A O 1
ATOM 2538 N N . VAL A 1 327 ? 24.162 9.399 -27.768 1.00 93.62 327 VAL A N 1
ATOM 2539 C CA . VAL A 1 327 ? 23.619 9.241 -26.419 1.00 93.62 327 VAL A CA 1
ATOM 2540 C C . VAL A 1 327 ? 24.456 10.073 -25.456 1.00 93.62 327 VAL A C 1
ATOM 2542 O O . VAL A 1 327 ? 25.681 9.956 -25.435 1.00 93.62 327 VAL A O 1
ATOM 2545 N N . ARG A 1 328 ? 23.794 10.909 -24.657 1.00 94.25 328 ARG A N 1
ATOM 2546 C CA . ARG A 1 328 ? 24.406 11.681 -23.571 1.00 94.25 328 ARG A CA 1
ATOM 2547 C C . ARG A 1 328 ? 23.621 11.435 -22.294 1.00 94.25 328 ARG A C 1
ATOM 2549 O O . ARG A 1 328 ? 22.398 11.522 -22.314 1.00 94.25 328 ARG A O 1
ATOM 2556 N N . SER A 1 329 ? 24.316 11.165 -21.194 1.00 95.19 329 SER A N 1
ATOM 2557 C CA . SER A 1 329 ? 23.676 10.929 -19.900 1.00 95.19 329 SER A CA 1
ATOM 2558 C C . SER A 1 329 ? 24.209 11.875 -18.834 1.00 95.19 329 SER A C 1
ATOM 2560 O O . SER A 1 329 ? 25.416 12.081 -18.744 1.00 95.19 329 SER A O 1
ATOM 2562 N N . GLU A 1 330 ? 23.310 12.390 -18.004 1.00 95.56 330 GLU A N 1
ATOM 2563 C CA . GLU A 1 330 ? 23.588 13.289 -16.883 1.00 95.56 330 GLU A CA 1
ATOM 2564 C C . GLU A 1 330 ? 23.057 12.657 -15.594 1.00 95.56 330 GLU A C 1
ATOM 2566 O O . GLU A 1 330 ? 21.927 12.163 -15.558 1.00 95.56 330 GLU A O 1
ATOM 2571 N N . ILE A 1 331 ? 23.868 12.656 -14.536 1.00 95.56 331 ILE A N 1
ATOM 2572 C CA . ILE A 1 331 ? 23.496 12.080 -13.238 1.00 95.56 331 ILE A CA 1
ATOM 2573 C C . ILE A 1 331 ? 23.026 13.174 -12.272 1.00 95.56 331 ILE A C 1
ATOM 2575 O O . ILE A 1 331 ? 23.658 14.223 -12.149 1.00 95.56 331 ILE A O 1
ATOM 2579 N N . GLY A 1 332 ? 21.910 12.926 -11.588 1.00 94.56 332 GLY A N 1
ATOM 2580 C CA . GLY A 1 332 ? 21.291 13.855 -10.642 1.00 94.56 332 GLY A CA 1
ATOM 2581 C C . GLY A 1 332 ? 22.005 13.880 -9.294 1.00 94.56 332 GLY A C 1
ATOM 2582 O O . GLY A 1 332 ? 22.894 13.067 -9.037 1.00 94.56 332 GLY A O 1
ATOM 2583 N N . LYS A 1 333 ? 21.626 14.808 -8.410 1.00 94.88 333 LYS A N 1
ATOM 2584 C CA . LYS A 1 333 ? 22.085 14.793 -7.008 1.00 94.88 333 LYS A CA 1
ATOM 2585 C C . LYS A 1 333 ? 21.485 13.602 -6.244 1.00 94.88 333 LYS A C 1
ATOM 2587 O O . LYS A 1 333 ? 20.691 12.848 -6.802 1.00 94.88 333 LYS A O 1
ATOM 2592 N N . VAL A 1 334 ? 21.913 13.417 -4.997 1.00 93.88 334 VAL A N 1
ATOM 2593 C CA . VAL A 1 334 ? 21.359 12.370 -4.131 1.00 93.88 334 VAL A CA 1
ATOM 2594 C C . VAL A 1 334 ? 19.942 12.741 -3.706 1.00 93.88 334 VAL A C 1
ATOM 2596 O O . VAL A 1 334 ? 19.678 13.895 -3.369 1.00 93.88 334 VAL A O 1
ATOM 2599 N N . ILE A 1 335 ? 19.058 11.753 -3.741 1.00 94.69 335 ILE A N 1
ATOM 2600 C CA . ILE A 1 335 ? 17.674 11.832 -3.294 1.00 94.69 335 ILE A CA 1
ATOM 2601 C C . ILE A 1 335 ? 17.631 11.363 -1.831 1.00 94.69 335 ILE A C 1
ATOM 2603 O O . ILE A 1 335 ? 18.180 10.300 -1.525 1.00 94.69 335 ILE A O 1
ATOM 2607 N N . PRO A 1 336 ? 17.015 12.135 -0.916 1.00 91.44 336 PRO A N 1
ATOM 2608 C CA . PRO A 1 336 ? 16.780 11.695 0.459 1.00 91.44 336 PRO A CA 1
ATOM 2609 C C . PRO A 1 336 ? 16.029 10.359 0.514 1.00 91.44 336 PRO A C 1
ATOM 2611 O O . PRO A 1 336 ? 15.162 10.109 -0.321 1.00 91.44 336 PRO A O 1
ATOM 2614 N N . SER A 1 337 ? 16.302 9.522 1.521 1.00 88.62 337 SER A N 1
ATOM 2615 C CA . SER A 1 337 ? 15.615 8.225 1.653 1.00 88.62 337 SER A CA 1
ATOM 2616 C C . SER A 1 337 ? 14.097 8.352 1.791 1.00 88.62 337 SER A C 1
ATOM 2618 O O . SER A 1 337 ? 13.387 7.468 1.324 1.00 88.62 337 SER A O 1
ATOM 2620 N N . THR A 1 338 ? 13.630 9.456 2.381 1.00 90.62 338 THR A N 1
ATOM 2621 C CA . THR A 1 338 ? 12.217 9.815 2.508 1.00 90.62 338 THR A CA 1
ATOM 2622 C C . THR A 1 338 ? 11.983 11.163 1.846 1.00 90.62 338 THR A C 1
ATOM 2624 O O . THR A 1 338 ? 12.612 12.160 2.203 1.00 90.62 338 THR A O 1
ATOM 2627 N N . VAL A 1 339 ? 11.056 11.206 0.893 1.00 92.75 339 VAL A N 1
ATOM 2628 C CA . VAL A 1 339 ? 10.640 12.438 0.214 1.00 92.75 339 VAL A CA 1
ATOM 2629 C C . VAL A 1 339 ? 9.220 12.795 0.626 1.00 92.75 339 VAL A C 1
ATOM 2631 O O . VAL A 1 339 ? 8.289 12.045 0.345 1.00 92.75 339 VAL A O 1
ATOM 2634 N N . THR A 1 340 ? 9.042 13.961 1.245 1.00 91.88 340 THR A N 1
ATOM 2635 C CA . THR A 1 340 ? 7.722 14.500 1.600 1.00 91.88 340 THR A CA 1
ATOM 2636 C C . THR A 1 340 ? 6.994 15.027 0.363 1.00 91.88 340 THR A C 1
ATOM 2638 O O . THR A 1 340 ? 7.548 15.805 -0.417 1.00 91.88 340 THR A O 1
ATOM 2641 N N . LEU A 1 341 ? 5.736 14.619 0.196 1.00 90.75 341 LEU A N 1
ATOM 2642 C CA . LEU A 1 341 ? 4.890 14.897 -0.972 1.00 90.75 341 LEU A CA 1
ATOM 2643 C C . LEU A 1 341 ? 3.650 15.739 -0.647 1.00 90.75 341 LEU A C 1
ATOM 2645 O O . LEU A 1 341 ? 2.889 16.087 -1.549 1.00 90.75 341 LEU A O 1
ATOM 2649 N N . GLY A 1 342 ? 3.435 16.074 0.624 1.00 85.75 342 GLY A N 1
ATOM 2650 C CA . GLY A 1 342 ? 2.266 16.819 1.074 1.00 85.75 342 GLY A CA 1
ATOM 2651 C C . GLY A 1 342 ? 2.545 17.685 2.293 1.00 85.75 342 GLY A C 1
ATOM 2652 O O . GLY A 1 342 ? 3.637 17.669 2.857 1.00 85.75 342 GLY A O 1
ATOM 2653 N N . PHE A 1 343 ? 1.538 18.468 2.680 1.00 83.94 343 PHE A N 1
ATOM 2654 C CA . PHE A 1 343 ? 1.624 19.313 3.867 1.00 83.94 343 PHE A CA 1
ATOM 2655 C C . PHE A 1 343 ? 1.619 18.450 5.124 1.00 83.94 343 PHE A C 1
ATOM 2657 O O . PHE A 1 343 ? 0.890 17.468 5.196 1.00 83.94 343 PHE A O 1
ATOM 2664 N N . ASP A 1 344 ? 2.433 18.824 6.103 1.00 85.88 344 ASP A N 1
ATOM 2665 C CA . ASP A 1 344 ? 2.498 18.135 7.382 1.00 85.88 344 ASP A CA 1
ATOM 2666 C C . ASP A 1 344 ? 1.833 19.001 8.464 1.00 85.88 344 ASP A C 1
ATOM 2668 O O . ASP A 1 344 ? 2.393 20.029 8.848 1.00 85.88 344 ASP A O 1
ATOM 2672 N N . PRO A 1 345 ? 0.646 18.618 8.970 1.00 82.88 345 PRO A N 1
ATOM 2673 C CA . PRO A 1 345 ? -0.047 19.375 10.009 1.00 82.88 345 PRO A CA 1
ATOM 2674 C C . PRO A 1 345 ? 0.586 19.238 11.404 1.00 82.88 345 PRO A C 1
ATOM 2676 O O . PRO A 1 345 ? 0.214 19.984 12.311 1.00 82.88 345 PRO A O 1
ATOM 2679 N N . SER A 1 346 ? 1.497 18.284 11.605 1.00 84.25 346 SER A N 1
ATOM 2680 C CA . SER A 1 346 ? 2.167 18.031 12.886 1.00 84.25 346 SER A CA 1
ATOM 2681 C C . SER A 1 346 ? 3.596 18.574 12.938 1.00 84.25 346 SER A C 1
ATOM 2683 O O . SER A 1 346 ? 4.203 18.562 14.014 1.00 84.25 346 SER A O 1
ATOM 2685 N N . ALA A 1 347 ? 4.131 19.053 11.811 1.00 81.62 347 ALA A N 1
ATOM 2686 C CA . ALA A 1 347 ? 5.462 19.639 11.747 1.00 81.62 347 ALA A CA 1
ATOM 2687 C C . ALA A 1 347 ? 5.551 20.961 12.543 1.00 81.62 347 ALA A C 1
ATOM 2689 O O . ALA A 1 347 ? 4.574 21.714 12.614 1.00 81.62 347 ALA A O 1
ATOM 2690 N N . PRO A 1 348 ? 6.721 21.305 13.119 1.00 74.19 348 PRO A N 1
ATOM 2691 C CA . PRO A 1 348 ? 6.896 22.527 13.912 1.00 74.19 348 PRO A CA 1
ATOM 2692 C C . PRO A 1 348 ? 6.639 23.820 13.128 1.00 74.19 348 PRO A C 1
ATOM 2694 O O . PRO A 1 348 ? 6.326 24.854 13.716 1.00 74.19 348 PRO A O 1
ATOM 2697 N N . ASP A 1 349 ? 6.800 23.779 11.807 1.00 68.00 349 ASP A N 1
ATOM 2698 C CA . ASP A 1 349 ? 6.595 24.887 10.881 1.00 68.00 349 ASP A CA 1
ATOM 2699 C C . ASP A 1 349 ? 5.240 24.834 10.156 1.00 68.00 349 ASP A C 1
ATOM 2701 O O . ASP A 1 349 ? 5.000 25.655 9.271 1.00 68.00 349 ASP A O 1
ATOM 2705 N N . ALA A 1 350 ? 4.320 23.947 10.559 1.00 63.84 350 ALA A N 1
ATOM 2706 C CA . ALA A 1 350 ? 2.982 23.831 9.970 1.00 63.84 350 ALA A CA 1
ATOM 2707 C C . ALA A 1 350 ? 2.205 25.165 9.976 1.00 63.84 350 ALA A C 1
ATOM 2709 O O . ALA A 1 350 ? 1.446 25.458 9.053 1.00 63.84 350 ALA A O 1
ATOM 2710 N N . GLU A 1 351 ? 2.425 26.008 10.990 1.00 56.75 351 GLU A N 1
ATOM 2711 C CA . GLU A 1 351 ? 1.804 27.335 11.107 1.00 56.75 351 GLU A CA 1
ATOM 2712 C C . GLU A 1 351 ? 2.452 28.407 10.205 1.00 56.75 351 GLU A C 1
ATOM 2714 O O . GLU A 1 351 ? 1.886 29.484 10.041 1.00 56.75 351 GLU A O 1
ATOM 2719 N N . GLN A 1 352 ? 3.604 28.135 9.579 1.00 56.62 352 GLN A N 1
ATOM 2720 C CA . GLN A 1 352 ? 4.345 29.101 8.749 1.00 56.62 352 GLN A CA 1
ATOM 2721 C C . GLN A 1 352 ? 3.816 29.228 7.311 1.00 56.62 352 GLN A C 1
ATOM 2723 O O . GLN A 1 352 ? 4.468 29.860 6.472 1.00 56.62 352 GLN A O 1
ATOM 2728 N N . VAL A 1 353 ? 2.645 28.653 7.010 1.00 59.38 353 VAL A N 1
ATOM 2729 C CA . VAL A 1 353 ? 1.936 28.880 5.743 1.00 59.38 353 VAL A CA 1
ATOM 2730 C C . VAL A 1 353 ? 1.356 30.292 5.749 1.00 59.38 353 VAL A C 1
ATOM 2732 O O . VAL A 1 353 ? 0.184 30.525 6.036 1.00 59.38 353 VAL A O 1
ATOM 2735 N N . GLU A 1 354 ? 2.214 31.258 5.443 1.00 63.50 354 GLU A N 1
ATOM 2736 C CA . GLU A 1 354 ? 1.876 32.673 5.388 1.00 63.50 354 GLU A CA 1
ATOM 2737 C C . GLU A 1 354 ? 1.915 33.170 3.943 1.00 63.50 354 GLU A C 1
ATOM 2739 O O . GLU A 1 354 ? 2.828 32.867 3.171 1.00 63.50 354 GLU A O 1
ATOM 2744 N N . GLN A 1 355 ? 0.917 33.970 3.568 1.00 60.72 355 GLN A N 1
ATOM 2745 C CA . GLN A 1 355 ? 0.964 34.732 2.328 1.00 60.72 355 GLN A CA 1
ATOM 2746 C C . GLN A 1 355 ? 1.749 36.023 2.588 1.00 60.72 355 GLN A C 1
ATOM 2748 O O . GLN A 1 355 ? 1.208 36.985 3.132 1.00 60.72 355 GLN A O 1
ATOM 2753 N N . VAL A 1 356 ? 3.020 36.048 2.192 1.00 64.12 356 VAL A N 1
ATOM 2754 C CA . VAL A 1 356 ? 3.882 37.235 2.283 1.00 64.12 356 VAL A CA 1
ATOM 2755 C C . VAL A 1 356 ? 4.002 37.837 0.886 1.00 64.12 356 VAL A C 1
ATOM 2757 O O . VAL A 1 356 ? 4.410 37.159 -0.052 1.00 64.12 356 VAL A O 1
ATOM 2760 N N . ASP A 1 357 ? 3.582 39.093 0.716 1.00 63.09 357 ASP A N 1
ATOM 2761 C CA . ASP A 1 357 ? 3.633 39.826 -0.564 1.00 63.09 357 ASP A CA 1
ATOM 2762 C C . ASP A 1 357 ? 2.978 39.099 -1.760 1.00 63.09 357 ASP A C 1
ATOM 2764 O O . ASP A 1 357 ? 3.385 39.238 -2.913 1.00 63.09 357 ASP A O 1
ATOM 2768 N N . GLY A 1 358 ? 1.932 38.309 -1.496 1.00 62.59 358 GLY A N 1
ATOM 2769 C CA . GLY A 1 358 ? 1.223 37.534 -2.519 1.00 62.59 358 GLY A CA 1
ATOM 2770 C C . GLY A 1 358 ? 1.871 36.189 -2.870 1.00 62.59 358 GLY A C 1
ATOM 2771 O O . GLY A 1 358 ? 1.285 35.442 -3.654 1.00 62.59 358 GLY A O 1
ATOM 2772 N N . VAL A 1 359 ? 3.013 35.849 -2.263 1.00 63.44 359 VAL A N 1
ATOM 2773 C CA . VAL A 1 359 ? 3.696 34.555 -2.393 1.00 63.44 359 VAL A CA 1
ATOM 2774 C C . VAL A 1 359 ? 3.411 33.709 -1.152 1.00 63.44 359 VAL A C 1
ATOM 2776 O O . VAL A 1 359 ? 3.578 34.162 -0.021 1.00 63.44 359 VAL A O 1
ATOM 2779 N N . LEU A 1 360 ? 2.946 32.477 -1.360 1.00 68.94 360 LEU A N 1
ATOM 2780 C CA . LEU A 1 360 ? 2.704 31.527 -0.276 1.00 68.94 360 LEU A CA 1
ATOM 2781 C C . LEU A 1 360 ? 4.046 30.949 0.187 1.00 68.94 360 LEU A C 1
ATOM 2783 O O . LEU A 1 360 ? 4.716 30.261 -0.586 1.00 68.94 360 LEU A O 1
ATOM 2787 N N . LYS A 1 361 ? 4.450 31.225 1.428 1.00 70.25 361 LYS A N 1
ATOM 2788 C CA . LYS A 1 361 ? 5.614 30.575 2.033 1.00 70.25 361 LYS A CA 1
ATOM 2789 C C . LYS A 1 361 ? 5.205 29.170 2.467 1.00 70.25 361 LYS A C 1
ATOM 2791 O O . LYS A 1 361 ? 4.251 29.009 3.218 1.00 70.25 361 LYS A O 1
ATOM 2796 N N . LEU A 1 362 ? 5.904 28.160 1.961 1.00 73.12 362 LEU A N 1
ATOM 2797 C CA . LEU A 1 362 ? 5.646 26.757 2.281 1.00 73.12 362 LEU A CA 1
ATOM 2798 C C . LEU A 1 362 ? 6.751 26.195 3.192 1.00 73.12 362 LEU A C 1
ATOM 2800 O O . LEU A 1 362 ? 7.903 26.635 3.068 1.00 73.12 362 LEU A O 1
ATOM 2804 N N . PRO A 1 363 ? 6.419 25.207 4.048 1.00 79.25 363 PRO A N 1
ATOM 2805 C CA . PRO A 1 363 ? 7.388 24.392 4.779 1.00 79.25 363 PRO A CA 1
ATOM 2806 C C . PRO A 1 363 ? 8.535 23.908 3.891 1.00 79.25 363 PRO A C 1
ATOM 2808 O O . PRO A 1 363 ? 8.307 23.535 2.735 1.00 79.25 363 PRO A O 1
ATOM 2811 N N . GLU A 1 364 ? 9.759 23.897 4.425 1.00 79.50 364 GLU A N 1
ATOM 2812 C CA . GLU A 1 364 ? 10.982 23.594 3.662 1.00 79.50 364 GLU A CA 1
ATOM 2813 C C . GLU A 1 364 ? 10.892 22.246 2.934 1.00 79.50 364 GLU A C 1
ATOM 2815 O O . GLU A 1 364 ? 11.181 22.167 1.738 1.00 79.50 364 GLU A O 1
ATOM 2820 N N . ALA A 1 365 ? 10.362 21.225 3.613 1.00 80.75 365 ALA A N 1
ATOM 2821 C CA . ALA A 1 365 ? 10.196 19.870 3.088 1.00 80.75 365 ALA A CA 1
ATOM 2822 C C . ALA A 1 365 ? 9.296 19.772 1.837 1.00 80.75 365 ALA A C 1
ATOM 2824 O O . ALA A 1 365 ? 9.388 18.799 1.093 1.00 80.75 365 ALA A O 1
ATOM 2825 N N . MET A 1 366 ? 8.443 20.768 1.571 1.00 84.62 366 MET A N 1
ATOM 2826 C CA . MET A 1 366 ? 7.564 20.807 0.394 1.00 84.62 366 MET A CA 1
ATOM 2827 C C . MET A 1 366 ? 8.041 21.749 -0.710 1.00 84.62 366 MET A C 1
ATOM 2829 O O . MET A 1 366 ? 7.478 21.740 -1.808 1.00 84.62 366 MET A O 1
ATOM 2833 N N . GLN A 1 367 ? 9.042 22.594 -0.450 1.00 88.12 367 GLN A N 1
ATOM 2834 C CA . GLN A 1 367 ? 9.411 23.655 -1.389 1.00 88.12 367 GLN A CA 1
ATOM 2835 C C . GLN A 1 367 ? 9.820 23.101 -2.754 1.00 88.12 367 GLN A C 1
ATOM 2837 O O . GLN A 1 367 ? 9.492 23.715 -3.762 1.00 88.12 367 GLN A O 1
ATOM 2842 N N . TRP A 1 368 ? 10.435 21.917 -2.814 1.00 91.94 368 TRP A N 1
ATOM 2843 C CA . TRP A 1 368 ? 10.847 21.267 -4.064 1.00 91.94 368 TRP A CA 1
ATOM 2844 C C . TRP A 1 368 ? 9.705 21.027 -5.066 1.00 91.94 368 TRP A C 1
ATOM 2846 O O . TRP A 1 368 ? 9.942 20.999 -6.276 1.00 91.94 368 TRP A O 1
ATOM 2856 N N . ILE A 1 369 ? 8.462 20.893 -4.589 1.00 90.19 369 ILE A N 1
ATOM 2857 C CA . ILE A 1 369 ? 7.282 20.678 -5.438 1.00 90.19 369 ILE A CA 1
ATOM 2858 C C . ILE A 1 369 ? 7.036 21.906 -6.325 1.00 90.19 369 ILE A C 1
ATOM 2860 O O . ILE A 1 369 ? 6.662 21.773 -7.495 1.00 90.19 369 ILE A O 1
ATOM 2864 N N . PHE A 1 370 ? 7.280 23.105 -5.790 1.00 87.31 370 PHE A N 1
ATOM 2865 C CA . PHE A 1 370 ? 6.953 24.380 -6.429 1.00 87.31 370 PHE A CA 1
ATOM 2866 C C . PHE A 1 370 ? 8.209 25.123 -6.910 1.00 87.31 370 PHE A C 1
ATOM 2868 O O . PHE A 1 370 ? 8.232 25.626 -8.034 1.00 87.31 370 PHE A O 1
ATOM 2875 N N . ASP A 1 371 ? 9.287 25.099 -6.130 1.00 91.88 371 ASP A N 1
ATOM 2876 C CA . ASP A 1 371 ? 10.590 25.694 -6.423 1.00 91.88 371 ASP A CA 1
ATOM 2877 C C . ASP A 1 371 ? 11.495 24.706 -7.184 1.00 91.88 371 ASP A C 1
ATOM 2879 O O . ASP A 1 371 ? 11.731 23.566 -6.779 1.00 91.88 371 ASP A O 1
ATOM 2883 N N . PHE A 1 372 ? 11.980 25.119 -8.357 1.00 93.56 372 PHE A N 1
ATOM 2884 C CA . PHE A 1 372 ? 12.786 24.259 -9.224 1.00 93.56 372 PHE A CA 1
ATOM 2885 C C . PHE A 1 372 ? 14.261 24.169 -8.810 1.00 93.56 372 PHE A C 1
ATOM 2887 O O . PHE A 1 372 ? 14.923 23.186 -9.143 1.00 93.56 372 PHE A O 1
ATOM 2894 N N . ASP A 1 373 ? 14.803 25.160 -8.105 1.00 94.44 373 ASP A N 1
ATOM 2895 C CA . ASP A 1 373 ? 16.145 25.065 -7.523 1.00 94.44 373 ASP A CA 1
ATOM 2896 C C . ASP A 1 373 ? 16.147 24.042 -6.383 1.00 94.44 373 ASP A C 1
ATOM 2898 O O . ASP A 1 373 ? 17.004 23.156 -6.359 1.00 94.44 373 ASP A O 1
ATOM 2902 N N . LYS A 1 374 ? 15.109 24.052 -5.538 1.00 94.56 374 LYS A N 1
ATOM 2903 C CA . LYS A 1 374 ? 14.918 23.039 -4.486 1.00 94.56 374 LYS A CA 1
ATOM 2904 C C . LYS A 1 374 ? 14.753 21.622 -5.033 1.00 94.56 374 LYS A C 1
ATOM 2906 O O . LYS A 1 374 ? 15.361 20.694 -4.505 1.00 94.56 374 LYS A O 1
ATOM 2911 N N . ALA A 1 375 ? 14.031 21.448 -6.142 1.00 95.69 375 ALA A N 1
ATOM 2912 C CA . ALA A 1 375 ? 13.963 20.152 -6.825 1.00 95.69 375 ALA A CA 1
ATOM 2913 C C . ALA A 1 375 ? 15.347 19.649 -7.282 1.00 95.69 375 ALA A C 1
ATOM 2915 O O . ALA A 1 375 ? 15.654 18.469 -7.119 1.00 95.69 375 ALA A O 1
ATOM 2916 N N . VAL A 1 376 ? 16.202 20.532 -7.823 1.00 96.25 376 VAL A N 1
ATOM 2917 C CA . VAL A 1 376 ? 17.581 20.170 -8.201 1.00 96.25 376 VAL A CA 1
ATOM 2918 C C . VAL A 1 376 ? 18.434 19.840 -6.982 1.00 96.25 376 VAL A C 1
ATOM 2920 O O . VAL A 1 376 ? 19.225 18.901 -7.040 1.00 96.25 376 VAL A O 1
ATOM 2923 N N . GLU A 1 377 ? 18.304 20.594 -5.889 1.00 94.44 377 GLU A N 1
ATOM 2924 C CA . GLU A 1 377 ? 18.991 20.311 -4.622 1.00 94.44 377 GLU A CA 1
ATOM 2925 C C . GLU A 1 377 ? 18.657 18.914 -4.089 1.00 94.44 377 GLU A C 1
ATOM 2927 O O . GLU A 1 377 ? 19.577 18.202 -3.698 1.00 94.44 377 GLU A O 1
ATOM 2932 N N . MET A 1 378 ? 17.394 18.493 -4.193 1.00 93.69 378 MET A N 1
ATOM 2933 C CA . MET A 1 378 ? 16.910 17.173 -3.771 1.00 93.69 378 MET A CA 1
ATOM 2934 C C . MET A 1 378 ? 17.144 16.029 -4.774 1.00 93.69 378 MET A C 1
ATOM 2936 O O . MET A 1 378 ? 16.647 14.927 -4.567 1.00 93.69 378 MET A O 1
ATOM 2940 N N . GLY A 1 379 ? 17.828 16.268 -5.897 1.00 95.19 379 GLY A N 1
ATOM 2941 C CA . GLY A 1 379 ? 18.071 15.229 -6.910 1.00 95.19 379 GLY A CA 1
ATOM 2942 C C . GLY A 1 379 ? 16.863 14.867 -7.789 1.00 95.19 379 GLY A C 1
ATOM 2943 O O . GLY A 1 379 ? 16.992 14.033 -8.683 1.00 95.19 379 GLY A O 1
ATOM 2944 N N . LEU A 1 380 ? 15.719 15.537 -7.603 1.00 97.25 380 LEU A N 1
ATOM 2945 C CA . LEU A 1 380 ? 14.488 15.381 -8.395 1.00 97.25 380 LEU A CA 1
ATOM 2946 C C . LEU A 1 380 ? 14.367 16.405 -9.538 1.00 97.25 380 LEU A C 1
ATOM 2948 O O . LEU A 1 380 ? 13.347 16.485 -10.224 1.00 97.25 380 LEU A O 1
ATOM 2952 N N . GLY A 1 381 ? 15.407 17.202 -9.764 1.00 97.31 381 GLY A N 1
ATOM 2953 C CA . GLY A 1 381 ? 15.487 18.175 -10.842 1.00 97.31 381 GLY A CA 1
ATOM 2954 C C . GLY A 1 381 ? 16.832 18.123 -11.558 1.00 97.31 381 GLY A C 1
ATOM 2955 O O . GLY A 1 381 ? 17.859 17.804 -10.960 1.00 97.31 381 GLY A O 1
ATOM 2956 N N . PHE A 1 382 ? 16.842 18.528 -12.827 1.00 97.56 382 PHE A N 1
ATOM 2957 C CA . PHE A 1 382 ? 18.037 18.600 -13.664 1.00 97.56 382 PHE A CA 1
ATOM 2958 C C . PHE A 1 382 ? 18.076 19.908 -14.448 1.00 97.56 382 PHE A C 1
ATOM 2960 O O . PHE A 1 382 ? 17.099 20.271 -15.101 1.00 97.56 382 PHE A O 1
ATOM 2967 N N . ARG A 1 383 ? 19.233 20.575 -14.434 1.00 96.25 383 ARG A N 1
ATOM 2968 C CA . ARG A 1 383 ? 19.582 21.654 -15.367 1.00 96.25 383 ARG A CA 1
ATOM 2969 C C . ARG A 1 383 ? 20.665 21.131 -16.296 1.00 96.25 383 ARG A C 1
ATOM 2971 O O . ARG A 1 383 ? 21.801 20.944 -15.871 1.00 96.25 383 ARG A O 1
ATOM 2978 N N . ILE A 1 384 ? 20.299 20.836 -17.538 1.00 95.44 384 ILE A N 1
ATOM 2979 C CA . ILE A 1 384 ? 21.217 20.262 -18.521 1.00 95.44 384 ILE A CA 1
ATOM 2980 C C . ILE A 1 384 ? 21.611 21.338 -19.519 1.00 95.44 384 ILE A C 1
ATOM 2982 O O . ILE A 1 384 ? 20.787 21.758 -20.328 1.00 95.44 384 ILE A O 1
ATOM 2986 N N . ALA A 1 385 ? 22.879 21.746 -19.493 1.00 95.00 385 ALA A N 1
ATOM 2987 C CA . ALA A 1 385 ? 23.426 22.661 -20.486 1.00 95.00 385 ALA A CA 1
ATOM 2988 C C . ALA A 1 385 ? 23.417 22.020 -21.883 1.00 95.00 385 ALA A C 1
ATOM 2990 O O . ALA A 1 385 ? 23.921 20.905 -22.083 1.00 95.00 385 ALA A O 1
ATOM 2991 N N . LEU A 1 386 ? 22.854 22.744 -22.845 1.00 93.44 386 LEU A N 1
ATOM 2992 C CA . LEU A 1 386 ? 22.716 22.339 -24.235 1.00 93.44 386 LEU A CA 1
ATOM 2993 C C . LEU A 1 386 ? 23.867 22.902 -25.063 1.00 93.44 386 LEU A C 1
ATOM 2995 O O . LEU A 1 386 ? 24.207 24.079 -24.986 1.00 93.44 386 LEU A O 1
ATOM 2999 N N . SER A 1 387 ? 24.440 22.065 -25.917 1.00 90.69 387 SER A N 1
ATOM 3000 C CA . SER A 1 387 ? 25.295 22.529 -27.004 1.00 90.69 387 SER A CA 1
ATOM 3001 C C . SER A 1 387 ? 24.470 23.231 -28.088 1.00 90.69 387 SER A C 1
ATOM 3003 O O . SER A 1 387 ? 23.286 22.943 -28.276 1.00 90.69 387 SER A O 1
ATOM 3005 N N . ASP A 1 388 ? 25.114 24.080 -28.895 1.00 88.75 388 ASP A N 1
ATOM 3006 C CA . ASP A 1 388 ? 24.477 24.722 -30.058 1.00 88.75 388 ASP A CA 1
ATOM 3007 C C . ASP A 1 388 ? 23.777 23.722 -30.984 1.00 88.75 388 ASP A C 1
ATOM 3009 O O . ASP A 1 388 ? 22.703 23.988 -31.532 1.00 88.75 388 ASP A O 1
ATOM 3013 N N . ARG A 1 389 ? 24.386 22.542 -31.146 1.00 86.31 389 ARG A N 1
ATOM 3014 C CA . ARG A 1 389 ? 23.830 21.467 -31.962 1.00 86.31 389 ARG A CA 1
ATOM 3015 C C . ARG A 1 389 ? 22.562 20.896 -31.339 1.00 86.31 389 ARG A C 1
ATOM 3017 O O . ARG A 1 389 ? 21.594 20.710 -32.065 1.00 86.31 389 ARG A O 1
ATOM 3024 N N . GLU A 1 390 ? 22.555 20.612 -30.040 1.00 90.50 390 GLU A N 1
ATOM 3025 C CA . GLU A 1 390 ? 21.370 20.099 -29.335 1.00 90.50 390 GLU A CA 1
ATOM 3026 C C . GLU A 1 390 ? 20.237 21.131 -29.339 1.00 90.50 390 GLU A C 1
ATOM 3028 O O . GLU A 1 390 ? 19.090 20.781 -29.600 1.00 90.50 390 GLU A O 1
ATOM 3033 N N . ARG A 1 391 ? 20.558 22.418 -29.174 1.00 85.81 391 ARG A N 1
ATOM 3034 C CA . ARG A 1 391 ? 19.581 23.515 -29.195 1.00 85.81 391 ARG A CA 1
ATOM 3035 C C . ARG A 1 391 ? 18.828 23.623 -30.518 1.00 85.81 391 ARG A C 1
ATOM 3037 O O . ARG A 1 391 ? 17.618 23.817 -30.528 1.00 85.81 391 ARG A O 1
ATOM 3044 N N . ILE A 1 392 ? 19.538 23.529 -31.642 1.00 85.69 392 ILE A N 1
ATOM 3045 C CA . ILE A 1 392 ? 18.914 23.647 -32.969 1.00 85.69 392 ILE A CA 1
ATOM 3046 C C . ILE A 1 392 ? 18.109 22.394 -33.308 1.00 85.69 392 ILE A C 1
ATOM 3048 O O . ILE A 1 392 ? 17.121 22.449 -34.036 1.00 85.69 392 ILE A O 1
ATOM 3052 N N . ALA A 1 393 ? 18.583 21.251 -32.838 1.00 86.25 393 ALA A N 1
ATOM 3053 C CA . ALA A 1 393 ? 18.296 19.998 -33.494 1.00 86.25 393 ALA A CA 1
ATOM 3054 C C . ALA A 1 393 ? 17.522 19.011 -32.603 1.00 86.25 393 ALA A C 1
ATOM 3056 O O . ALA A 1 393 ? 17.034 18.005 -33.115 1.00 86.25 393 ALA A O 1
ATOM 3057 N N . GLY A 1 394 ? 17.371 19.333 -31.315 1.00 88.25 394 GLY A N 1
ATOM 3058 C CA . GLY A 1 394 ? 16.531 18.632 -30.351 1.00 88.25 394 GLY A CA 1
ATOM 3059 C C . GLY A 1 394 ? 17.040 17.244 -29.975 1.00 88.25 394 GLY A C 1
ATOM 3060 O O . GLY A 1 394 ? 18.207 16.909 -30.188 1.00 88.25 394 GLY A O 1
ATOM 3061 N N . PHE A 1 395 ? 16.128 16.443 -29.428 1.00 92.25 395 PHE A N 1
ATOM 3062 C CA . PHE A 1 395 ? 16.325 15.046 -29.051 1.00 92.25 395 PHE A CA 1
ATOM 3063 C C . PHE A 1 395 ? 15.156 14.214 -29.579 1.00 92.25 395 PHE A C 1
ATOM 3065 O O . PHE A 1 395 ? 14.030 14.708 -29.633 1.00 92.25 395 PHE A O 1
ATOM 3072 N N . ASP A 1 396 ? 15.416 12.958 -29.937 1.00 91.88 396 ASP A N 1
ATOM 3073 C CA . ASP A 1 396 ? 14.373 12.025 -30.375 1.00 91.88 396 ASP A CA 1
ATOM 3074 C C . ASP A 1 396 ? 13.675 11.392 -29.165 1.00 91.88 396 ASP A C 1
ATOM 3076 O O . ASP A 1 396 ? 12.472 11.142 -29.187 1.00 91.88 396 ASP A O 1
ATOM 3080 N N . ARG A 1 397 ? 14.444 11.116 -28.099 1.00 94.06 397 ARG A N 1
ATOM 3081 C CA . ARG A 1 397 ? 13.962 10.521 -26.846 1.00 94.06 397 ARG A CA 1
ATOM 3082 C C . ARG A 1 397 ? 14.719 11.066 -25.639 1.00 94.06 397 ARG A C 1
ATOM 3084 O O . ARG A 1 397 ? 15.911 11.364 -25.717 1.00 94.06 397 ARG A O 1
ATOM 3091 N N . LEU A 1 398 ? 14.012 11.116 -24.517 1.00 95.25 398 LEU A N 1
ATOM 3092 C CA . LEU A 1 398 ? 14.537 11.421 -23.192 1.00 95.25 398 LEU A CA 1
ATOM 3093 C C . LEU A 1 398 ? 14.085 10.314 -22.244 1.00 95.25 398 LEU A C 1
ATOM 3095 O O . LEU A 1 398 ? 12.903 9.982 -22.211 1.00 95.25 398 LEU A O 1
ATOM 3099 N N . LEU A 1 399 ? 15.026 9.746 -21.496 1.00 95.81 399 LEU A N 1
ATOM 3100 C CA . LEU A 1 399 ? 14.770 8.710 -20.498 1.00 95.81 399 LEU A CA 1
ATOM 3101 C C . LEU A 1 399 ? 15.257 9.191 -19.135 1.00 95.81 399 LEU A C 1
ATOM 3103 O O . LEU A 1 399 ? 16.325 9.793 -19.049 1.00 95.81 399 LEU A O 1
ATOM 3107 N N . VAL A 1 400 ? 14.498 8.901 -18.082 1.00 97.19 400 VAL A N 1
ATOM 3108 C CA . VAL A 1 400 ? 14.911 9.122 -16.693 1.00 97.19 400 VAL A CA 1
ATOM 3109 C C . VAL A 1 400 ? 14.779 7.798 -15.962 1.00 97.19 400 VAL A C 1
ATOM 3111 O O . VAL A 1 400 ? 13.692 7.226 -15.927 1.00 97.19 400 VAL A O 1
ATOM 3114 N N . CYS A 1 401 ? 15.883 7.293 -15.420 1.00 95.31 401 CYS A N 1
ATOM 3115 C CA . CYS A 1 401 ? 15.914 5.998 -14.746 1.00 95.31 401 CYS A CA 1
ATOM 3116 C C . CYS A 1 401 ? 16.763 6.065 -13.477 1.00 95.31 401 CYS A C 1
ATOM 3118 O O . CYS A 1 401 ? 17.752 6.794 -13.422 1.00 95.31 401 CYS A O 1
ATOM 3120 N N . GLY A 1 402 ? 16.412 5.254 -12.489 1.00 93.62 402 GLY A N 1
ATOM 3121 C CA . GLY A 1 402 ? 17.236 4.965 -11.323 1.00 93.62 402 GLY A CA 1
ATOM 3122 C C . GLY A 1 402 ? 16.944 3.551 -10.840 1.00 93.62 402 GLY A C 1
ATOM 3123 O O . GLY A 1 402 ? 15.920 2.973 -11.200 1.00 93.62 402 GLY A O 1
ATOM 3124 N N . VAL A 1 403 ? 17.864 2.995 -10.063 1.00 92.38 403 VAL A N 1
ATOM 3125 C CA . VAL A 1 403 ? 17.713 1.700 -9.389 1.00 92.38 403 VAL A CA 1
ATOM 3126 C C . VAL A 1 403 ? 18.161 1.882 -7.947 1.00 92.38 403 VAL A C 1
ATOM 3128 O O . VAL A 1 403 ? 19.109 2.632 -7.714 1.00 92.38 403 VAL A O 1
ATOM 3131 N N . SER A 1 404 ? 17.472 1.241 -7.002 1.00 90.00 404 SER A N 1
ATOM 3132 C CA . SER A 1 404 ? 17.908 1.239 -5.604 1.00 90.00 404 SER A CA 1
ATOM 3133 C C . SER A 1 404 ? 19.223 0.469 -5.506 1.00 90.00 404 SER A C 1
ATOM 3135 O O . SER A 1 404 ? 19.313 -0.680 -5.947 1.00 90.00 404 SER A O 1
ATOM 3137 N N . LEU A 1 405 ? 20.266 1.120 -4.995 1.00 88.50 405 LEU A N 1
ATOM 3138 C CA . LEU A 1 405 ? 21.561 0.490 -4.742 1.00 88.50 405 LEU A CA 1
ATOM 3139 C C . LEU A 1 405 ? 21.735 0.102 -3.272 1.00 88.50 405 LEU A C 1
ATOM 3141 O O . LEU A 1 405 ? 22.633 -0.685 -2.970 1.00 88.50 405 LEU A O 1
ATOM 3145 N N . ARG A 1 406 ? 20.914 0.647 -2.368 1.00 84.81 406 ARG A N 1
ATOM 3146 C CA . ARG A 1 406 ? 20.979 0.378 -0.927 1.00 84.81 406 ARG A CA 1
ATOM 3147 C C . ARG A 1 406 ? 20.293 -0.933 -0.539 1.00 84.81 406 ARG A C 1
ATOM 3149 O O . ARG A 1 406 ? 20.846 -1.654 0.288 1.00 84.81 406 ARG A O 1
ATOM 3156 N N . ASP A 1 407 ? 19.154 -1.253 -1.153 1.00 85.94 407 ASP A N 1
ATOM 3157 C CA . ASP A 1 407 ? 18.270 -2.353 -0.737 1.00 85.94 407 ASP A CA 1
ATOM 3158 C C . ASP A 1 407 ? 18.638 -3.641 -1.491 1.00 85.94 407 ASP A C 1
ATOM 3160 O O . ASP A 1 407 ? 18.881 -3.584 -2.697 1.00 85.94 407 ASP A O 1
ATOM 3164 N N . ASP A 1 408 ? 18.771 -4.779 -0.815 1.00 86.25 408 ASP A N 1
ATOM 3165 C CA . ASP A 1 408 ? 18.913 -6.097 -1.460 1.00 86.25 408 ASP A CA 1
ATOM 3166 C C . ASP A 1 408 ? 17.551 -6.688 -1.886 1.00 86.25 408 ASP A C 1
ATOM 3168 O O . ASP A 1 408 ? 16.533 -5.991 -1.871 1.00 86.25 408 ASP A O 1
ATOM 3172 N N . GLU A 1 409 ? 17.531 -7.928 -2.381 1.00 86.50 409 GLU A N 1
ATOM 3173 C CA . GLU A 1 409 ? 16.320 -8.592 -2.872 1.00 86.50 409 GLU A CA 1
ATOM 3174 C C . GLU A 1 409 ? 15.249 -8.788 -1.790 1.00 86.50 409 GLU A C 1
ATOM 3176 O O . GLU A 1 409 ? 14.066 -8.574 -2.069 1.00 86.50 409 GLU A O 1
ATOM 3181 N N . ASP A 1 410 ? 15.649 -9.123 -0.563 1.00 89.81 410 ASP A N 1
ATOM 3182 C CA . ASP A 1 410 ? 14.730 -9.361 0.552 1.00 89.81 410 ASP A CA 1
ATOM 3183 C C . ASP A 1 410 ? 14.156 -8.026 1.043 1.00 89.81 410 ASP A C 1
ATOM 3185 O O . ASP A 1 410 ? 12.943 -7.874 1.207 1.00 89.81 410 ASP A O 1
ATOM 3189 N N . GLU A 1 411 ? 15.014 -7.015 1.196 1.00 90.06 411 GLU A N 1
ATOM 3190 C CA . GLU A 1 411 ? 14.613 -5.662 1.590 1.00 90.06 411 GLU A CA 1
ATOM 3191 C C . GLU A 1 411 ? 13.701 -5.003 0.547 1.00 90.06 411 GLU A C 1
ATOM 3193 O O . GLU A 1 411 ? 12.705 -4.368 0.900 1.00 90.06 411 GLU A O 1
ATOM 3198 N N . SER A 1 412 ? 14.005 -5.172 -0.744 1.00 90.81 412 SER A N 1
ATOM 3199 C CA . SER A 1 412 ? 13.183 -4.631 -1.834 1.00 90.81 412 SER A CA 1
ATOM 3200 C C . SER A 1 412 ? 11.807 -5.296 -1.889 1.00 90.81 412 SER A C 1
ATOM 3202 O O . SER A 1 412 ? 10.806 -4.613 -2.120 1.00 90.81 412 SER A O 1
ATOM 3204 N N . SER A 1 413 ? 11.746 -6.609 -1.647 1.00 93.00 413 SER A N 1
ATOM 3205 C CA . SER A 1 413 ? 10.489 -7.364 -1.598 1.00 93.00 413 SER A CA 1
ATOM 3206 C C . SER A 1 413 ? 9.638 -6.925 -0.406 1.00 93.00 413 SER A C 1
ATOM 3208 O O . SER A 1 413 ? 8.481 -6.549 -0.591 1.00 93.00 413 SER A O 1
ATOM 3210 N N . ALA A 1 414 ? 10.231 -6.823 0.788 1.00 94.31 414 ALA A N 1
ATOM 3211 C CA . ALA A 1 414 ? 9.547 -6.340 1.990 1.00 94.31 414 ALA A CA 1
ATOM 3212 C C . ALA A 1 414 ? 9.041 -4.890 1.845 1.00 94.31 414 ALA A C 1
ATOM 3214 O O . ALA A 1 414 ? 7.939 -4.556 2.293 1.00 94.31 414 ALA A O 1
ATOM 3215 N N . ALA A 1 415 ? 9.813 -4.017 1.187 1.00 92.88 415 ALA A N 1
ATOM 3216 C CA . ALA A 1 415 ? 9.395 -2.646 0.902 1.00 92.88 415 ALA A CA 1
ATOM 3217 C C . ALA A 1 415 ? 8.191 -2.597 -0.056 1.00 92.88 415 ALA A C 1
ATOM 3219 O O . ALA A 1 415 ? 7.264 -1.813 0.161 1.00 92.88 415 ALA A O 1
ATOM 3220 N N . LEU A 1 416 ? 8.175 -3.445 -1.090 1.00 94.06 416 LEU A N 1
ATOM 3221 C CA . LEU A 1 416 ? 7.050 -3.553 -2.020 1.00 94.06 416 LEU A CA 1
ATOM 3222 C C . LEU A 1 416 ? 5.798 -4.125 -1.340 1.00 94.06 416 LEU A C 1
ATOM 3224 O O . LEU A 1 416 ? 4.706 -3.595 -1.537 1.00 94.06 416 LEU A O 1
ATOM 3228 N N . GLU A 1 417 ? 5.945 -5.164 -0.519 1.00 95.75 417 GLU A N 1
ATOM 3229 C CA . GLU A 1 417 ? 4.853 -5.749 0.271 1.00 95.75 417 GLU A CA 1
ATOM 3230 C C . GLU A 1 417 ? 4.232 -4.721 1.217 1.00 95.75 417 GLU A C 1
ATOM 3232 O O . GLU A 1 417 ? 3.011 -4.561 1.242 1.00 95.75 417 GLU A O 1
ATOM 3237 N N . THR A 1 418 ? 5.070 -3.969 1.935 1.00 94.50 418 THR A N 1
ATOM 3238 C CA . THR A 1 418 ? 4.627 -2.889 2.826 1.00 94.50 418 THR A CA 1
ATOM 3239 C C . THR A 1 418 ? 3.849 -1.827 2.051 1.00 94.50 418 THR A C 1
ATOM 3241 O O . THR A 1 418 ? 2.756 -1.439 2.457 1.00 94.50 418 THR A O 1
ATOM 3244 N N . LEU A 1 419 ? 4.359 -1.400 0.894 1.00 94.19 419 LEU A N 1
ATOM 3245 C CA . LEU A 1 419 ? 3.700 -0.405 0.050 1.00 94.19 419 LEU A CA 1
ATOM 3246 C C . LEU A 1 419 ? 2.342 -0.896 -0.474 1.00 94.19 419 LEU A C 1
ATOM 3248 O O . LEU A 1 419 ? 1.362 -0.151 -0.451 1.00 94.19 419 LEU A O 1
ATOM 3252 N N . LEU A 1 420 ? 2.257 -2.151 -0.927 1.00 94.38 420 LEU A N 1
ATOM 3253 C CA . LEU A 1 420 ? 0.998 -2.762 -1.360 1.00 94.38 420 LEU A CA 1
ATOM 3254 C C . LEU A 1 420 ? -0.005 -2.851 -0.205 1.00 94.38 420 LEU A C 1
ATOM 3256 O O . LEU A 1 420 ? -1.180 -2.539 -0.398 1.00 94.38 420 LEU A O 1
ATOM 3260 N N . LEU A 1 421 ? 0.451 -3.213 0.995 1.00 94.06 421 LEU A N 1
ATOM 3261 C CA . LEU A 1 421 ? -0.376 -3.261 2.199 1.00 94.06 421 LEU A CA 1
ATOM 3262 C C . LEU A 1 421 ? -0.899 -1.869 2.583 1.00 94.06 421 LEU A C 1
ATOM 3264 O O . LEU A 1 421 ? -2.081 -1.706 2.887 1.00 94.06 421 LEU A O 1
ATOM 3268 N N . HIS A 1 422 ? -0.044 -0.850 2.521 1.00 94.44 422 HIS A N 1
ATOM 3269 C CA . HIS A 1 422 ? -0.419 0.537 2.788 1.00 94.44 422 HIS A CA 1
ATOM 3270 C C . HIS A 1 422 ? -1.444 1.045 1.773 1.00 94.44 422 HIS A C 1
ATOM 3272 O O . HIS A 1 422 ? -2.452 1.627 2.172 1.00 94.44 422 HIS A O 1
ATOM 3278 N N . HIS A 1 423 ? -1.265 0.759 0.478 1.00 93.12 423 HIS A N 1
ATOM 3279 C CA . HIS A 1 423 ? -2.278 1.071 -0.537 1.00 93.12 423 HIS A CA 1
ATOM 3280 C C . HIS A 1 423 ? -3.576 0.288 -0.338 1.00 93.12 423 HIS A C 1
ATOM 3282 O O . HIS A 1 423 ? -4.649 0.816 -0.609 1.00 93.12 423 HIS A O 1
ATOM 3288 N N . HIS A 1 424 ? -3.513 -0.953 0.148 1.00 91.44 424 HIS A N 1
ATOM 3289 C CA . HIS A 1 424 ? -4.703 -1.753 0.443 1.00 91.44 424 HIS A CA 1
ATOM 3290 C C . HIS A 1 424 ? -5.544 -1.136 1.565 1.00 91.44 424 HIS A C 1
ATOM 3292 O O . HIS A 1 424 ? -6.769 -1.080 1.456 1.00 91.44 424 HIS A O 1
ATOM 3298 N N . PHE A 1 425 ? -4.891 -0.622 2.609 1.00 91.94 425 PHE A N 1
ATOM 3299 C CA . PHE A 1 425 ? -5.547 -0.027 3.773 1.00 91.94 425 PHE A CA 1
ATOM 3300 C C . PHE A 1 425 ? -5.761 1.489 3.693 1.00 91.94 425 PHE A C 1
ATOM 3302 O O . PHE A 1 425 ? -6.399 2.076 4.576 1.00 91.94 425 PHE A O 1
ATOM 3309 N N . SER A 1 426 ? -5.255 2.147 2.655 1.00 87.50 426 SER A N 1
ATOM 3310 C CA . SER A 1 426 ? -5.493 3.565 2.418 1.00 87.50 426 SER A CA 1
ATOM 3311 C C . SER A 1 426 ? -6.862 3.808 1.770 1.00 87.50 426 SER A C 1
ATOM 3313 O O . SER A 1 426 ? -7.563 2.897 1.325 1.00 87.50 426 SER A O 1
ATOM 3315 N N . GLY A 1 427 ? -7.269 5.078 1.715 1.00 75.38 427 GLY A N 1
ATOM 3316 C CA . GLY A 1 427 ? -8.481 5.475 0.995 1.00 75.38 427 GLY A CA 1
ATOM 3317 C C . GLY A 1 427 ? -8.369 5.334 -0.528 1.00 75.38 427 GLY A C 1
ATOM 3318 O O . GLY A 1 427 ? -9.399 5.252 -1.188 1.00 75.38 427 GLY A O 1
ATOM 3319 N N . SER A 1 428 ? -7.151 5.306 -1.086 1.00 74.50 428 SER A N 1
ATOM 3320 C CA . SER A 1 428 ? -6.930 5.170 -2.530 1.00 74.50 428 SER A CA 1
ATOM 3321 C C . SER A 1 428 ? -7.105 3.735 -3.026 1.00 74.50 428 SER A C 1
ATOM 3323 O O . SER A 1 428 ? -7.589 3.539 -4.138 1.00 74.50 428 SER A O 1
ATOM 3325 N N . GLY A 1 429 ? -6.763 2.738 -2.209 1.00 85.56 429 GLY A N 1
ATOM 3326 C CA . GLY A 1 429 ? -6.934 1.331 -2.552 1.00 85.56 429 GLY A CA 1
ATOM 3327 C C . GLY A 1 429 ? -5.922 0.803 -3.577 1.00 85.56 429 GLY A C 1
ATOM 3328 O O . GLY A 1 429 ? -5.295 1.544 -4.342 1.00 85.56 429 GLY A O 1
ATOM 3329 N N . VAL A 1 430 ? -5.818 -0.526 -3.626 1.00 91.44 430 VAL A N 1
ATOM 3330 C CA . VAL A 1 430 ? -5.115 -1.285 -4.668 1.00 91.44 430 VAL A CA 1
ATOM 3331 C C . VAL A 1 430 ? -5.910 -2.538 -5.020 1.00 91.44 430 VAL A C 1
ATOM 3333 O O . VAL A 1 430 ? -6.540 -3.146 -4.155 1.00 91.44 430 VAL A O 1
ATOM 3336 N N . SER A 1 431 ? -5.904 -2.920 -6.294 1.00 91.81 431 SER A N 1
ATOM 3337 C CA . SER A 1 431 ? -6.575 -4.125 -6.790 1.00 91.81 431 SER A CA 1
ATOM 3338 C C . SER A 1 431 ? -5.837 -4.727 -7.978 1.00 91.81 431 SER A C 1
ATOM 3340 O O . SER A 1 431 ? -5.200 -3.996 -8.737 1.00 91.81 431 SER A O 1
ATOM 3342 N N . LEU A 1 432 ? -5.997 -6.033 -8.210 1.00 92.81 432 LEU A N 1
ATOM 3343 C CA . LEU A 1 432 ? -5.716 -6.583 -9.537 1.00 92.81 432 LEU A CA 1
ATOM 3344 C C . LEU A 1 432 ? -6.773 -6.085 -10.532 1.00 92.81 432 LEU A C 1
ATOM 3346 O O . LEU A 1 432 ? -7.886 -5.718 -10.152 1.00 92.81 432 LEU A O 1
ATOM 3350 N N . LEU A 1 433 ? -6.419 -6.046 -11.810 1.00 90.88 433 LEU A N 1
ATOM 3351 C CA . LEU A 1 433 ? -7.311 -5.645 -12.890 1.00 90.88 433 LEU A CA 1
ATOM 3352 C C . LEU A 1 433 ? -7.649 -6.848 -13.773 1.00 90.88 433 LEU A C 1
ATOM 3354 O O . LEU A 1 433 ? -6.760 -7.348 -14.469 1.00 90.88 433 LEU A O 1
ATOM 3358 N N . PRO A 1 434 ? -8.925 -7.279 -13.800 1.00 90.62 434 PRO A N 1
ATOM 3359 C CA . PRO A 1 434 ? -9.377 -8.310 -14.721 1.00 90.62 434 PRO A CA 1
ATOM 3360 C C . PRO A 1 434 ? -9.119 -7.932 -16.181 1.00 90.62 434 PRO A C 1
ATOM 3362 O O . PRO A 1 434 ? -9.269 -6.772 -16.595 1.00 90.62 434 PRO A O 1
ATOM 3365 N N . GLN A 1 435 ? -8.777 -8.920 -16.996 1.00 87.56 435 GLN A N 1
ATOM 3366 C CA . GLN A 1 435 ? -8.510 -8.719 -18.412 1.00 87.56 435 GLN A CA 1
ATOM 3367 C C . GLN A 1 435 ? -9.755 -8.243 -19.169 1.00 87.56 435 GLN A C 1
ATOM 3369 O O . GLN A 1 435 ? -10.868 -8.736 -18.992 1.00 87.56 435 GLN A O 1
ATOM 3374 N N . GLY A 1 436 ? -9.559 -7.273 -20.065 1.00 84.81 436 GLY A N 1
ATOM 3375 C CA . GLY A 1 436 ? -10.649 -6.660 -20.832 1.00 84.81 436 GLY A CA 1
ATOM 3376 C C . GLY A 1 436 ? -11.449 -5.591 -20.076 1.00 84.81 436 GLY A C 1
ATOM 3377 O O . GLY A 1 436 ? -12.462 -5.122 -20.602 1.00 84.81 436 GLY A O 1
ATOM 3378 N N . THR A 1 437 ? -11.000 -5.174 -18.887 1.00 86.44 437 THR A N 1
ATOM 3379 C CA . THR A 1 437 ? -11.582 -4.041 -18.154 1.00 86.44 437 THR A CA 1
ATOM 3380 C C . THR A 1 437 ? -11.533 -2.761 -19.009 1.00 86.44 437 THR A C 1
ATOM 3382 O O . THR A 1 437 ? -10.445 -2.347 -19.420 1.00 86.44 437 THR A O 1
ATOM 3385 N N . PRO A 1 438 ? -12.675 -2.105 -19.308 1.00 83.50 438 PRO A N 1
ATOM 3386 C CA . PRO A 1 438 ? -12.673 -0.907 -20.143 1.00 83.50 438 PRO A CA 1
ATOM 3387 C C . PRO A 1 438 ? -11.994 0.264 -19.425 1.00 83.50 438 PRO A C 1
ATOM 3389 O O . PRO A 1 438 ? -12.358 0.613 -18.305 1.00 83.50 438 PRO A O 1
ATOM 3392 N N . THR A 1 439 ? -11.032 0.911 -20.080 1.00 75.50 439 THR A N 1
ATOM 3393 C CA . THR A 1 439 ? -10.318 2.073 -19.518 1.00 75.50 439 THR A CA 1
ATOM 3394 C C . THR A 1 439 ? -11.065 3.390 -19.723 1.00 75.50 439 THR A C 1
ATOM 3396 O O . THR A 1 439 ? -10.847 4.344 -18.985 1.00 75.50 439 THR A O 1
ATOM 3399 N N . ASN A 1 440 ? -11.983 3.438 -20.691 1.00 78.62 440 ASN A N 1
ATOM 3400 C CA . ASN A 1 440 ? -12.781 4.615 -21.021 1.00 78.62 440 ASN A CA 1
ATOM 3401 C C . ASN A 1 440 ? -14.274 4.287 -21.009 1.00 78.62 440 ASN A C 1
ATOM 3403 O O . ASN A 1 440 ? -14.680 3.183 -21.376 1.00 78.62 440 ASN A O 1
ATOM 3407 N N . ASN A 1 441 ? -15.087 5.282 -20.654 1.00 81.25 441 ASN A N 1
ATOM 3408 C CA . ASN A 1 441 ? -16.534 5.211 -20.817 1.00 81.25 441 ASN A CA 1
ATOM 3409 C C . ASN A 1 441 ? -16.871 5.178 -22.313 1.00 81.25 441 ASN A C 1
ATOM 3411 O O . ASN A 1 441 ? -16.613 6.136 -23.041 1.00 81.25 441 ASN A O 1
ATOM 3415 N N . SER A 1 442 ? -17.429 4.061 -22.764 1.00 79.81 442 SER A N 1
ATOM 3416 C CA . SER A 1 442 ? -17.940 3.863 -24.123 1.00 79.81 442 SER A CA 1
ATOM 3417 C C . SER A 1 442 ? -19.379 3.341 -24.028 1.00 79.81 442 SER A C 1
ATOM 3419 O O . SER A 1 442 ? -20.119 3.769 -23.144 1.00 79.81 442 SER A O 1
ATOM 3421 N N . ASP A 1 443 ? -19.784 2.393 -24.876 1.00 82.69 443 ASP A N 1
ATOM 3422 C CA . ASP A 1 443 ? -21.071 1.693 -24.735 1.00 82.69 443 ASP A CA 1
ATOM 3423 C C . ASP A 1 443 ? -21.168 0.909 -23.412 1.00 82.69 443 ASP A C 1
ATOM 3425 O O . ASP A 1 443 ? -22.262 0.599 -22.937 1.00 82.69 443 ASP A O 1
ATOM 3429 N N . LYS A 1 444 ? -20.016 0.595 -22.806 1.00 79.62 444 LYS A N 1
ATOM 3430 C CA . LYS A 1 444 ? -19.889 0.100 -21.433 1.00 79.62 444 LYS A CA 1
ATOM 3431 C C . LYS A 1 444 ? -19.180 1.151 -20.571 1.00 79.62 444 LYS A C 1
ATOM 3433 O O . LYS A 1 444 ? -18.274 1.821 -21.083 1.00 79.62 444 LYS A O 1
ATOM 3438 N N . PRO A 1 445 ? -19.554 1.289 -19.285 1.00 78.69 445 PRO A N 1
ATOM 3439 C CA . PRO A 1 445 ? -18.805 2.134 -18.361 1.00 78.69 445 PRO A CA 1
ATOM 3440 C C . PRO A 1 445 ? -17.358 1.640 -18.252 1.00 78.69 445 PRO A C 1
ATOM 3442 O O . PRO A 1 445 ? -17.081 0.453 -18.458 1.00 78.69 445 PRO A O 1
ATOM 3445 N N . SER A 1 446 ? -16.434 2.550 -17.944 1.00 81.06 446 SER A N 1
ATOM 3446 C CA . SER A 1 446 ? -15.084 2.149 -17.559 1.00 81.06 446 SER A CA 1
ATOM 3447 C C . SER A 1 446 ? -15.143 1.266 -16.311 1.00 81.06 446 SER A C 1
ATOM 3449 O O . SER A 1 446 ? -16.050 1.389 -15.492 1.00 81.06 446 SER A O 1
ATOM 3451 N N . GLY A 1 447 ? -14.152 0.395 -16.123 1.00 72.81 447 GLY A N 1
ATOM 3452 C CA . GLY A 1 447 ? -13.984 -0.352 -14.870 1.00 72.81 447 GLY A CA 1
ATOM 3453 C C . GLY A 1 447 ? -13.477 0.507 -13.709 1.00 72.81 447 GLY A C 1
ATOM 3454 O O . GLY A 1 447 ? -12.978 -0.016 -12.714 1.00 72.81 447 GLY A O 1
ATOM 3455 N N . TYR A 1 448 ? -13.539 1.831 -13.852 1.00 71.44 448 TYR A N 1
ATOM 3456 C CA . TYR A 1 448 ? -13.198 2.764 -12.796 1.00 71.44 448 TYR A CA 1
ATOM 3457 C C . TYR A 1 448 ? -14.295 2.758 -11.730 1.00 71.44 448 TYR A C 1
ATOM 3459 O O . TYR A 1 448 ? -15.470 2.932 -12.047 1.00 71.44 448 TYR A O 1
ATOM 3467 N N . SER A 1 449 ? -13.897 2.597 -10.470 1.00 68.56 449 SER A N 1
ATOM 3468 C CA . SER A 1 449 ? -14.768 2.803 -9.318 1.00 68.56 449 SER A CA 1
ATOM 3469 C C . SER A 1 449 ? -13.945 3.413 -8.194 1.00 68.56 449 SER A C 1
ATOM 3471 O O . SER A 1 449 ? -12.880 2.885 -7.872 1.00 68.56 449 SER A O 1
ATOM 3473 N N . ASP A 1 450 ? -14.451 4.496 -7.604 1.00 62.59 450 ASP A N 1
ATOM 3474 C CA . ASP A 1 450 ? -13.902 5.128 -6.397 1.00 62.59 450 ASP A CA 1
ATOM 3475 C C . ASP A 1 450 ? -14.165 4.281 -5.141 1.00 62.59 450 ASP A C 1
ATOM 3477 O O . ASP A 1 450 ? -13.603 4.527 -4.075 1.00 62.59 450 ASP A O 1
ATOM 3481 N N . ARG A 1 451 ? -15.057 3.290 -5.256 1.00 63.47 451 ARG A N 1
ATOM 3482 C CA . ARG A 1 451 ? -15.493 2.427 -4.163 1.00 63.47 451 ARG A CA 1
ATOM 3483 C C . ARG A 1 451 ? -15.449 0.977 -4.590 1.00 63.47 451 ARG A C 1
ATOM 3485 O O . ARG A 1 451 ? -16.017 0.580 -5.605 1.00 63.47 451 ARG A O 1
ATOM 3492 N N . ASP A 1 452 ? -14.791 0.187 -3.769 1.00 72.94 452 ASP A N 1
ATOM 3493 C CA . ASP A 1 452 ? -14.899 -1.258 -3.828 1.00 72.94 452 ASP A CA 1
ATOM 3494 C C . ASP A 1 452 ? -16.339 -1.695 -3.497 1.00 72.94 452 ASP A C 1
ATOM 3496 O O . ASP A 1 452 ? -17.031 -1.027 -2.715 1.00 72.94 452 ASP A O 1
ATOM 3500 N N . GLU A 1 453 ? -16.803 -2.803 -4.074 1.00 84.25 453 GLU A N 1
ATOM 3501 C CA . GLU A 1 453 ? -18.135 -3.322 -3.773 1.00 84.25 453 GLU A CA 1
ATOM 3502 C C . GLU A 1 453 ? -18.201 -3.739 -2.301 1.00 84.25 453 GLU A C 1
ATOM 3504 O O . GLU A 1 453 ? -17.481 -4.622 -1.840 1.00 84.25 453 GLU A O 1
ATOM 3509 N N . VAL A 1 454 ? -19.070 -3.067 -1.540 1.00 88.06 454 VAL A N 1
ATOM 3510 C CA . VAL A 1 454 ? -19.114 -3.163 -0.071 1.00 88.06 454 VAL A CA 1
ATOM 3511 C C . VAL A 1 454 ? -19.315 -4.601 0.410 1.00 88.06 454 VAL A C 1
ATOM 3513 O O . VAL A 1 454 ? -18.694 -5.010 1.388 1.00 88.06 454 VAL A O 1
ATOM 3516 N N . GLU A 1 455 ? -20.180 -5.354 -0.268 1.00 90.44 455 GLU A N 1
ATOM 3517 C CA . GLU A 1 455 ? -20.483 -6.750 0.063 1.00 90.44 455 GLU A CA 1
ATOM 3518 C C . GLU A 1 455 ? -19.319 -7.683 -0.266 1.00 90.44 455 GLU A C 1
ATOM 3520 O O . GLU A 1 455 ? -18.942 -8.499 0.570 1.00 90.44 455 GLU A O 1
ATOM 3525 N N . GLU A 1 456 ? -18.673 -7.514 -1.420 1.00 88.81 456 GLU A N 1
ATOM 3526 C CA . GLU A 1 456 ? -17.487 -8.304 -1.742 1.00 88.81 456 GLU A CA 1
ATOM 3527 C C . GLU A 1 456 ? -16.316 -7.985 -0.803 1.00 88.81 456 GLU A C 1
ATOM 3529 O O . GLU A 1 456 ? -15.567 -8.878 -0.412 1.00 88.81 456 GLU A O 1
ATOM 3534 N N . ALA A 1 457 ? -16.158 -6.720 -0.405 1.00 89.88 457 ALA A N 1
ATOM 3535 C CA . ALA A 1 457 ? -15.150 -6.311 0.565 1.00 89.88 457 ALA A CA 1
ATOM 3536 C C . ALA A 1 457 ? -15.419 -6.905 1.953 1.00 89.88 457 ALA A C 1
ATOM 3538 O O . ALA A 1 457 ? -14.473 -7.298 2.639 1.00 89.88 457 ALA A O 1
ATOM 3539 N N . PHE A 1 458 ? -16.695 -7.004 2.344 1.00 92.19 458 PHE A N 1
ATOM 3540 C CA . PHE A 1 458 ? -17.110 -7.723 3.546 1.00 92.19 458 PHE A CA 1
ATOM 3541 C C . PHE A 1 458 ? -16.730 -9.202 3.446 1.00 92.19 458 PHE A C 1
ATOM 3543 O O . PHE A 1 458 ? -16.109 -9.732 4.361 1.00 92.19 458 PHE A O 1
ATOM 3550 N N . ASP A 1 459 ? -17.024 -9.853 2.321 1.00 90.00 459 ASP A N 1
ATOM 3551 C CA . ASP A 1 459 ? -16.703 -11.267 2.111 1.00 90.00 459 ASP A CA 1
ATOM 3552 C C . ASP A 1 459 ? -15.209 -11.541 2.075 1.00 90.00 459 ASP A C 1
ATOM 3554 O O . ASP A 1 459 ? -14.756 -12.511 2.671 1.00 90.00 459 ASP A O 1
ATOM 3558 N N . ARG A 1 460 ? -14.409 -10.669 1.460 1.00 88.75 460 ARG A N 1
ATOM 3559 C CA . ARG A 1 460 ? -12.946 -10.793 1.498 1.00 88.75 460 ARG A CA 1
ATOM 3560 C C . ARG A 1 460 ? -12.379 -10.653 2.908 1.00 88.75 460 ARG A C 1
ATOM 3562 O O . ARG A 1 460 ? -11.313 -11.202 3.182 1.00 88.75 460 ARG A O 1
ATOM 3569 N N . MET A 1 461 ? -13.044 -9.904 3.786 1.00 86.75 461 MET A N 1
ATOM 3570 C CA . MET A 1 461 ? -12.573 -9.656 5.147 1.00 86.75 461 MET A CA 1
ATOM 3571 C C . MET A 1 461 ? -13.073 -10.703 6.152 1.00 86.75 461 MET A C 1
ATOM 3573 O O . MET A 1 461 ? -12.277 -11.221 6.936 1.00 86.75 461 MET A O 1
ATOM 3577 N N . PHE A 1 462 ? -14.370 -11.009 6.125 1.00 88.00 462 PHE A N 1
ATOM 3578 C CA . PHE A 1 462 ? -15.078 -11.832 7.112 1.00 88.00 462 PHE A CA 1
ATOM 3579 C C . PHE A 1 462 ? -15.577 -13.172 6.552 1.00 88.00 462 PHE A C 1
ATOM 3581 O O . PHE A 1 462 ? -15.955 -14.056 7.317 1.00 8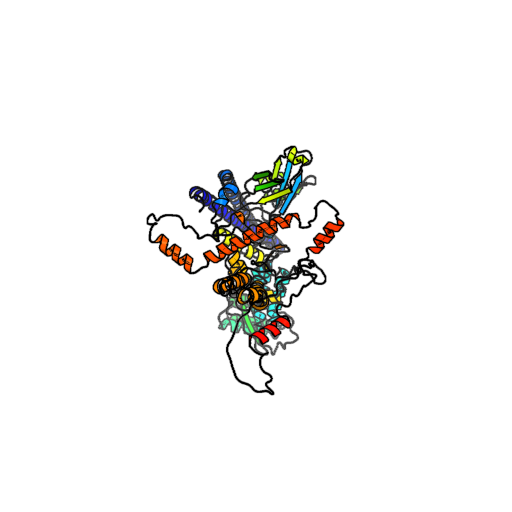8.00 462 PHE A O 1
ATOM 3588 N N . GLY A 1 463 ? -15.604 -13.341 5.230 1.00 80.12 463 GLY A N 1
ATOM 3589 C CA . GLY A 1 463 ? -16.057 -14.561 4.571 1.00 80.12 463 GLY A CA 1
ATOM 3590 C C . GLY A 1 463 ? -14.920 -15.552 4.315 1.00 80.12 463 GLY A C 1
ATOM 3591 O O . GLY A 1 463 ? -13.877 -15.195 3.777 1.00 80.12 463 GLY A O 1
ATOM 3592 N N . GLY A 1 464 ? -15.161 -16.827 4.636 1.00 71.44 464 GLY A N 1
ATOM 3593 C CA . GLY A 1 464 ? -14.305 -17.954 4.247 1.00 71.44 464 GLY A CA 1
ATOM 3594 C C . GLY A 1 464 ? -12.835 -17.862 4.683 1.00 71.44 464 GLY A C 1
ATOM 3595 O O . GLY A 1 464 ? -12.411 -16.971 5.413 1.00 71.44 464 GLY A O 1
ATOM 3596 N N . ASN A 1 465 ? -12.037 -18.829 4.232 1.00 71.69 465 ASN A N 1
ATOM 3597 C CA . ASN A 1 465 ? -10.583 -18.703 4.298 1.00 71.69 465 ASN A CA 1
ATOM 3598 C C . ASN A 1 465 ? -10.111 -17.829 3.128 1.00 71.69 465 ASN A C 1
ATOM 3600 O O . ASN A 1 465 ? -10.722 -17.904 2.054 1.00 71.69 465 ASN A O 1
ATOM 3604 N N . PRO A 1 466 ? -9.022 -17.049 3.292 1.00 70.31 466 PRO A N 1
ATOM 3605 C CA . PRO A 1 466 ? -8.380 -16.417 2.149 1.00 70.31 466 PRO A CA 1
ATOM 3606 C C . PRO A 1 466 ? -8.087 -17.482 1.081 1.00 70.31 466 PRO A C 1
ATOM 3608 O O . PRO A 1 466 ? -7.868 -18.653 1.423 1.00 70.31 466 PRO A O 1
ATOM 3611 N N . PRO A 1 467 ? -8.131 -17.110 -0.208 1.00 74.25 467 PRO A N 1
ATOM 3612 C CA . PRO A 1 467 ? -7.867 -18.059 -1.273 1.00 74.25 467 PRO A CA 1
ATOM 3613 C C . PRO A 1 467 ? -6.505 -18.724 -1.057 1.00 74.25 467 PRO A C 1
ATOM 3615 O O . PRO A 1 467 ? -5.525 -18.050 -0.765 1.00 74.25 467 PRO A O 1
AT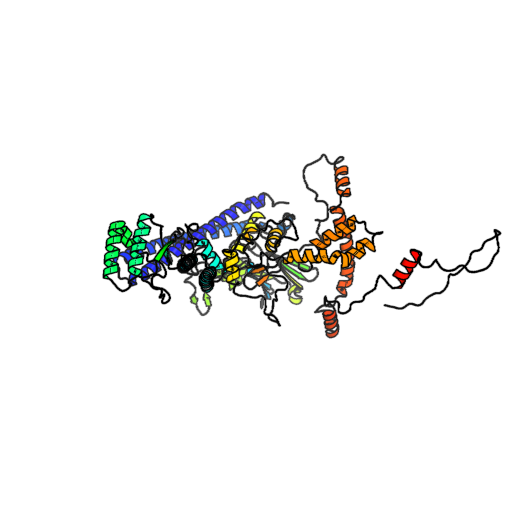OM 3618 N N . ASP A 1 468 ? -6.456 -20.049 -1.203 1.00 79.81 468 ASP A N 1
ATOM 3619 C CA . ASP A 1 468 ? -5.193 -20.788 -1.194 1.00 79.81 468 ASP A CA 1
ATOM 3620 C C . ASP A 1 468 ? -4.347 -20.371 -2.406 1.00 79.81 468 ASP A C 1
ATOM 3622 O O . ASP A 1 468 ? -4.771 -20.589 -3.549 1.00 79.81 468 ASP A O 1
ATOM 3626 N N . LEU A 1 469 ? -3.198 -19.745 -2.133 1.00 77.44 469 LEU A N 1
ATOM 3627 C CA . LEU A 1 469 ? -2.233 -19.241 -3.113 1.00 77.44 469 LEU A CA 1
ATOM 3628 C C . LEU A 1 469 ? -0.943 -20.074 -3.169 1.00 77.44 469 LEU A C 1
ATOM 3630 O O . LEU A 1 469 ? 0.043 -19.605 -3.725 1.00 77.44 469 LEU A O 1
ATOM 3634 N N . ASP A 1 470 ? -0.936 -21.299 -2.639 1.00 79.88 470 ASP A N 1
ATOM 3635 C CA . ASP A 1 470 ? 0.200 -22.229 -2.755 1.00 79.88 470 ASP A CA 1
ATOM 3636 C C . ASP A 1 470 ? -0.088 -23.348 -3.775 1.00 79.88 470 ASP A C 1
ATOM 3638 O O . ASP A 1 470 ? 0.216 -24.531 -3.601 1.00 79.88 470 ASP A O 1
ATOM 3642 N N . ARG A 1 471 ? -0.765 -22.998 -4.875 1.00 85.12 471 ARG A N 1
ATOM 3643 C CA . ARG A 1 471 ? -1.187 -23.991 -5.869 1.00 85.12 471 ARG A CA 1
ATOM 3644 C C . ARG A 1 471 ? -0.049 -24.297 -6.821 1.00 85.12 471 ARG A C 1
ATOM 3646 O O . ARG A 1 471 ? 0.458 -23.408 -7.490 1.00 85.12 471 ARG A O 1
ATOM 3653 N N . ALA A 1 472 ? 0.318 -25.566 -6.956 1.00 83.31 472 ALA A N 1
ATOM 3654 C CA . ALA A 1 472 ? 1.405 -25.954 -7.853 1.00 83.31 472 ALA A CA 1
ATOM 3655 C C . ALA A 1 472 ? 0.997 -25.981 -9.342 1.00 83.31 472 ALA A C 1
ATOM 3657 O O . ALA A 1 472 ? 1.806 -25.641 -10.207 1.00 83.31 472 ALA A O 1
ATOM 3658 N N . ASP A 1 473 ? -0.237 -26.394 -9.661 1.00 88.19 473 ASP A N 1
ATOM 3659 C CA . ASP A 1 473 ? -0.690 -26.545 -11.052 1.00 88.19 473 ASP A CA 1
ATOM 3660 C C . ASP A 1 473 ? -0.996 -25.183 -11.692 1.00 88.19 473 ASP A C 1
ATOM 3662 O O . ASP A 1 473 ? -1.832 -24.420 -11.209 1.00 88.19 473 ASP A O 1
ATOM 3666 N N . VAL A 1 474 ? -0.356 -24.906 -12.831 1.00 86.94 474 VAL A N 1
ATOM 3667 C CA . VAL A 1 474 ? -0.513 -23.679 -13.629 1.00 86.94 474 VAL A CA 1
ATOM 3668 C C . VAL A 1 474 ? -1.958 -23.384 -14.051 1.00 86.94 474 VAL A C 1
ATOM 3670 O O . VAL A 1 474 ? -2.272 -22.230 -14.340 1.00 86.94 474 VAL A O 1
ATOM 3673 N N . LEU A 1 475 ? -2.828 -24.398 -14.112 1.00 90.56 475 LEU A N 1
ATOM 3674 C CA . LEU A 1 475 ? -4.253 -24.248 -14.433 1.00 90.56 475 LEU A CA 1
ATOM 3675 C C . LEU A 1 475 ? -5.127 -23.954 -13.205 1.00 90.56 475 LEU A C 1
ATOM 3677 O O . LEU A 1 475 ? -6.281 -23.544 -13.358 1.00 90.56 475 LEU A O 1
ATOM 3681 N N . ASP A 1 476 ? -4.590 -24.134 -12.002 1.00 91.12 476 ASP A N 1
ATOM 3682 C CA . ASP A 1 476 ? -5.284 -23.864 -10.744 1.00 91.12 476 ASP A CA 1
ATOM 3683 C C . ASP A 1 476 ? -4.755 -22.629 -10.015 1.00 91.12 476 ASP A C 1
ATOM 3685 O O . ASP A 1 476 ? -5.493 -22.060 -9.203 1.00 91.12 476 ASP A O 1
ATOM 3689 N N . LYS A 1 477 ? -3.534 -22.180 -10.335 1.00 91.44 477 LYS A N 1
ATOM 3690 C CA . LYS A 1 477 ? -2.958 -20.921 -9.848 1.00 91.44 477 LYS A CA 1
ATOM 3691 C C . LYS A 1 477 ? -3.893 -19.741 -10.095 1.00 91.44 477 LYS A C 1
ATOM 3693 O O . LYS A 1 477 ? -4.411 -19.556 -11.198 1.00 91.44 477 LYS A O 1
ATOM 3698 N N . LEU A 1 478 ? -4.081 -18.947 -9.046 1.00 93.38 478 LEU A N 1
ATOM 3699 C CA . LEU A 1 478 ? -4.867 -17.718 -9.082 1.00 93.38 478 LEU A CA 1
ATOM 3700 C C . LEU A 1 478 ? -4.022 -16.546 -9.575 1.00 93.38 478 LEU A C 1
ATOM 3702 O O . LEU A 1 478 ? -2.796 -16.570 -9.475 1.00 93.38 478 LEU A O 1
ATOM 3706 N N . ASP A 1 479 ? -4.677 -15.498 -10.062 1.00 93.75 479 ASP A N 1
ATOM 3707 C CA . ASP A 1 479 ? -3.986 -14.308 -10.560 1.00 93.75 479 ASP A CA 1
ATOM 3708 C C . ASP A 1 479 ? -3.167 -13.622 -9.449 1.00 93.75 479 ASP A C 1
ATOM 3710 O O . ASP A 1 479 ? -2.038 -13.212 -9.692 1.00 93.75 479 ASP A O 1
ATOM 3714 N N . GLY A 1 480 ? -3.646 -13.595 -8.199 1.00 93.56 480 GLY A N 1
ATOM 3715 C CA . GLY A 1 480 ? -2.859 -13.099 -7.060 1.00 93.56 480 GLY A CA 1
ATOM 3716 C C . GLY A 1 480 ? -1.565 -13.880 -6.825 1.00 93.56 480 GLY A C 1
ATOM 3717 O O . GLY A 1 480 ? -0.524 -13.280 -6.575 1.00 93.56 480 GLY A O 1
ATOM 3718 N N . GLN A 1 481 ? -1.601 -15.205 -6.989 1.00 93.06 481 GLN A N 1
ATOM 3719 C CA . GLN A 1 481 ? -0.407 -16.043 -6.873 1.00 93.06 481 GLN A CA 1
ATOM 3720 C C . GLN A 1 481 ? 0.567 -15.774 -8.024 1.00 93.06 481 GLN A C 1
ATOM 3722 O O . GLN A 1 481 ? 1.759 -15.609 -7.788 1.00 93.06 481 GLN A O 1
ATOM 3727 N N . TRP A 1 482 ? 0.070 -15.684 -9.263 1.00 91.62 482 TRP A N 1
ATOM 3728 C CA . TRP A 1 482 ? 0.911 -15.339 -10.410 1.00 91.62 482 TRP A CA 1
ATOM 3729 C C . TRP A 1 482 ? 1.590 -13.987 -10.225 1.00 91.62 482 TRP A C 1
ATOM 3731 O O . TRP A 1 482 ? 2.784 -13.868 -10.474 1.00 91.62 482 TRP A O 1
ATOM 3741 N N . PHE A 1 483 ? 0.841 -12.980 -9.780 1.00 93.19 483 PHE A N 1
ATOM 3742 C CA . PHE A 1 483 ? 1.377 -11.655 -9.498 1.00 93.19 483 PHE A CA 1
ATOM 3743 C C . PHE A 1 483 ? 2.496 -11.709 -8.449 1.00 93.19 483 PHE A C 1
ATOM 3745 O O . PHE A 1 483 ? 3.579 -11.183 -8.695 1.00 93.19 483 PHE A O 1
ATOM 3752 N N . ALA A 1 484 ? 2.265 -12.395 -7.326 1.00 92.69 484 ALA A N 1
ATOM 3753 C CA . ALA A 1 484 ? 3.242 -12.509 -6.249 1.00 92.69 484 ALA A CA 1
ATOM 3754 C C . ALA A 1 484 ? 4.522 -13.241 -6.683 1.00 92.69 484 ALA A C 1
ATOM 3756 O O . ALA A 1 484 ? 5.623 -12.717 -6.524 1.00 92.69 484 ALA A O 1
ATOM 3757 N N . GLU A 1 485 ? 4.383 -14.408 -7.321 1.00 90.12 485 GLU A N 1
ATOM 3758 C CA . GLU A 1 485 ? 5.519 -15.210 -7.789 1.00 90.12 485 GLU A CA 1
ATOM 3759 C C . GLU A 1 485 ? 6.365 -14.486 -8.847 1.00 90.12 485 GLU A C 1
ATOM 3761 O O . GLU A 1 485 ? 7.588 -14.609 -8.840 1.00 90.12 485 GLU A O 1
ATOM 3766 N N . TRP A 1 486 ? 5.740 -13.728 -9.758 1.00 88.69 486 TRP A N 1
ATOM 3767 C CA . TRP A 1 486 ? 6.469 -12.965 -10.779 1.00 88.69 486 TRP A CA 1
ATOM 3768 C C . TRP A 1 486 ? 7.264 -11.795 -10.200 1.00 88.69 486 TRP A C 1
ATOM 3770 O O . TRP A 1 486 ? 8.301 -11.439 -10.762 1.00 88.69 486 TRP A O 1
ATOM 3780 N N . LEU A 1 487 ? 6.773 -11.190 -9.117 1.00 90.06 487 LEU A N 1
ATOM 3781 C CA . LEU A 1 487 ? 7.432 -10.069 -8.450 1.00 90.06 487 LEU A CA 1
ATOM 3782 C C . LEU A 1 487 ? 8.371 -10.501 -7.318 1.00 90.06 487 LEU A C 1
ATOM 3784 O O . LEU A 1 487 ? 9.152 -9.677 -6.858 1.00 90.06 487 LEU A O 1
ATOM 3788 N N . GLY A 1 488 ? 8.331 -11.772 -6.910 1.00 90.06 488 GLY A N 1
ATOM 3789 C CA . GLY A 1 488 ? 9.164 -12.301 -5.829 1.00 90.06 488 GLY A CA 1
ATOM 3790 C C . GLY A 1 488 ? 8.688 -11.916 -4.426 1.00 90.06 488 GLY A C 1
ATOM 3791 O O . GLY A 1 488 ? 9.509 -11.868 -3.521 1.00 90.06 488 GLY A O 1
ATOM 3792 N N . ILE A 1 489 ? 7.392 -11.646 -4.249 1.00 92.62 489 ILE A N 1
ATOM 3793 C CA . ILE A 1 489 ? 6.787 -11.272 -2.957 1.00 92.62 489 ILE A CA 1
ATOM 3794 C C . ILE A 1 489 ? 5.955 -12.418 -2.368 1.00 92.62 489 ILE A C 1
ATOM 3796 O O . ILE A 1 489 ? 5.543 -13.331 -3.090 1.00 92.62 489 ILE A O 1
ATOM 3800 N N . ASP A 1 490 ? 5.660 -12.357 -1.070 1.00 91.69 490 ASP A N 1
ATOM 3801 C CA . ASP A 1 490 ? 4.785 -13.310 -0.385 1.00 91.69 490 ASP A CA 1
ATOM 3802 C C . ASP A 1 490 ? 3.350 -13.245 -0.956 1.00 91.69 490 ASP A C 1
ATOM 3804 O O . ASP A 1 490 ? 2.700 -12.191 -0.902 1.00 91.69 490 ASP A O 1
ATOM 3808 N N . PRO A 1 491 ? 2.787 -14.361 -1.467 1.00 91.12 491 PRO A N 1
ATOM 3809 C CA . PRO A 1 491 ? 1.389 -14.416 -1.885 1.00 91.12 491 PRO A CA 1
ATOM 3810 C C . PRO A 1 491 ? 0.399 -13.951 -0.805 1.00 91.12 491 PRO A C 1
ATOM 3812 O O . PRO A 1 491 ? -0.648 -13.385 -1.135 1.00 91.12 491 PRO A O 1
ATOM 3815 N N . ALA A 1 492 ? 0.715 -14.123 0.483 1.00 88.69 492 ALA A N 1
ATOM 3816 C CA . ALA A 1 492 ? -0.124 -13.656 1.584 1.00 88.69 492 ALA A CA 1
ATOM 3817 C C . ALA A 1 492 ? -0.330 -12.131 1.571 1.00 88.69 492 ALA A C 1
ATOM 3819 O O . ALA A 1 492 ? -1.422 -11.673 1.924 1.00 88.69 492 ALA A O 1
ATOM 3820 N N . ALA A 1 493 ? 0.654 -11.357 1.097 1.00 90.19 493 ALA A N 1
ATOM 3821 C CA . ALA A 1 493 ? 0.573 -9.898 1.001 1.00 90.19 493 ALA A CA 1
ATOM 3822 C C . ALA A 1 493 ? -0.502 -9.428 0.006 1.00 90.19 493 ALA A C 1
ATOM 3824 O O . ALA A 1 493 ? -1.036 -8.327 0.138 1.00 90.19 493 ALA A O 1
ATOM 3825 N N . VAL A 1 494 ? -0.866 -10.270 -0.971 1.00 91.19 494 VAL A N 1
ATOM 3826 C CA . VAL A 1 494 ? -1.840 -9.928 -2.020 1.00 91.19 494 VAL A CA 1
ATOM 3827 C C . VAL A 1 494 ? -3.130 -10.747 -1.970 1.00 91.19 494 VAL A C 1
ATOM 3829 O O . VAL A 1 494 ? -4.074 -10.456 -2.704 1.00 91.19 494 VAL A O 1
ATOM 3832 N N . ALA A 1 495 ? -3.226 -11.743 -1.084 1.00 88.06 495 ALA A N 1
ATOM 3833 C CA . ALA A 1 495 ? -4.342 -12.691 -1.032 1.00 88.06 495 ALA A CA 1
ATOM 3834 C C . ALA A 1 495 ? -5.722 -12.053 -0.824 1.00 88.06 495 ALA A C 1
ATOM 3836 O O . ALA A 1 495 ? -6.732 -12.605 -1.267 1.00 88.06 495 ALA A O 1
ATOM 3837 N N . ARG A 1 496 ? -5.773 -10.899 -0.152 1.00 87.81 496 ARG A N 1
ATOM 3838 C CA . ARG A 1 496 ? -7.017 -10.168 0.139 1.00 87.81 496 ARG A CA 1
ATOM 3839 C C . ARG A 1 496 ? -7.278 -8.994 -0.799 1.00 87.81 496 ARG A C 1
ATOM 3841 O O . ARG A 1 496 ? -8.301 -8.323 -0.646 1.00 87.81 496 ARG A O 1
ATOM 3848 N N . LEU A 1 497 ? -6.409 -8.763 -1.785 1.00 90.56 497 LEU A N 1
ATOM 3849 C CA . LEU A 1 497 ? -6.659 -7.725 -2.774 1.00 90.56 497 LEU A CA 1
ATOM 3850 C C . LEU A 1 497 ? -7.904 -8.067 -3.604 1.00 90.56 497 LEU A C 1
ATOM 3852 O O . LEU A 1 497 ? -8.144 -9.239 -3.925 1.00 90.56 497 LEU A O 1
ATOM 3856 N N . PRO A 1 498 ? -8.702 -7.062 -3.998 1.00 89.81 498 PRO A N 1
ATOM 3857 C CA . PRO A 1 498 ? -9.770 -7.274 -4.959 1.00 89.81 498 PRO A CA 1
ATOM 3858 C C . PRO A 1 498 ? -9.218 -7.930 -6.230 1.00 89.81 498 PRO A C 1
ATOM 3860 O O . PRO A 1 498 ? -8.143 -7.571 -6.719 1.00 89.81 498 PRO A O 1
ATOM 3863 N N . PHE A 1 499 ? -9.960 -8.917 -6.734 1.00 90.56 499 PHE A N 1
ATOM 3864 C CA . PHE A 1 499 ? -9.614 -9.742 -7.897 1.00 90.56 499 PHE A CA 1
ATOM 3865 C C . PHE A 1 499 ? -8.372 -10.648 -7.753 1.00 90.56 499 PHE A C 1
ATOM 3867 O O . PHE A 1 499 ? -8.020 -11.328 -8.714 1.00 90.56 499 PHE A O 1
ATOM 3874 N N . ALA A 1 500 ? -7.766 -10.783 -6.563 1.00 91.19 500 ALA A N 1
ATOM 3875 C CA . ALA A 1 500 ? -6.681 -11.749 -6.310 1.00 91.19 500 ALA A CA 1
ATOM 3876 C C . ALA A 1 500 ? -7.080 -13.208 -6.602 1.00 91.19 500 ALA A C 1
ATOM 3878 O O . ALA A 1 500 ? -6.265 -14.006 -7.063 1.00 91.19 500 ALA A O 1
ATOM 3879 N N . GLY A 1 501 ? -8.354 -13.545 -6.379 1.00 90.06 501 GLY A N 1
ATOM 3880 C CA . GLY A 1 501 ? -8.946 -14.846 -6.707 1.00 90.06 501 GLY A CA 1
ATOM 3881 C C . GLY A 1 501 ? -9.276 -15.061 -8.190 1.00 90.06 501 GLY A C 1
ATOM 3882 O O . GLY A 1 501 ? -9.942 -16.046 -8.512 1.00 90.06 501 GLY A O 1
ATOM 3883 N N . GLY A 1 502 ? -8.867 -14.148 -9.077 1.00 91.06 502 GLY A N 1
ATOM 3884 C CA . GLY A 1 502 ? -9.051 -14.267 -10.521 1.00 91.06 502 GLY A CA 1
ATOM 3885 C C . GLY A 1 502 ? -8.351 -15.493 -11.116 1.00 91.06 502 GLY A C 1
ATOM 3886 O O . GLY A 1 502 ? -7.473 -16.102 -10.496 1.00 91.06 502 GLY A O 1
ATOM 3887 N N . ARG A 1 503 ? -8.774 -15.881 -12.323 1.00 93.25 503 ARG A N 1
ATOM 3888 C CA . ARG A 1 503 ? -8.228 -17.026 -13.070 1.00 93.25 503 ARG A CA 1
ATOM 3889 C C . ARG A 1 503 ? -7.837 -16.658 -14.500 1.00 93.25 503 ARG A C 1
ATOM 3891 O O . ARG A 1 503 ? -7.685 -17.563 -15.318 1.00 93.25 503 ARG A O 1
ATOM 3898 N N . ASP A 1 504 ? -7.647 -15.381 -14.822 1.00 92.75 504 ASP A N 1
ATOM 3899 C CA . ASP A 1 504 ? -7.355 -14.931 -16.189 1.00 92.75 504 ASP A CA 1
ATOM 3900 C C . ASP A 1 504 ? -6.120 -15.637 -16.771 1.00 92.75 504 ASP A C 1
ATOM 3902 O O . ASP A 1 504 ? -6.124 -16.077 -17.929 1.00 92.75 504 ASP A O 1
ATOM 3906 N N . GLN A 1 505 ? -5.072 -15.807 -15.960 1.00 91.56 505 GLN A N 1
ATOM 3907 C CA . GLN A 1 505 ? -3.838 -16.489 -16.356 1.00 91.56 505 GLN A CA 1
ATOM 3908 C C . GLN A 1 505 ? -4.025 -17.996 -16.563 1.00 91.56 505 GLN A C 1
ATOM 3910 O O . GLN A 1 505 ? -3.452 -18.579 -17.493 1.00 91.56 505 GLN A O 1
ATOM 3915 N N . ALA A 1 506 ? -4.831 -18.637 -15.719 1.00 92.19 506 ALA A N 1
ATOM 3916 C CA . ALA A 1 506 ? -5.165 -20.051 -15.847 1.00 92.19 506 ALA A CA 1
ATOM 3917 C C . ALA A 1 506 ? -6.062 -20.308 -17.071 1.00 92.19 506 ALA A C 1
ATOM 3919 O O . ALA A 1 506 ? -5.820 -21.236 -17.845 1.00 92.19 506 ALA A O 1
ATOM 3920 N N . GLU A 1 507 ? -7.061 -19.454 -17.295 1.00 92.81 507 GLU A N 1
ATOM 3921 C CA . GLU A 1 507 ? -7.980 -19.524 -18.431 1.00 92.81 507 GLU A CA 1
ATOM 3922 C C . GLU A 1 507 ? -7.254 -19.358 -19.768 1.00 92.81 507 GLU A C 1
ATOM 3924 O O . GLU A 1 507 ? -7.526 -20.105 -20.711 1.00 92.81 507 GLU A O 1
ATOM 3929 N N . ALA A 1 508 ? -6.285 -18.439 -19.854 1.00 91.69 508 ALA A N 1
ATOM 3930 C CA . ALA A 1 508 ? -5.466 -18.262 -21.052 1.00 91.69 508 ALA A CA 1
ATOM 3931 C C . ALA A 1 508 ? -4.711 -19.552 -21.430 1.00 91.69 508 ALA A C 1
ATOM 3933 O O . ALA A 1 508 ? -4.724 -19.972 -22.591 1.00 91.69 508 ALA A O 1
ATOM 3934 N N . ARG A 1 509 ? -4.117 -20.231 -20.442 1.00 92.00 509 ARG A N 1
ATOM 3935 C CA . ARG A 1 509 ? -3.409 -21.510 -20.632 1.00 92.00 509 ARG A CA 1
ATOM 3936 C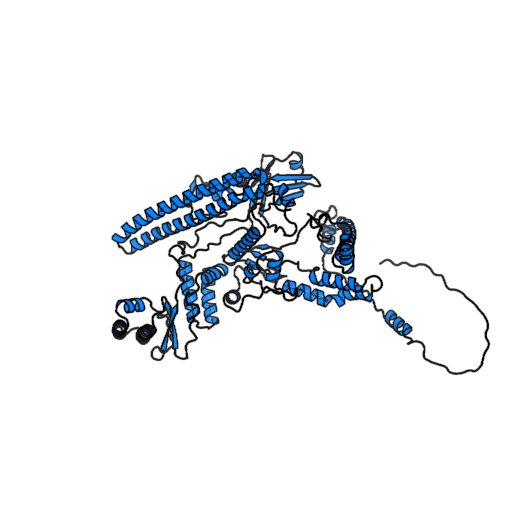 C . ARG A 1 509 ? -4.369 -22.650 -20.973 1.00 92.00 509 ARG A C 1
ATOM 3938 O O . ARG A 1 509 ? -4.087 -23.454 -21.865 1.00 92.00 509 ARG A O 1
ATOM 3945 N N . ALA A 1 510 ? -5.533 -22.695 -20.326 1.00 93.50 510 ALA A N 1
ATOM 3946 C CA . ALA A 1 510 ? -6.574 -23.678 -20.611 1.00 93.50 510 ALA A CA 1
ATOM 3947 C C . ALA A 1 510 ? -7.089 -23.564 -22.057 1.00 93.50 510 ALA A C 1
ATOM 3949 O O . ALA A 1 510 ? -7.211 -24.578 -22.749 1.00 93.50 510 ALA A O 1
ATOM 3950 N N . ILE A 1 511 ? -7.325 -22.340 -22.542 1.00 92.06 511 ILE A N 1
ATOM 3951 C CA . ILE A 1 511 ? -7.705 -22.062 -23.936 1.00 92.06 511 ILE A CA 1
ATOM 3952 C C . ILE A 1 511 ? -6.604 -22.521 -24.898 1.00 92.06 511 ILE A C 1
ATOM 3954 O O . ILE A 1 511 ? -6.910 -23.219 -25.866 1.00 92.06 511 ILE A O 1
ATOM 3958 N N . ASN A 1 512 ? -5.332 -22.199 -24.634 1.00 92.06 512 ASN A N 1
ATOM 3959 C CA . ASN A 1 512 ? -4.218 -22.656 -25.473 1.00 92.06 512 ASN A CA 1
ATOM 3960 C C . ASN A 1 512 ? -4.173 -24.187 -25.574 1.00 92.06 512 ASN A C 1
ATOM 3962 O O . ASN A 1 512 ? -4.060 -24.736 -26.673 1.00 92.06 512 ASN A O 1
ATOM 3966 N N . ARG A 1 513 ? -4.335 -24.882 -24.443 1.00 93.38 513 ARG A N 1
ATOM 3967 C CA . ARG A 1 513 ? -4.364 -26.349 -24.377 1.00 93.38 513 ARG A CA 1
ATOM 3968 C C . ARG A 1 513 ? -5.555 -26.952 -25.120 1.00 93.38 513 ARG A C 1
ATOM 3970 O O . ARG A 1 513 ? -5.406 -27.979 -25.784 1.00 93.38 513 ARG A O 1
ATOM 3977 N N . LEU A 1 514 ? -6.723 -26.316 -25.034 1.00 94.19 514 LEU A N 1
ATOM 3978 C CA . LEU A 1 514 ? -7.935 -26.736 -25.737 1.00 94.19 514 LEU A CA 1
ATOM 3979 C C . LEU A 1 514 ? -7.807 -26.552 -27.255 1.00 94.19 514 LEU A C 1
ATOM 3981 O O . LEU A 1 514 ? -8.218 -27.424 -28.021 1.00 94.19 514 LEU A O 1
ATOM 3985 N N . LEU A 1 515 ? -7.239 -25.427 -27.695 1.00 91.75 515 LEU A N 1
ATOM 3986 C CA . LEU A 1 515 ? -7.137 -25.068 -29.109 1.00 91.75 515 LEU A CA 1
ATOM 3987 C C . LEU A 1 515 ? -5.947 -25.716 -29.820 1.00 91.75 515 LEU A C 1
ATOM 3989 O O . LEU A 1 515 ? -5.958 -25.783 -31.051 1.00 91.75 515 LEU A O 1
ATOM 3993 N N . TRP A 1 516 ? -4.944 -26.215 -29.090 1.00 92.88 516 TRP A N 1
ATOM 3994 C CA . TRP A 1 516 ? -3.732 -26.806 -29.666 1.00 92.88 516 TRP A CA 1
ATOM 3995 C C . TRP A 1 516 ? -4.009 -27.814 -30.797 1.00 92.88 516 TRP A C 1
ATOM 3997 O O . TRP A 1 516 ? -3.484 -27.609 -31.894 1.00 92.88 516 TRP A O 1
ATOM 4007 N N . PRO A 1 517 ? -4.860 -28.852 -30.625 1.00 90.75 517 PRO A N 1
ATOM 4008 C CA . PRO A 1 517 ? -5.068 -29.855 -31.672 1.00 90.75 517 PRO A CA 1
ATOM 4009 C C . PRO A 1 517 ? -5.707 -29.278 -32.941 1.00 90.75 517 PRO A C 1
ATOM 4011 O O . PRO A 1 517 ? -5.379 -29.706 -34.043 1.00 90.75 517 PRO A O 1
ATOM 4014 N N . ALA A 1 518 ? -6.604 -28.298 -32.787 1.00 87.94 518 ALA A N 1
ATOM 4015 C CA . ALA A 1 518 ? -7.365 -27.697 -33.883 1.00 87.94 518 ALA A CA 1
ATOM 4016 C C . ALA A 1 518 ? -6.603 -26.588 -34.628 1.00 87.94 518 ALA A C 1
ATOM 4018 O O . ALA A 1 518 ? -7.036 -26.159 -35.696 1.00 87.94 518 ALA A O 1
ATOM 4019 N N . THR A 1 519 ? -5.498 -26.104 -34.060 1.00 87.56 519 THR A N 1
ATOM 4020 C CA . THR A 1 519 ? -4.708 -24.995 -34.604 1.00 87.56 519 THR A CA 1
ATOM 4021 C C . THR A 1 519 ? -3.396 -25.511 -35.189 1.00 87.56 519 THR A C 1
ATOM 4023 O O . THR A 1 519 ? -3.366 -26.032 -36.303 1.00 87.56 519 THR A O 1
ATOM 4026 N N . ILE A 1 520 ? -2.297 -25.383 -34.451 1.00 86.38 520 ILE A N 1
ATOM 4027 C CA . ILE A 1 520 ? -0.963 -25.741 -34.927 1.00 86.38 520 ILE A CA 1
ATOM 4028 C C . ILE A 1 520 ? -0.624 -27.213 -34.657 1.00 86.38 520 ILE A C 1
ATOM 4030 O O . ILE A 1 520 ? 0.158 -27.802 -35.399 1.00 86.38 520 ILE A O 1
ATOM 4034 N N . GLY A 1 521 ? -1.258 -27.833 -33.657 1.00 90.12 521 GLY A N 1
ATOM 4035 C CA . GLY A 1 521 ? -0.938 -29.181 -33.192 1.00 90.12 521 GLY A CA 1
ATOM 4036 C C . GLY A 1 521 ? -1.075 -30.247 -34.274 1.00 90.12 521 GLY A C 1
ATOM 4037 O O . GLY A 1 521 ? -0.126 -30.990 -34.501 1.00 90.12 521 GLY A O 1
ATOM 4038 N N . TYR A 1 522 ? -2.199 -30.276 -35.002 1.00 87.88 522 TYR A N 1
ATOM 4039 C CA . TYR A 1 522 ? -2.377 -31.201 -36.131 1.00 87.88 522 TYR A CA 1
ATOM 4040 C C . TYR A 1 522 ? -1.305 -31.013 -37.212 1.00 87.88 522 TYR A C 1
ATOM 4042 O O . TYR A 1 522 ? -0.763 -31.982 -37.739 1.00 87.88 522 TYR A O 1
ATOM 4050 N N . SER A 1 523 ? -0.969 -29.761 -37.529 1.00 87.19 523 SER A N 1
ATOM 4051 C CA . SER A 1 523 ? 0.023 -29.466 -38.564 1.00 87.19 523 SER A CA 1
ATOM 4052 C C . SER A 1 523 ? 1.415 -29.960 -38.164 1.00 87.19 523 SER A C 1
ATOM 4054 O O . SER A 1 523 ? 2.111 -30.541 -38.990 1.00 87.19 523 SER A O 1
ATOM 4056 N N . LEU A 1 524 ? 1.809 -29.780 -36.901 1.00 89.56 524 LEU A N 1
ATOM 4057 C CA . LEU A 1 524 ? 3.114 -30.228 -36.408 1.00 89.56 524 LEU A CA 1
ATOM 4058 C C . LEU A 1 524 ? 3.191 -31.750 -36.242 1.00 89.56 524 LEU A C 1
ATOM 4060 O O . LEU A 1 524 ? 4.211 -32.334 -36.590 1.00 89.56 524 LEU A O 1
ATOM 4064 N N . ASP A 1 525 ? 2.134 -32.384 -35.729 1.00 87.12 525 ASP A N 1
ATOM 4065 C CA . ASP A 1 525 ? 2.129 -33.823 -35.432 1.00 87.12 525 ASP A CA 1
ATOM 4066 C C . ASP A 1 525 ? 1.878 -34.691 -36.672 1.00 87.12 525 ASP A C 1
ATOM 4068 O O . ASP A 1 525 ? 2.442 -35.771 -36.786 1.00 87.12 525 ASP A O 1
ATOM 4072 N N . THR A 1 526 ? 1.033 -34.238 -37.608 1.00 85.94 526 THR A N 1
ATOM 4073 C CA . THR A 1 526 ? 0.621 -35.036 -38.780 1.00 85.94 526 THR A CA 1
ATOM 4074 C C . THR A 1 526 ? 1.244 -34.560 -40.089 1.00 85.94 526 THR A C 1
ATOM 4076 O O . THR A 1 526 ? 1.639 -35.386 -40.901 1.00 85.94 526 THR A O 1
ATOM 4079 N N . LEU A 1 527 ? 1.324 -33.246 -40.343 1.00 86.75 527 LEU A N 1
ATOM 4080 C CA . LEU A 1 527 ? 1.851 -32.740 -41.626 1.00 86.75 527 LEU A CA 1
ATOM 4081 C C . LEU A 1 527 ? 3.380 -32.607 -41.637 1.00 86.75 527 LEU A C 1
ATOM 4083 O O . LEU A 1 527 ? 3.969 -32.453 -42.707 1.00 86.75 527 LEU A O 1
ATOM 4087 N N . MET A 1 528 ? 4.010 -32.619 -40.461 1.00 86.31 528 MET A N 1
ATOM 4088 C CA . MET A 1 528 ? 5.455 -32.468 -40.281 1.00 86.31 528 MET A CA 1
ATOM 4089 C C . MET A 1 528 ? 6.087 -33.670 -39.564 1.00 86.31 528 MET A C 1
ATOM 4091 O O . MET A 1 528 ? 7.195 -33.533 -39.050 1.00 86.31 528 MET A O 1
ATOM 4095 N N . ASP A 1 529 ? 5.429 -34.831 -39.546 1.00 84.75 529 ASP A N 1
ATOM 4096 C CA . ASP A 1 529 ? 5.885 -36.047 -38.849 1.00 84.75 529 ASP A CA 1
ATOM 4097 C C . ASP A 1 529 ? 7.262 -36.558 -39.323 1.00 84.75 529 ASP A C 1
ATOM 4099 O O . ASP A 1 529 ? 8.064 -37.042 -38.523 1.00 84.75 529 ASP A O 1
ATOM 4103 N N . ASP A 1 530 ? 7.577 -36.372 -40.605 1.00 84.94 530 ASP A N 1
ATOM 4104 C CA . ASP A 1 530 ? 8.874 -36.696 -41.209 1.00 84.94 530 ASP A CA 1
ATOM 4105 C C . ASP A 1 530 ? 9.974 -35.657 -40.897 1.00 84.94 530 ASP A C 1
ATOM 4107 O O . ASP A 1 530 ? 11.163 -35.911 -41.109 1.00 84.94 530 ASP A O 1
ATOM 4111 N N . ILE A 1 531 ? 9.597 -34.465 -40.417 1.00 86.00 531 ILE A N 1
ATOM 4112 C CA . ILE A 1 531 ? 10.501 -33.327 -40.172 1.00 86.00 531 ILE A CA 1
ATOM 4113 C C . ILE A 1 531 ? 10.748 -33.128 -38.670 1.00 86.00 531 ILE A C 1
ATOM 4115 O O . ILE A 1 531 ? 11.872 -32.832 -38.256 1.00 86.00 531 ILE A O 1
ATOM 4119 N N . LEU A 1 532 ? 9.705 -33.264 -37.852 1.00 83.88 532 LEU A N 1
ATOM 4120 C CA . LEU A 1 532 ? 9.718 -33.029 -36.413 1.00 83.88 532 LEU A CA 1
ATOM 4121 C C . LEU A 1 532 ? 9.515 -34.343 -35.664 1.00 83.88 532 LEU A C 1
ATOM 4123 O O . LEU A 1 532 ? 8.596 -35.105 -35.937 1.00 83.88 532 LEU A O 1
ATOM 4127 N N . SER A 1 533 ? 10.355 -34.593 -34.659 1.00 87.00 533 SER A N 1
ATOM 4128 C CA . SER A 1 533 ? 10.122 -35.716 -33.754 1.00 87.00 533 SER A CA 1
ATOM 4129 C C . SER A 1 533 ? 8.909 -35.444 -32.864 1.00 87.00 533 SER A C 1
ATOM 4131 O O . SER A 1 533 ? 8.654 -34.299 -32.490 1.00 87.00 533 SER A O 1
ATOM 4133 N N . LYS A 1 534 ? 8.224 -36.505 -32.423 1.00 87.69 534 LYS A N 1
ATOM 4134 C CA . LYS A 1 534 ? 7.135 -36.396 -31.435 1.00 87.69 534 LYS A CA 1
ATOM 4135 C C . LYS A 1 534 ? 7.558 -35.639 -30.176 1.00 87.69 534 LYS A C 1
ATOM 4137 O O . LYS A 1 534 ? 6.844 -34.764 -29.719 1.00 87.69 534 LYS A O 1
ATOM 4142 N N . GLU A 1 535 ? 8.775 -35.891 -29.690 1.00 86.38 535 GLU A N 1
ATOM 4143 C CA . GLU A 1 535 ? 9.354 -35.155 -28.557 1.00 86.38 535 GLU A CA 1
ATOM 4144 C C . GLU A 1 535 ? 9.469 -33.645 -28.828 1.00 86.38 535 GLU A C 1
ATOM 4146 O O . GLU A 1 535 ? 9.230 -32.837 -27.934 1.00 86.38 535 GLU A O 1
ATOM 4151 N N . ALA A 1 536 ? 9.829 -33.239 -30.052 1.00 84.81 536 ALA A N 1
ATOM 4152 C CA . ALA A 1 536 ? 9.873 -31.828 -30.417 1.00 84.81 536 ALA A CA 1
ATOM 4153 C C . ALA A 1 536 ? 8.465 -31.222 -30.452 1.00 84.81 536 ALA A C 1
ATOM 4155 O O . ALA A 1 536 ? 8.278 -30.133 -29.920 1.00 84.81 536 ALA A O 1
ATOM 4156 N N . VAL A 1 537 ? 7.482 -31.937 -31.011 1.00 89.25 537 VAL A N 1
ATOM 4157 C CA . VAL A 1 537 ? 6.074 -31.508 -31.033 1.00 89.25 537 VAL A CA 1
ATOM 4158 C C . VAL A 1 537 ? 5.518 -31.372 -29.614 1.00 89.25 537 VAL A C 1
ATOM 4160 O O . VAL A 1 537 ? 4.923 -30.343 -29.300 1.00 89.25 537 VAL A O 1
ATOM 4163 N N . ASP A 1 538 ? 5.772 -32.344 -28.737 1.00 89.75 538 ASP A N 1
ATOM 4164 C CA . ASP A 1 538 ? 5.346 -32.321 -27.334 1.00 89.75 538 ASP A CA 1
ATOM 4165 C C . ASP A 1 538 ? 6.009 -31.176 -26.557 1.00 89.75 538 ASP A C 1
ATOM 4167 O O . ASP A 1 538 ? 5.349 -30.476 -25.791 1.00 89.75 538 ASP A O 1
ATOM 4171 N N . ARG A 1 539 ? 7.301 -30.906 -26.786 1.00 87.69 539 ARG A N 1
ATOM 4172 C CA . ARG A 1 539 ? 7.969 -29.741 -26.185 1.00 87.69 539 ARG A CA 1
ATOM 4173 C C . ARG A 1 539 ? 7.425 -28.419 -26.705 1.00 87.69 539 ARG A C 1
ATOM 4175 O O . ARG A 1 539 ? 7.205 -27.507 -25.912 1.00 87.69 539 ARG A O 1
ATOM 4182 N N . THR A 1 540 ? 7.182 -28.303 -28.010 1.00 89.00 540 THR A N 1
ATOM 4183 C CA . THR A 1 540 ? 6.556 -27.109 -28.589 1.00 89.00 540 THR A CA 1
ATOM 4184 C C . THR A 1 540 ? 5.158 -26.906 -28.022 1.00 89.00 540 THR A C 1
ATOM 4186 O O . THR A 1 540 ? 4.812 -25.773 -27.697 1.00 89.00 540 THR A O 1
ATOM 4189 N N . ARG A 1 541 ? 4.387 -27.984 -27.838 1.00 91.62 541 ARG A N 1
ATOM 4190 C CA . ARG A 1 541 ? 3.081 -27.953 -27.181 1.00 91.62 541 ARG A CA 1
ATOM 4191 C C . ARG A 1 541 ? 3.190 -27.392 -25.770 1.00 91.62 541 ARG A C 1
ATOM 4193 O O . ARG A 1 541 ? 2.554 -26.386 -25.479 1.00 91.62 541 ARG A O 1
ATOM 4200 N N . THR A 1 542 ? 4.026 -27.989 -24.923 1.00 89.31 542 THR A N 1
ATOM 4201 C CA . THR A 1 542 ? 4.227 -27.532 -23.540 1.00 89.31 542 THR A CA 1
ATOM 4202 C C . THR A 1 542 ? 4.688 -26.076 -23.492 1.00 89.31 542 THR A C 1
ATOM 4204 O O . THR A 1 542 ? 4.214 -25.310 -22.657 1.00 89.31 542 THR A O 1
ATOM 4207 N N . TYR A 1 543 ? 5.580 -25.663 -24.397 1.00 87.50 543 TYR A N 1
ATOM 4208 C CA . TYR A 1 543 ? 6.039 -24.278 -24.464 1.00 87.50 543 TYR A CA 1
ATOM 4209 C C . TYR A 1 543 ? 4.907 -23.314 -24.855 1.00 87.50 543 TYR A C 1
ATOM 4211 O O . TYR A 1 543 ? 4.714 -22.289 -24.204 1.00 87.50 543 TYR A O 1
ATOM 4219 N N . PHE A 1 544 ? 4.131 -23.655 -25.886 1.00 89.62 544 PHE A N 1
ATOM 4220 C CA . PHE A 1 544 ? 2.995 -22.859 -26.348 1.00 89.62 544 PHE A CA 1
ATOM 4221 C C . PHE A 1 544 ? 1.907 -22.731 -25.277 1.00 89.62 544 PHE A C 1
ATOM 4223 O O . PHE A 1 544 ? 1.449 -21.626 -24.993 1.00 89.62 544 PHE A O 1
ATOM 4230 N N . GLU A 1 545 ? 1.527 -23.847 -24.651 1.00 89.56 545 GLU A N 1
ATOM 4231 C CA . GLU A 1 545 ? 0.477 -23.884 -23.631 1.00 89.56 545 GLU A CA 1
ATOM 4232 C C . GLU A 1 545 ? 0.809 -22.998 -22.425 1.00 89.56 545 GLU A C 1
ATOM 4234 O O . GLU A 1 545 ? -0.096 -22.368 -21.887 1.00 89.56 545 GLU A O 1
ATOM 4239 N N . ASN A 1 546 ? 2.088 -22.897 -22.041 1.00 85.00 546 ASN A N 1
ATOM 4240 C CA . ASN A 1 546 ? 2.497 -22.220 -20.808 1.00 85.00 546 ASN A CA 1
ATOM 4241 C C . ASN A 1 546 ? 3.053 -20.801 -20.988 1.00 85.00 546 ASN A C 1
ATOM 4243 O O . ASN A 1 546 ? 2.927 -20.000 -20.060 1.00 85.00 546 ASN A O 1
ATOM 4247 N N . TYR A 1 547 ? 3.676 -20.492 -22.132 1.00 84.69 547 TYR A N 1
ATOM 4248 C CA . TYR A 1 547 ? 4.462 -19.260 -22.306 1.00 84.69 547 TYR A CA 1
ATOM 4249 C C . TYR A 1 547 ? 4.038 -18.392 -23.497 1.00 84.69 547 TYR A C 1
ATOM 4251 O O . TYR A 1 547 ? 4.475 -17.248 -23.592 1.00 84.69 547 TYR A O 1
ATOM 4259 N N . VAL A 1 548 ? 3.186 -18.887 -24.402 1.00 86.69 548 VAL A N 1
ATOM 4260 C CA . VAL A 1 548 ? 2.682 -18.100 -25.541 1.00 86.69 548 VAL A CA 1
ATOM 4261 C C . VAL A 1 548 ? 1.282 -17.592 -25.212 1.00 86.69 548 VAL A C 1
ATOM 4263 O O . VAL A 1 548 ? 0.273 -18.166 -25.616 1.00 86.69 548 VAL A O 1
ATOM 4266 N N . LEU A 1 549 ? 1.221 -16.524 -24.419 1.00 85.19 549 LEU A N 1
ATOM 4267 C CA . LEU A 1 549 ? -0.026 -15.976 -23.882 1.00 85.19 549 LEU A CA 1
ATOM 4268 C C . LEU A 1 549 ? -0.422 -14.696 -24.619 1.00 85.19 549 LEU A C 1
ATOM 4270 O O . LEU A 1 549 ? 0.387 -13.792 -24.796 1.00 85.19 549 LEU A O 1
ATOM 4274 N N . ALA A 1 550 ? -1.694 -14.597 -25.008 1.00 77.69 550 ALA A N 1
ATOM 4275 C CA . ALA A 1 550 ? -2.230 -13.402 -25.665 1.00 77.69 550 ALA A CA 1
ATOM 4276 C C . ALA A 1 550 ? -2.546 -12.248 -24.691 1.00 77.69 550 ALA A C 1
ATOM 4278 O O . ALA A 1 550 ? -2.791 -11.131 -25.136 1.00 77.69 550 ALA A O 1
ATOM 4279 N N . ARG A 1 551 ? -2.589 -12.522 -23.380 1.00 78.12 551 ARG A N 1
ATOM 4280 C CA . ARG A 1 551 ? -3.057 -11.601 -22.326 1.00 78.12 551 ARG A CA 1
ATOM 4281 C C . ARG A 1 551 ? -1.957 -11.216 -21.324 1.00 78.12 551 ARG A C 1
ATOM 4283 O O . ARG A 1 551 ? -2.274 -10.908 -20.181 1.00 78.12 551 ARG A O 1
ATOM 4290 N N . ASP A 1 552 ? -0.695 -11.239 -21.764 1.00 78.44 552 ASP A N 1
ATOM 4291 C CA . ASP A 1 552 ? 0.497 -11.069 -20.913 1.00 78.44 552 ASP A CA 1
ATOM 4292 C C . ASP A 1 552 ? 0.649 -12.179 -19.845 1.00 78.44 552 ASP A C 1
ATOM 4294 O O . ASP A 1 552 ? -0.261 -12.986 -19.637 1.00 78.44 552 ASP A O 1
ATOM 4298 N N . CYS A 1 553 ? 1.815 -12.284 -19.205 1.00 83.00 553 CYS A N 1
ATOM 4299 C CA . CYS A 1 553 ? 2.099 -13.286 -18.170 1.00 83.00 553 CYS A CA 1
ATOM 4300 C C . CYS A 1 553 ? 1.973 -12.757 -16.737 1.00 83.00 553 CYS A C 1
ATOM 4302 O O . CYS A 1 553 ? 1.850 -13.569 -15.820 1.00 83.00 553 CYS A O 1
ATOM 4304 N N . VAL A 1 554 ? 1.993 -11.432 -16.552 1.00 89.56 554 VAL A N 1
ATOM 4305 C CA . VAL A 1 554 ? 1.874 -10.778 -15.244 1.00 89.56 554 VAL A CA 1
ATOM 4306 C C . VAL A 1 554 ? 0.510 -10.085 -15.140 1.00 89.56 554 VAL A C 1
ATOM 4308 O O . VAL A 1 554 ? 0.162 -9.282 -16.009 1.00 89.56 554 VAL A O 1
ATOM 4311 N N . PRO A 1 555 ? -0.295 -10.387 -14.107 1.00 92.50 555 PRO A N 1
ATOM 4312 C CA . PRO A 1 555 ? -1.530 -9.658 -13.838 1.00 92.50 555 PRO A CA 1
ATOM 4313 C C . PRO A 1 555 ? -1.288 -8.159 -13.633 1.00 92.50 555 PRO A C 1
ATOM 4315 O O . PRO A 1 555 ? -0.281 -7.741 -13.066 1.00 92.50 555 PRO A O 1
ATOM 4318 N N . GLN A 1 556 ? -2.229 -7.347 -14.106 1.00 91.94 556 GLN A N 1
ATOM 4319 C CA . GLN A 1 556 ? -2.156 -5.889 -14.017 1.00 91.94 556 GLN A CA 1
ATOM 4320 C C . GLN A 1 556 ? -2.729 -5.420 -12.680 1.00 91.94 556 GLN A C 1
ATOM 4322 O O . GLN A 1 556 ? -3.621 -6.069 -12.131 1.00 91.94 556 GLN A O 1
ATOM 4327 N N . ILE A 1 557 ? -2.262 -4.277 -12.180 1.00 92.31 557 ILE A N 1
ATOM 4328 C CA . ILE A 1 557 ? -2.776 -3.668 -10.946 1.00 92.31 557 ILE A CA 1
ATOM 4329 C C . ILE A 1 557 ? -3.396 -2.308 -11.225 1.00 92.31 557 ILE A C 1
ATOM 4331 O O . ILE A 1 557 ? -3.060 -1.630 -12.193 1.00 92.31 557 ILE A O 1
ATOM 4335 N N . ARG A 1 558 ? -4.273 -1.877 -10.331 1.00 91.19 558 ARG A N 1
ATOM 4336 C CA . ARG A 1 558 ? -4.704 -0.492 -10.200 1.00 91.19 558 ARG A CA 1
ATOM 4337 C C . ARG A 1 558 ? -4.327 -0.011 -8.816 1.00 91.19 558 ARG A C 1
ATOM 4339 O O . ARG A 1 558 ? -4.675 -0.673 -7.843 1.00 91.19 558 ARG A O 1
ATOM 4346 N N . ILE A 1 559 ? -3.671 1.138 -8.740 1.00 90.31 559 ILE A N 1
ATOM 4347 C CA . ILE A 1 559 ? -3.427 1.856 -7.488 1.00 90.31 559 ILE A CA 1
ATOM 4348 C C . ILE A 1 559 ? -4.133 3.198 -7.617 1.00 90.31 559 ILE A C 1
ATOM 4350 O O . ILE A 1 559 ? -3.899 3.921 -8.590 1.00 90.31 559 ILE A O 1
ATOM 4354 N N . ALA A 1 560 ? -5.004 3.525 -6.662 1.00 84.62 560 ALA A N 1
ATOM 4355 C CA . ALA A 1 560 ? -5.882 4.685 -6.778 1.00 84.62 560 ALA A CA 1
ATOM 4356 C C . ALA A 1 560 ? -6.661 4.662 -8.113 1.00 84.62 560 ALA A C 1
ATOM 4358 O O . ALA A 1 560 ? -7.268 3.658 -8.495 1.00 84.62 560 ALA A O 1
ATOM 4359 N N . ASP A 1 561 ? -6.584 5.759 -8.861 1.00 82.50 561 ASP A N 1
ATOM 4360 C CA . ASP A 1 561 ? -7.231 5.920 -10.158 1.00 82.50 561 ASP A CA 1
ATOM 4361 C C . ASP A 1 561 ? -6.359 5.446 -11.338 1.00 82.50 561 ASP A C 1
ATOM 4363 O O . ASP A 1 561 ? -6.779 5.554 -12.491 1.00 82.50 561 ASP A O 1
ATOM 4367 N N . GLN A 1 562 ? -5.141 4.946 -11.083 1.00 86.44 562 GLN A N 1
ATOM 4368 C CA . GLN A 1 562 ? -4.146 4.657 -12.120 1.00 86.44 562 GLN A CA 1
ATOM 4369 C C . GLN A 1 562 ? -3.993 3.148 -12.368 1.00 86.44 562 GLN A C 1
ATOM 4371 O O . GLN A 1 562 ? -3.576 2.412 -11.468 1.00 86.44 562 GLN A O 1
ATOM 4376 N N . PRO A 1 563 ? -4.311 2.656 -13.582 1.00 89.62 563 PRO A N 1
ATOM 4377 C CA . PRO A 1 563 ? -3.982 1.296 -13.986 1.00 89.62 563 PRO A CA 1
ATOM 4378 C C . PRO A 1 563 ? -2.505 1.190 -14.394 1.00 89.62 563 PRO A C 1
ATOM 4380 O O . PRO A 1 563 ? -2.011 1.985 -15.195 1.00 89.62 563 PRO A O 1
ATOM 4383 N N . TYR A 1 564 ? -1.822 0.158 -13.908 1.00 91.38 564 TYR A N 1
ATOM 4384 C CA . TYR A 1 564 ? -0.441 -0.169 -14.243 1.00 91.38 564 TYR A CA 1
ATOM 4385 C C . TYR A 1 564 ? -0.358 -1.545 -14.909 1.00 91.38 564 TYR A C 1
ATOM 4387 O O . TYR A 1 564 ? -0.733 -2.570 -14.333 1.00 91.38 564 TYR A O 1
ATOM 4395 N N . GLY A 1 565 ? 0.165 -1.558 -16.137 1.00 90.38 565 GLY A N 1
ATOM 4396 C CA . GLY A 1 565 ? 0.578 -2.779 -16.822 1.00 90.38 565 GLY A CA 1
ATOM 4397 C C . GLY A 1 565 ? 2.030 -3.110 -16.492 1.00 90.38 565 GLY A C 1
ATOM 4398 O O . GLY A 1 565 ? 2.887 -2.229 -16.563 1.00 90.38 565 GLY A O 1
ATOM 4399 N N . ILE A 1 566 ? 2.306 -4.369 -16.154 1.00 91.06 566 ILE A N 1
ATOM 4400 C CA . ILE A 1 566 ? 3.654 -4.846 -15.837 1.00 91.06 566 ILE A CA 1
ATOM 4401 C C . ILE A 1 566 ? 4.135 -5.694 -17.003 1.00 91.06 566 ILE A C 1
ATOM 4403 O O . ILE A 1 566 ? 3.574 -6.750 -17.268 1.00 91.06 566 ILE A O 1
ATOM 4407 N N . LEU A 1 567 ? 5.174 -5.225 -17.691 1.00 87.69 567 LEU A N 1
ATOM 4408 C CA . LEU A 1 567 ? 5.708 -5.888 -18.874 1.00 87.69 567 LEU A CA 1
ATOM 4409 C C . LEU A 1 567 ? 7.133 -6.377 -18.607 1.00 87.69 567 LEU A C 1
ATOM 4411 O O . LEU A 1 567 ? 7.987 -5.564 -18.239 1.00 87.69 567 LEU A O 1
ATOM 4415 N N . PRO A 1 568 ? 7.439 -7.662 -18.855 1.00 84.88 568 PRO A N 1
ATOM 4416 C CA . PRO A 1 568 ? 8.814 -8.127 -18.822 1.00 84.88 568 PRO A CA 1
ATOM 4417 C C . PRO A 1 568 ? 9.599 -7.465 -19.961 1.00 84.88 568 PRO A C 1
ATOM 4419 O O . PRO A 1 568 ? 9.318 -7.660 -21.147 1.00 84.88 568 PRO A O 1
ATOM 4422 N N . ALA A 1 569 ? 10.612 -6.684 -19.597 1.00 85.69 569 ALA A N 1
ATOM 4423 C CA . ALA A 1 569 ? 11.510 -6.020 -20.531 1.00 85.69 569 ALA A CA 1
ATOM 4424 C C . ALA A 1 569 ? 12.950 -6.491 -20.311 1.00 85.69 569 ALA A C 1
ATOM 4426 O O . ALA A 1 569 ? 13.372 -6.785 -19.197 1.00 85.69 569 ALA A O 1
ATOM 4427 N N . GLY A 1 570 ? 13.728 -6.547 -21.388 1.00 82.62 570 GLY A N 1
ATOM 4428 C CA . GLY A 1 570 ? 15.125 -6.955 -21.340 1.00 82.62 570 GLY A CA 1
ATOM 4429 C C . GLY A 1 570 ? 15.902 -6.507 -22.570 1.00 82.62 570 GLY A C 1
ATOM 4430 O O . GLY A 1 570 ? 15.377 -5.869 -23.478 1.00 82.62 570 GLY A O 1
ATOM 4431 N N . ALA A 1 571 ? 17.187 -6.833 -22.621 1.00 81.62 571 ALA A N 1
ATOM 4432 C CA . ALA A 1 571 ? 17.989 -6.655 -23.823 1.00 81.62 571 ALA A CA 1
ATOM 4433 C C . ALA A 1 571 ? 18.122 -8.015 -24.513 1.00 81.62 571 ALA A C 1
ATOM 4435 O O . ALA A 1 571 ? 19.039 -8.775 -24.207 1.00 81.62 571 ALA A O 1
ATOM 4436 N N . TRP A 1 572 ? 17.231 -8.317 -25.465 1.00 74.50 572 TRP A N 1
ATOM 4437 C CA . TRP A 1 572 ? 17.185 -9.605 -26.176 1.00 74.50 572 TRP A CA 1
ATOM 4438 C C . TRP A 1 572 ? 18.543 -10.007 -26.769 1.00 74.50 572 TRP A C 1
ATOM 4440 O O . TRP A 1 572 ? 18.919 -11.178 -26.726 1.00 74.50 572 TRP A O 1
ATOM 4450 N N . SER A 1 573 ? 19.322 -9.030 -27.244 1.00 76.31 573 SER A N 1
ATOM 4451 C CA . SER A 1 573 ? 20.684 -9.228 -27.760 1.00 76.31 573 SER A CA 1
ATOM 4452 C C . SER A 1 573 ? 21.693 -9.715 -26.709 1.00 76.31 573 SER A C 1
ATOM 4454 O O . SER A 1 573 ? 22.711 -10.303 -27.072 1.00 76.31 573 SER A O 1
ATOM 4456 N N . LYS A 1 574 ? 21.414 -9.501 -25.420 1.00 77.50 574 LYS A N 1
ATOM 4457 C CA . LYS A 1 574 ? 22.246 -9.889 -24.273 1.00 77.50 574 LYS A CA 1
ATOM 4458 C C . LYS A 1 574 ? 21.708 -11.102 -23.508 1.00 77.50 574 LYS A C 1
ATOM 4460 O O . LYS A 1 574 ? 22.396 -11.587 -22.615 1.00 77.50 574 LYS A O 1
ATOM 4465 N N . HIS A 1 575 ? 20.513 -11.604 -23.828 1.00 74.88 575 HIS A N 1
ATOM 4466 C CA . HIS A 1 575 ? 19.915 -12.728 -23.106 1.00 74.88 575 HIS A CA 1
ATOM 4467 C C . HIS A 1 575 ? 20.742 -14.011 -23.262 1.00 74.88 575 HIS A C 1
ATOM 4469 O O . HIS A 1 575 ? 21.124 -14.400 -24.370 1.00 74.88 575 HIS A O 1
ATOM 4475 N N . ARG A 1 576 ? 20.992 -14.682 -22.132 1.00 74.44 576 ARG A N 1
ATOM 4476 C CA . ARG A 1 576 ? 21.792 -15.915 -22.043 1.00 74.44 576 ARG A CA 1
ATOM 4477 C C . ARG A 1 576 ? 21.091 -17.052 -21.300 1.00 74.44 576 ARG A C 1
ATOM 4479 O O . ARG A 1 576 ? 21.684 -18.113 -21.175 1.00 74.44 576 ARG A O 1
ATOM 4486 N N . TRP A 1 577 ? 19.839 -16.870 -20.875 1.00 71.44 577 TRP A N 1
ATOM 4487 C CA . TRP A 1 577 ? 19.057 -17.866 -20.121 1.00 71.44 577 TRP A CA 1
ATOM 4488 C C . TRP A 1 577 ? 18.881 -19.208 -20.854 1.00 71.44 577 TRP A C 1
ATOM 4490 O O . TRP A 1 577 ? 18.704 -20.242 -20.222 1.00 71.44 577 TRP A O 1
ATOM 4500 N N . TYR A 1 578 ? 18.956 -19.207 -22.190 1.00 73.19 578 TYR A N 1
ATOM 4501 C CA . TYR A 1 578 ? 18.885 -20.416 -23.018 1.00 73.19 578 TYR A CA 1
ATOM 4502 C C . TYR A 1 578 ? 20.231 -21.156 -23.129 1.00 73.19 578 TYR A C 1
ATOM 4504 O O . TYR A 1 578 ? 20.288 -22.248 -23.695 1.00 73.19 578 TYR A O 1
ATOM 4512 N N . LEU A 1 579 ? 21.328 -20.563 -22.645 1.00 69.19 579 LEU A N 1
ATOM 4513 C CA . LEU A 1 579 ? 22.633 -21.212 -22.566 1.00 69.19 579 LEU A CA 1
ATOM 4514 C C . LEU A 1 579 ? 22.731 -21.997 -21.247 1.00 69.19 579 LEU A C 1
ATOM 4516 O O . LEU A 1 579 ? 22.194 -21.554 -20.234 1.00 69.19 579 LEU A O 1
ATOM 4520 N N . PRO A 1 580 ? 23.451 -23.131 -21.215 1.00 59.12 580 PRO A N 1
ATOM 4521 C CA . PRO A 1 580 ? 23.767 -23.800 -19.957 1.00 59.12 580 PRO A CA 1
ATOM 4522 C C . PRO A 1 580 ? 24.490 -22.827 -19.010 1.00 59.12 580 PRO A C 1
ATOM 4524 O O . PRO A 1 580 ? 25.499 -22.237 -19.411 1.00 59.12 580 PRO A O 1
ATOM 4527 N N . LYS A 1 581 ? 23.982 -22.638 -17.781 1.00 54.75 581 LYS A N 1
ATOM 4528 C CA . LYS A 1 581 ? 24.647 -21.802 -16.768 1.00 54.75 581 LYS A CA 1
ATOM 4529 C C . LYS A 1 581 ? 26.048 -22.363 -16.476 1.00 54.75 581 LYS A C 1
ATOM 4531 O O . LYS A 1 581 ? 26.228 -23.569 -16.314 1.00 54.75 581 LYS A O 1
ATOM 4536 N N . HIS A 1 582 ? 27.040 -21.477 -16.460 1.00 45.56 582 HIS A N 1
ATOM 4537 C CA . HIS A 1 582 ? 28.369 -21.745 -15.921 1.00 45.56 582 HIS A CA 1
ATOM 4538 C C . HIS A 1 582 ? 28.344 -21.301 -14.460 1.00 45.56 582 HIS A C 1
ATOM 4540 O O . HIS A 1 582 ? 28.418 -20.103 -14.213 1.00 45.56 582 HIS A O 1
ATOM 4546 N N . ASP A 1 583 ? 28.263 -22.232 -13.516 1.00 43.59 583 ASP A N 1
ATOM 4547 C CA . ASP A 1 583 ? 28.653 -21.912 -12.144 1.00 43.59 583 ASP A CA 1
ATOM 4548 C C . ASP A 1 583 ? 30.188 -21.818 -12.116 1.00 43.59 583 ASP A C 1
ATOM 4550 O O . ASP A 1 583 ? 30.903 -22.806 -12.307 1.00 43.59 583 ASP A O 1
ATOM 4554 N N . THR A 1 584 ? 30.700 -20.600 -11.999 1.00 40.25 584 THR A N 1
ATOM 4555 C CA . THR A 1 584 ? 32.056 -20.282 -11.517 1.00 40.25 584 THR A CA 1
ATOM 4556 C C . THR A 1 584 ? 31.955 -20.138 -9.992 1.00 40.25 584 THR A C 1
ATOM 4558 O O . THR A 1 584 ? 30.987 -19.540 -9.535 1.00 40.25 584 THR A O 1
ATOM 4561 N N . ASP A 1 585 ? 32.834 -20.650 -9.131 1.00 43.97 585 ASP A N 1
ATOM 4562 C CA . ASP A 1 585 ? 34.251 -21.012 -9.245 1.00 43.97 585 ASP A CA 1
ATOM 4563 C C . ASP A 1 585 ? 34.606 -22.189 -8.299 1.00 43.97 585 ASP A C 1
ATOM 4565 O O . ASP A 1 585 ? 33.828 -22.536 -7.418 1.00 43.97 585 ASP A O 1
ATOM 4569 N N . ASP A 1 586 ? 35.802 -22.764 -8.491 1.00 40.06 586 ASP A N 1
ATOM 4570 C CA . ASP A 1 586 ? 36.460 -23.843 -7.721 1.00 40.06 586 ASP A CA 1
ATOM 4571 C C . ASP A 1 586 ? 36.118 -25.305 -8.066 1.00 40.06 586 ASP A C 1
ATOM 4573 O O . ASP A 1 586 ? 35.561 -26.045 -7.265 1.00 40.06 586 ASP A O 1
ATOM 4577 N N . ASP A 1 587 ? 36.592 -25.789 -9.227 1.00 37.94 587 ASP A N 1
ATOM 4578 C CA . ASP A 1 587 ? 37.107 -27.170 -9.275 1.00 37.94 587 ASP A CA 1
ATOM 4579 C C . ASP A 1 587 ? 38.033 -27.451 -10.476 1.00 37.94 587 ASP A C 1
ATOM 4581 O O . ASP A 1 587 ? 37.624 -27.556 -11.640 1.00 37.94 587 ASP A O 1
ATOM 4585 N N . VAL A 1 588 ? 39.322 -27.630 -10.176 1.00 40.47 588 VAL A N 1
ATOM 4586 C CA . VAL A 1 588 ? 40.416 -27.952 -11.116 1.00 40.47 588 VAL A CA 1
ATOM 4587 C C . VAL A 1 588 ? 40.373 -29.427 -11.581 1.00 40.47 588 VAL A C 1
ATOM 4589 O O . VAL A 1 588 ? 41.116 -29.831 -12.473 1.00 40.47 588 VAL A O 1
ATOM 4592 N N . ALA A 1 589 ? 39.434 -30.246 -11.093 1.00 36.47 589 ALA A N 1
ATOM 4593 C CA . ALA A 1 589 ? 39.240 -31.649 -11.505 1.00 36.47 589 ALA A CA 1
ATOM 4594 C C . ALA A 1 589 ? 38.396 -31.824 -12.791 1.00 36.47 589 ALA A C 1
ATOM 4596 O O . ALA A 1 589 ? 37.842 -32.885 -13.100 1.00 36.47 589 ALA A O 1
ATOM 4597 N N . ALA A 1 590 ? 38.314 -30.766 -13.585 1.00 44.38 590 ALA A N 1
ATOM 4598 C CA . ALA A 1 590 ? 37.677 -30.723 -14.880 1.00 44.38 590 ALA A CA 1
ATOM 4599 C C . ALA A 1 590 ? 38.575 -31.271 -15.997 1.00 44.38 590 ALA A C 1
ATOM 4601 O O . ALA A 1 590 ? 39.315 -30.520 -16.624 1.00 44.38 590 ALA A O 1
ATOM 4602 N N . SER A 1 591 ? 38.436 -32.548 -16.361 1.00 44.53 591 SER A N 1
ATOM 4603 C CA . SER A 1 591 ? 38.634 -32.899 -17.784 1.00 44.53 591 SER A CA 1
ATOM 4604 C C . SER A 1 591 ? 37.932 -34.170 -18.268 1.00 44.53 591 SER A C 1
ATOM 4606 O O . SER A 1 591 ? 37.585 -34.224 -19.451 1.00 44.53 591 SER A O 1
ATOM 4608 N N . THR A 1 592 ? 37.630 -35.147 -17.403 1.00 40.31 592 THR A N 1
ATOM 4609 C CA . THR A 1 592 ? 37.138 -36.458 -17.891 1.00 40.31 592 THR A CA 1
ATOM 4610 C C . THR A 1 592 ? 35.704 -36.793 -17.468 1.00 40.31 592 THR A C 1
ATOM 4612 O O . THR A 1 592 ? 34.914 -37.186 -18.323 1.00 40.31 592 THR A O 1
ATOM 4615 N N . ALA A 1 593 ? 35.297 -36.538 -16.218 1.00 40.75 593 ALA A N 1
ATOM 4616 C CA . ALA A 1 593 ? 33.892 -36.697 -15.802 1.00 40.75 593 ALA A CA 1
ATOM 4617 C C . ALA A 1 593 ? 32.970 -35.617 -16.416 1.00 40.75 593 ALA A C 1
ATOM 4619 O O . ALA A 1 593 ? 31.826 -35.892 -16.775 1.00 40.75 593 ALA A O 1
ATOM 4620 N N . ARG A 1 594 ? 33.519 -34.413 -16.664 1.00 46.84 594 ARG A N 1
ATOM 4621 C CA . ARG A 1 594 ? 32.842 -33.258 -17.294 1.00 46.84 594 ARG A CA 1
ATOM 4622 C C . ARG A 1 594 ? 32.311 -33.550 -18.704 1.00 46.84 594 ARG A C 1
ATOM 4624 O O . ARG A 1 594 ? 31.285 -33.007 -19.090 1.00 46.84 594 ARG A O 1
ATOM 4631 N N . LYS A 1 595 ? 32.954 -34.456 -19.451 1.00 46.16 595 LYS A N 1
ATOM 4632 C CA . LYS A 1 595 ? 32.509 -34.864 -20.796 1.00 46.16 595 LYS A CA 1
ATOM 4633 C C . LYS A 1 595 ? 31.329 -35.835 -20.775 1.00 46.16 595 LYS A C 1
ATOM 4635 O O . LYS A 1 595 ? 30.654 -35.960 -21.786 1.00 46.16 595 LYS A O 1
ATOM 4640 N N . VAL A 1 596 ? 31.066 -36.505 -19.652 1.00 44.28 596 VAL A N 1
ATOM 4641 C CA . VAL A 1 596 ? 30.017 -37.531 -19.546 1.00 44.28 596 VAL A CA 1
ATOM 4642 C C . VAL A 1 596 ? 28.701 -36.924 -19.050 1.00 44.28 596 VAL A C 1
ATOM 4644 O O . VAL A 1 596 ? 27.650 -37.231 -19.603 1.00 44.28 596 VAL A O 1
ATOM 4647 N N . THR A 1 597 ? 28.734 -35.973 -18.114 1.00 38.47 597 THR A N 1
ATOM 4648 C CA . THR A 1 597 ? 27.521 -35.266 -17.650 1.00 38.47 597 THR A CA 1
ATOM 4649 C C . THR A 1 597 ? 27.004 -34.260 -18.689 1.00 38.47 597 THR A C 1
ATOM 4651 O O . THR A 1 597 ? 25.802 -34.181 -18.933 1.00 38.47 597 THR A O 1
ATOM 4654 N N . GLN A 1 598 ? 27.908 -33.581 -19.407 1.00 47.97 598 GLN A N 1
ATOM 4655 C CA . GLN A 1 598 ? 27.583 -32.718 -20.555 1.00 47.97 598 GLN A CA 1
ATOM 4656 C C . GLN A 1 598 ? 27.030 -33.519 -21.752 1.00 47.97 598 GLN A C 1
ATOM 4658 O O . GLN A 1 598 ? 26.226 -33.013 -22.529 1.00 47.97 598 GLN A O 1
ATOM 4663 N N . PHE A 1 599 ? 27.403 -34.798 -21.864 1.00 47.22 599 PHE A N 1
ATOM 4664 C CA . PHE A 1 599 ? 26.862 -35.734 -22.852 1.00 47.22 599 PHE A CA 1
ATOM 4665 C C . PHE A 1 599 ? 25.479 -36.291 -22.461 1.00 47.22 599 PHE A C 1
ATOM 4667 O O . PHE A 1 599 ? 24.691 -36.635 -23.339 1.00 47.22 599 PHE A O 1
ATOM 4674 N N . LEU A 1 600 ? 25.148 -36.346 -21.164 1.00 41.22 600 LEU A N 1
ATOM 4675 C CA . LEU A 1 600 ? 23.857 -36.844 -20.668 1.00 41.22 600 LEU A CA 1
ATOM 4676 C C . LEU A 1 600 ? 22.779 -35.750 -20.570 1.00 41.22 600 LEU A C 1
ATOM 4678 O O . LEU A 1 600 ? 21.643 -36.013 -20.947 1.00 41.22 600 LEU A O 1
ATOM 4682 N N . SER A 1 601 ? 23.126 -34.506 -20.215 1.00 44.03 601 SER A N 1
ATOM 4683 C CA . SER A 1 601 ? 22.225 -33.342 -20.377 1.00 44.03 601 SER A CA 1
ATOM 4684 C C . SER A 1 601 ? 21.853 -33.116 -21.856 1.00 44.03 601 SER A C 1
ATOM 4686 O O . SER A 1 601 ? 20.710 -32.797 -22.190 1.00 44.03 601 SER A O 1
ATOM 4688 N N . ALA A 1 602 ? 22.783 -33.432 -22.765 1.00 44.66 602 ALA A N 1
ATOM 4689 C CA . ALA A 1 602 ? 22.547 -33.468 -24.205 1.00 44.66 602 ALA A CA 1
ATOM 4690 C C . ALA A 1 602 ? 21.636 -34.604 -24.696 1.00 44.66 602 ALA A C 1
ATOM 4692 O O . ALA A 1 602 ? 21.286 -34.622 -25.876 1.00 44.66 602 ALA A O 1
ATOM 4693 N N . LYS A 1 603 ? 21.222 -35.527 -23.820 1.00 39.50 603 LYS A N 1
ATOM 4694 C CA . LYS A 1 603 ? 20.356 -36.657 -24.172 1.00 39.50 603 LYS A CA 1
ATOM 4695 C C . LYS A 1 603 ? 18.917 -36.564 -23.645 1.00 39.50 603 LYS A C 1
ATOM 4697 O O . LYS A 1 603 ? 18.116 -37.384 -24.079 1.00 39.50 603 LYS A O 1
ATOM 4702 N N . THR A 1 604 ? 18.566 -35.599 -22.782 1.00 44.44 604 THR A N 1
ATOM 4703 C CA . THR A 1 604 ? 17.202 -35.487 -22.197 1.00 44.44 604 THR A CA 1
ATOM 4704 C C . THR A 1 604 ? 16.605 -34.065 -22.078 1.00 44.44 604 THR A C 1
ATOM 4706 O O . THR A 1 604 ? 15.509 -33.920 -21.554 1.00 44.44 604 THR A O 1
ATOM 4709 N N . GLY A 1 605 ? 17.220 -33.034 -22.676 1.00 51.53 605 GLY A N 1
ATOM 4710 C CA . GLY A 1 605 ? 16.514 -32.262 -23.715 1.00 51.53 605 GLY A CA 1
ATOM 4711 C C . GLY A 1 605 ? 15.843 -30.895 -23.450 1.00 51.53 605 GLY A C 1
ATOM 4712 O O . GLY A 1 605 ? 15.292 -30.361 -24.408 1.00 51.53 605 GLY A O 1
ATOM 4713 N N . ASP A 1 606 ? 15.956 -30.230 -22.300 1.00 56.47 606 ASP A N 1
ATOM 4714 C CA . ASP A 1 606 ? 15.382 -28.863 -22.193 1.00 56.47 606 ASP A CA 1
ATOM 4715 C C . ASP A 1 606 ? 16.283 -27.766 -22.793 1.00 56.47 606 ASP A C 1
ATOM 4717 O O . ASP A 1 606 ? 15.816 -26.902 -23.541 1.00 56.47 606 ASP A O 1
ATOM 4721 N N . SER A 1 607 ? 17.605 -27.838 -22.598 1.00 59.78 607 SER A N 1
ATOM 4722 C CA . SER A 1 607 ? 18.525 -26.800 -23.099 1.00 59.78 607 SER A CA 1
ATOM 4723 C C . SER A 1 607 ? 18.636 -26.776 -24.630 1.00 59.78 607 SER A C 1
ATOM 4725 O O . SER A 1 607 ? 18.741 -25.711 -25.233 1.00 59.78 607 SER A O 1
ATOM 4727 N N . PHE A 1 608 ? 18.577 -27.937 -25.295 1.00 70.56 608 PHE A N 1
ATOM 4728 C CA . PHE A 1 608 ? 18.679 -28.003 -26.761 1.00 70.56 608 PHE A CA 1
ATOM 4729 C C . PHE A 1 608 ? 17.418 -27.517 -27.474 1.00 70.56 608 PHE A C 1
ATOM 4731 O O . PHE A 1 608 ? 17.529 -26.957 -28.567 1.00 70.56 608 PHE A O 1
ATOM 4738 N N . PHE A 1 609 ? 16.238 -27.716 -26.881 1.00 79.38 609 PHE A N 1
ATOM 4739 C CA . PHE A 1 609 ? 14.989 -27.189 -27.425 1.00 79.38 609 PHE A CA 1
ATOM 4740 C C . PHE A 1 609 ? 15.019 -25.657 -27.449 1.00 79.38 609 PHE A C 1
ATOM 4742 O O . PHE A 1 609 ? 14.859 -25.067 -28.517 1.00 79.38 609 PHE A O 1
ATOM 4749 N N . LEU A 1 610 ? 15.336 -25.024 -26.314 1.00 78.00 610 LEU A N 1
ATOM 4750 C CA . LEU A 1 610 ? 15.408 -23.564 -26.194 1.00 78.00 610 LEU A CA 1
ATOM 4751 C C . LEU A 1 610 ? 16.499 -22.962 -27.087 1.00 78.00 610 LEU A C 1
ATOM 4753 O O . LEU A 1 610 ? 16.247 -21.983 -27.784 1.00 78.00 610 LEU A O 1
ATOM 4757 N N . LEU A 1 611 ? 17.681 -23.587 -27.155 1.00 80.75 611 LEU A N 1
ATOM 4758 C CA . LEU A 1 611 ? 18.752 -23.175 -28.072 1.00 80.75 611 LEU A CA 1
ATOM 4759 C C . LEU A 1 611 ? 18.297 -23.162 -29.536 1.00 80.75 611 LEU A C 1
ATOM 4761 O O . LEU A 1 611 ? 18.571 -22.209 -30.268 1.00 80.75 611 LEU A O 1
ATOM 4765 N N . ARG A 1 612 ? 17.602 -24.218 -29.975 1.00 81.81 612 ARG A N 1
ATOM 4766 C CA . ARG A 1 612 ? 17.079 -24.316 -31.346 1.00 81.81 612 ARG A CA 1
ATOM 4767 C C . ARG A 1 612 ? 15.959 -23.314 -31.592 1.00 81.81 612 ARG A C 1
ATOM 4769 O O . ARG A 1 612 ? 15.970 -22.665 -32.634 1.00 81.81 612 ARG A O 1
ATOM 4776 N N . LEU A 1 613 ? 15.042 -23.163 -30.638 1.00 81.94 613 LEU A N 1
ATOM 4777 C CA . LEU A 1 613 ? 13.951 -22.195 -30.709 1.00 81.94 613 LEU A CA 1
ATOM 4778 C C . LEU A 1 613 ? 14.495 -20.773 -30.857 1.00 81.94 613 LEU A C 1
ATOM 4780 O O . LEU A 1 613 ? 14.083 -20.060 -31.764 1.00 81.94 613 LEU A O 1
ATOM 4784 N N . VAL A 1 614 ? 15.485 -20.386 -30.052 1.00 82.94 614 VAL A N 1
ATOM 4785 C CA . VAL A 1 614 ? 16.160 -19.085 -30.177 1.00 82.94 614 VAL A CA 1
ATOM 4786 C C . VAL A 1 614 ? 16.829 -18.934 -31.544 1.00 82.94 614 VAL A C 1
ATOM 4788 O O . VAL A 1 614 ? 16.773 -17.859 -32.136 1.00 82.94 614 VAL A O 1
ATOM 4791 N N . GLY A 1 615 ? 17.426 -20.000 -32.082 1.00 84.38 615 GLY A N 1
ATOM 4792 C CA . GLY A 1 615 ? 17.957 -20.007 -33.446 1.00 84.38 615 GLY A CA 1
ATOM 4793 C C . GLY A 1 615 ? 16.895 -19.692 -34.506 1.00 84.38 615 GLY A C 1
ATOM 4794 O O . GLY A 1 615 ? 17.145 -18.872 -35.387 1.00 84.38 615 GLY A O 1
ATOM 4795 N N . ILE A 1 616 ? 15.704 -20.288 -34.394 1.00 85.75 616 ILE A N 1
ATOM 4796 C CA . ILE A 1 616 ? 14.557 -20.014 -35.278 1.00 85.75 616 ILE A CA 1
ATOM 4797 C C . ILE A 1 616 ? 14.065 -18.576 -35.085 1.00 85.75 616 ILE A C 1
ATOM 4799 O O . ILE A 1 616 ? 13.885 -17.854 -36.063 1.00 85.75 616 ILE A O 1
ATOM 4803 N N . MET A 1 617 ? 13.914 -18.130 -33.837 1.00 83.75 617 MET A N 1
ATOM 4804 C CA . MET A 1 617 ? 13.479 -16.770 -33.516 1.00 83.75 617 MET A CA 1
ATOM 4805 C C . MET A 1 617 ? 14.426 -15.715 -34.091 1.00 83.75 617 MET A C 1
ATOM 4807 O O . MET A 1 617 ? 13.952 -14.717 -34.612 1.00 83.75 617 MET A O 1
ATOM 4811 N N . LYS A 1 618 ? 15.746 -15.947 -34.091 1.00 84.25 618 LYS A N 1
ATOM 4812 C CA . LYS A 1 618 ? 16.723 -15.048 -34.736 1.00 84.25 618 LYS A CA 1
ATOM 4813 C C . LYS A 1 618 ? 16.573 -14.985 -36.258 1.00 84.25 618 LYS A C 1
ATOM 4815 O O . LYS A 1 618 ? 16.815 -13.941 -36.852 1.00 84.25 618 LYS A O 1
ATOM 4820 N N . GLN A 1 619 ? 16.189 -16.086 -36.903 1.00 88.06 619 GLN A N 1
ATOM 4821 C CA . GLN A 1 619 ? 15.900 -16.071 -38.341 1.00 88.06 619 GLN A CA 1
ATOM 4822 C C . GLN A 1 619 ? 14.616 -15.295 -38.639 1.00 88.06 619 GLN A C 1
ATOM 4824 O O . GLN A 1 619 ? 14.583 -14.522 -39.594 1.00 88.06 619 GLN A O 1
ATOM 4829 N N . ALA A 1 620 ? 13.582 -15.481 -37.816 1.00 86.50 620 ALA A N 1
ATOM 4830 C CA . ALA A 1 620 ? 12.345 -14.716 -37.914 1.00 86.50 620 ALA A CA 1
ATOM 4831 C C . ALA A 1 620 ? 12.591 -13.220 -37.657 1.00 86.50 620 ALA A C 1
ATOM 4833 O O . ALA A 1 620 ? 12.095 -12.390 -38.407 1.00 86.50 620 ALA A O 1
ATOM 4834 N N . ASP A 1 621 ? 13.410 -12.880 -36.661 1.00 84.44 621 ASP A N 1
ATOM 4835 C CA . ASP A 1 621 ? 13.808 -11.506 -36.337 1.00 84.44 621 ASP A CA 1
ATOM 4836 C C . ASP A 1 621 ? 14.455 -10.801 -37.534 1.00 84.44 621 ASP A C 1
ATOM 4838 O O . ASP A 1 621 ? 14.041 -9.706 -37.896 1.00 84.44 621 ASP A O 1
ATOM 4842 N N . GLN A 1 622 ? 15.374 -11.467 -38.245 1.00 85.50 622 GLN A N 1
ATOM 4843 C CA . GLN A 1 622 ? 15.955 -10.910 -39.471 1.00 85.50 622 GLN A CA 1
ATOM 4844 C C . GLN A 1 622 ? 14.889 -10.614 -40.538 1.00 85.50 622 GLN A C 1
ATOM 4846 O O . GLN A 1 622 ? 14.943 -9.580 -41.197 1.00 85.50 622 GLN A O 1
ATOM 4851 N N . GLN A 1 623 ? 13.903 -11.501 -40.701 1.00 86.56 623 GLN A N 1
ATOM 4852 C CA . GLN A 1 623 ? 12.804 -11.274 -41.642 1.00 86.56 623 GLN A CA 1
ATOM 4853 C C . GLN A 1 623 ? 11.902 -10.119 -41.195 1.00 86.56 623 GLN A C 1
ATOM 4855 O O . GLN A 1 623 ? 11.486 -9.313 -42.024 1.00 86.56 623 GLN A O 1
ATOM 4860 N N . PHE A 1 624 ? 11.600 -10.018 -39.899 1.00 85.38 624 PHE A N 1
ATOM 4861 C CA . PHE A 1 624 ? 10.802 -8.922 -39.357 1.00 85.38 624 PHE A CA 1
ATOM 4862 C C . PHE A 1 624 ? 11.532 -7.582 -39.440 1.00 85.38 624 PHE A C 1
ATOM 4864 O O . PHE A 1 624 ? 10.891 -6.586 -39.763 1.00 85.38 624 PHE A O 1
ATOM 4871 N N . ALA A 1 625 ? 12.850 -7.550 -39.235 1.00 85.06 625 ALA A N 1
ATOM 4872 C CA . ALA A 1 625 ? 13.672 -6.357 -39.418 1.00 85.06 625 ALA A CA 1
ATOM 4873 C C . ALA A 1 625 ? 13.579 -5.830 -40.860 1.00 85.06 625 ALA A C 1
ATOM 4875 O O . ALA A 1 625 ? 13.317 -4.647 -41.061 1.00 85.06 625 ALA A O 1
ATOM 4876 N N . ASP A 1 626 ? 13.667 -6.716 -41.857 1.00 85.88 626 ASP A N 1
ATOM 4877 C CA . ASP A 1 626 ? 13.510 -6.349 -43.272 1.00 85.88 626 ASP A CA 1
ATOM 4878 C C . ASP A 1 626 ? 12.086 -5.838 -43.597 1.00 85.88 626 ASP A C 1
ATOM 4880 O O . ASP A 1 626 ? 11.878 -5.055 -44.531 1.00 85.88 626 ASP A O 1
ATOM 4884 N N . LEU A 1 627 ? 11.075 -6.289 -42.847 1.00 86.25 627 LEU A N 1
ATOM 4885 C CA . LEU A 1 627 ? 9.686 -5.843 -42.988 1.00 86.25 627 LEU A CA 1
ATOM 4886 C C . LEU A 1 627 ? 9.393 -4.543 -42.229 1.00 86.25 627 LEU A C 1
ATOM 4888 O O . LEU A 1 627 ? 8.493 -3.812 -42.643 1.00 86.25 627 LEU A O 1
ATOM 4892 N N . LEU A 1 628 ? 10.140 -4.230 -41.167 1.00 84.62 628 LEU A N 1
ATOM 4893 C CA . LEU A 1 628 ? 9.902 -3.078 -40.294 1.00 84.62 628 LEU A CA 1
ATOM 4894 C C . LEU A 1 628 ? 9.923 -1.756 -41.074 1.00 84.62 628 LEU A C 1
ATOM 4896 O O . LEU A 1 628 ? 9.016 -0.939 -40.921 1.00 84.62 628 LEU A O 1
ATOM 4900 N N . ASP A 1 629 ? 10.878 -1.595 -41.993 1.00 80.88 629 ASP A N 1
ATOM 4901 C CA . ASP A 1 629 ? 10.994 -0.418 -42.871 1.00 80.88 629 ASP A CA 1
ATOM 4902 C C . ASP A 1 629 ? 9.780 -0.238 -43.803 1.00 80.88 629 ASP A C 1
ATOM 4904 O O . ASP A 1 629 ? 9.507 0.841 -44.349 1.00 80.88 629 ASP A O 1
ATOM 4908 N N . ARG A 1 630 ? 9.018 -1.313 -44.017 1.00 83.75 630 ARG A N 1
ATOM 4909 C CA . ARG A 1 630 ? 7.821 -1.320 -44.858 1.00 83.75 630 ARG A CA 1
ATOM 4910 C C . ARG A 1 630 ? 6.564 -0.989 -44.061 1.00 83.75 630 ARG A C 1
ATOM 4912 O O . ARG A 1 630 ? 5.598 -0.552 -44.684 1.00 83.75 630 ARG A O 1
ATOM 4919 N N . THR A 1 631 ? 6.580 -1.090 -42.733 1.00 86.44 631 THR A N 1
ATOM 4920 C CA . THR A 1 631 ? 5.420 -0.841 -41.866 1.00 86.44 631 THR A CA 1
ATOM 4921 C C . THR A 1 631 ? 4.996 0.630 -41.895 1.00 86.44 631 THR A C 1
ATOM 4923 O O . THR A 1 631 ? 5.793 1.553 -41.689 1.00 86.44 631 THR A O 1
ATOM 4926 N N . ALA A 1 632 ? 3.724 0.879 -42.202 1.00 87.19 632 ALA A N 1
ATOM 4927 C CA . ALA A 1 632 ? 3.152 2.221 -42.160 1.00 87.19 632 ALA A CA 1
ATOM 4928 C C . ALA A 1 632 ? 3.058 2.714 -40.705 1.00 87.19 632 ALA A C 1
ATOM 4930 O O . ALA A 1 632 ? 2.659 1.965 -39.819 1.00 87.19 632 ALA A O 1
ATOM 4931 N N . HIS A 1 633 ? 3.449 3.963 -40.451 1.00 86.00 633 HIS A N 1
ATOM 4932 C CA . HIS A 1 633 ? 3.435 4.568 -39.118 1.00 86.00 633 HIS A CA 1
ATOM 4933 C C . HIS A 1 633 ? 3.221 6.081 -39.215 1.00 86.00 633 HIS A C 1
ATOM 4935 O O . HIS A 1 633 ? 3.501 6.705 -40.244 1.00 86.00 633 HIS A O 1
ATOM 4941 N N . VAL A 1 634 ? 2.707 6.679 -38.139 1.00 83.25 634 VAL A N 1
ATOM 4942 C CA . VAL A 1 634 ? 2.487 8.128 -38.059 1.00 83.25 634 VAL A CA 1
ATOM 4943 C C . VAL A 1 634 ? 3.835 8.850 -38.136 1.00 83.25 634 VAL A C 1
ATOM 4945 O O . VAL A 1 634 ? 4.774 8.485 -37.437 1.00 83.25 634 VAL A O 1
ATOM 4948 N N . GLY A 1 635 ? 3.932 9.871 -38.990 1.00 79.38 635 GLY A N 1
ATOM 4949 C CA . GLY A 1 635 ? 5.178 10.613 -39.228 1.00 79.38 635 GLY A CA 1
ATOM 4950 C C . GLY A 1 635 ? 6.027 10.085 -40.390 1.00 79.38 635 GLY A C 1
ATOM 4951 O O . GLY A 1 635 ? 7.024 10.715 -40.743 1.00 79.38 635 GLY A O 1
ATOM 4952 N N . ARG A 1 636 ? 5.619 8.986 -41.041 1.00 81.62 636 ARG A N 1
ATOM 4953 C CA . ARG A 1 636 ? 6.251 8.512 -42.278 1.00 81.62 636 ARG A CA 1
ATOM 4954 C C . ARG A 1 636 ? 6.093 9.551 -43.395 1.00 81.62 636 ARG A C 1
ATOM 4956 O O . ARG A 1 636 ? 5.002 10.066 -43.630 1.00 81.62 636 ARG A O 1
ATOM 4963 N N . ALA A 1 637 ? 7.182 9.843 -44.105 1.00 80.44 637 ALA A N 1
ATOM 4964 C CA . ALA A 1 637 ? 7.150 10.741 -45.257 1.00 80.44 637 ALA A CA 1
ATOM 4965 C C . ALA A 1 637 ? 6.336 10.134 -46.418 1.00 80.44 637 ALA A C 1
ATOM 4967 O O . ALA A 1 637 ? 6.496 8.953 -46.730 1.00 80.44 637 ALA A O 1
ATOM 4968 N N . GLY A 1 638 ? 5.503 10.941 -47.085 1.00 87.31 638 GLY A N 1
ATOM 4969 C CA . GLY A 1 638 ? 4.687 10.506 -48.224 1.00 87.31 638 GLY A CA 1
ATOM 4970 C C . GLY A 1 638 ? 3.271 11.083 -48.210 1.00 87.31 638 GLY A C 1
ATOM 4971 O O . GLY A 1 638 ? 3.026 12.133 -47.617 1.00 87.31 638 GLY A O 1
ATOM 4972 N N . ASP A 1 639 ? 2.342 10.396 -48.882 1.00 89.62 639 ASP A N 1
ATOM 4973 C CA . ASP A 1 639 ? 0.913 10.722 -48.841 1.00 89.62 639 ASP A CA 1
ATOM 4974 C C . ASP A 1 639 ? 0.331 10.336 -47.474 1.00 89.62 639 ASP A C 1
ATOM 4976 O O . ASP A 1 639 ? 0.262 9.157 -47.112 1.00 89.62 639 ASP A O 1
ATOM 4980 N N . LEU A 1 640 ? -0.081 11.349 -46.713 1.00 88.69 640 LEU A N 1
ATOM 4981 C CA . LEU A 1 640 ? -0.631 11.190 -45.371 1.00 88.69 640 LEU A CA 1
ATOM 4982 C C . LEU A 1 640 ? -1.946 10.397 -45.368 1.00 88.69 640 LEU A C 1
ATOM 4984 O O . LEU A 1 640 ? -2.183 9.639 -44.429 1.00 88.69 640 LEU A O 1
ATOM 4988 N N . HIS A 1 641 ? -2.785 10.526 -46.403 1.00 87.19 641 HIS A N 1
ATOM 4989 C CA . HIS A 1 641 ? -4.047 9.789 -46.484 1.00 87.19 641 HIS A CA 1
ATOM 4990 C C . HIS A 1 641 ? -3.808 8.309 -46.778 1.00 87.19 641 HIS A C 1
ATOM 4992 O O . HIS A 1 641 ? -4.400 7.460 -46.114 1.00 87.19 641 HIS A O 1
ATOM 4998 N N . GLN A 1 642 ? -2.911 7.987 -47.716 1.00 87.50 642 GLN A N 1
ATOM 4999 C CA . GLN A 1 642 ? -2.554 6.591 -47.985 1.00 87.50 642 GLN A CA 1
ATOM 5000 C C . GLN A 1 642 ? -1.861 5.956 -46.776 1.00 87.50 642 GLN A C 1
ATOM 5002 O O . GLN A 1 642 ? -2.202 4.845 -46.393 1.00 87.50 642 GLN A O 1
ATOM 5007 N N . THR A 1 643 ? -0.957 6.689 -46.118 1.00 87.44 643 THR A N 1
ATOM 5008 C CA . THR A 1 643 ? -0.290 6.219 -44.895 1.00 87.44 643 THR A CA 1
ATOM 5009 C C . THR A 1 643 ? -1.304 5.926 -43.791 1.00 87.44 643 THR A C 1
ATOM 5011 O O . THR A 1 643 ? -1.197 4.905 -43.121 1.00 87.44 643 THR A O 1
ATOM 5014 N N . LEU A 1 644 ? -2.318 6.781 -43.619 1.00 87.19 644 LEU A N 1
ATOM 5015 C CA . LEU A 1 644 ? -3.397 6.540 -42.664 1.00 87.19 644 LEU A CA 1
ATOM 5016 C C . LEU A 1 644 ? -4.207 5.284 -43.019 1.00 87.19 644 LEU A C 1
ATOM 5018 O O . LEU A 1 644 ? -4.499 4.493 -42.127 1.00 87.19 644 LEU A O 1
ATOM 5022 N N . LEU A 1 645 ? -4.545 5.074 -44.295 1.00 86.44 645 LEU A N 1
ATOM 5023 C CA . LEU A 1 645 ? -5.237 3.859 -44.742 1.00 86.44 645 LEU A CA 1
ATOM 5024 C C . LEU A 1 645 ? -4.397 2.601 -44.507 1.00 86.44 645 LEU A C 1
ATOM 5026 O O . LEU A 1 645 ? -4.926 1.606 -44.021 1.00 86.44 645 LEU A O 1
ATOM 5030 N N . ASP A 1 646 ? -3.098 2.653 -44.795 1.00 85.44 646 ASP A N 1
ATOM 5031 C CA . ASP A 1 646 ? -2.183 1.534 -44.572 1.00 85.44 646 ASP A CA 1
ATOM 5032 C C . ASP A 1 646 ? -2.045 1.226 -43.074 1.00 85.44 646 ASP A C 1
ATOM 5034 O O . ASP A 1 646 ? -2.060 0.058 -42.695 1.00 85.44 646 ASP A O 1
ATOM 5038 N N . ILE A 1 647 ? -1.988 2.253 -42.212 1.00 86.00 647 ILE A N 1
ATOM 5039 C CA . ILE A 1 647 ? -2.002 2.097 -40.746 1.00 86.00 647 ILE A CA 1
ATOM 5040 C C . ILE A 1 647 ? -3.307 1.445 -40.284 1.00 86.00 647 ILE A C 1
ATOM 5042 O O . ILE A 1 647 ? -3.270 0.506 -39.494 1.00 86.00 647 ILE A O 1
ATOM 5046 N N . LEU A 1 648 ? -4.461 1.903 -40.778 1.00 80.81 648 LEU A N 1
ATOM 5047 C CA . LEU A 1 648 ? -5.756 1.285 -40.463 1.00 80.81 648 LEU A CA 1
ATOM 5048 C C . LEU A 1 648 ? -5.832 -0.166 -40.971 1.00 80.81 648 LEU A C 1
ATOM 5050 O O . LEU A 1 648 ? -6.490 -1.002 -40.354 1.00 80.81 648 LEU A O 1
ATOM 5054 N N . GLY A 1 649 ? -5.126 -0.476 -42.061 1.00 76.81 649 GLY A N 1
ATOM 5055 C CA . GLY A 1 649 ? -4.956 -1.822 -42.603 1.00 76.81 649 GLY A CA 1
ATOM 5056 C C . GLY A 1 649 ? -4.058 -2.745 -41.769 1.00 76.81 649 GLY A C 1
ATOM 5057 O O . GLY A 1 649 ? -4.121 -3.955 -41.964 1.00 76.81 649 GLY A O 1
ATOM 5058 N N . LEU A 1 650 ? -3.281 -2.221 -40.808 1.00 77.19 650 LEU A N 1
ATOM 5059 C CA . LEU A 1 650 ? -2.509 -3.017 -39.837 1.00 77.19 650 LEU A CA 1
ATOM 5060 C C . LEU A 1 650 ? -3.380 -3.604 -38.711 1.00 77.19 650 LEU A C 1
ATOM 5062 O O . LEU A 1 650 ? -2.843 -4.106 -37.723 1.00 77.19 650 LEU A O 1
ATOM 5066 N N . ALA A 1 651 ? -4.711 -3.523 -38.822 1.00 63.59 651 ALA A N 1
ATOM 5067 C CA . ALA A 1 651 ? -5.620 -4.068 -37.826 1.00 63.59 651 ALA A CA 1
ATOM 5068 C C . ALA A 1 651 ? -5.271 -5.542 -37.518 1.00 63.59 651 ALA A C 1
ATOM 5070 O O . ALA A 1 651 ? -5.149 -6.348 -38.441 1.00 63.59 651 ALA A O 1
ATOM 5071 N N . PRO A 1 652 ? -5.165 -5.935 -36.232 1.00 51.56 652 PRO A N 1
ATOM 5072 C CA . PRO A 1 652 ? -4.809 -7.303 -35.831 1.00 51.56 652 PRO A CA 1
ATOM 5073 C C . PRO A 1 652 ? -5.910 -8.329 -36.153 1.00 51.56 652 PRO A C 1
ATOM 5075 O O . PRO A 1 652 ? -5.759 -9.525 -35.908 1.00 51.56 652 PRO A O 1
ATOM 5078 N N . ASN A 1 653 ? -7.029 -7.864 -36.705 1.00 49.28 653 ASN A N 1
ATOM 5079 C CA . ASN A 1 653 ? -8.180 -8.668 -37.058 1.00 49.28 653 ASN A CA 1
ATOM 5080 C C . ASN A 1 653 ? -8.034 -9.092 -38.522 1.00 49.28 653 ASN A C 1
ATOM 5082 O O . ASN A 1 653 ? -7.910 -8.240 -39.400 1.00 49.28 653 ASN A O 1
ATOM 5086 N N . SER A 1 654 ? -8.100 -10.395 -38.808 1.00 48.09 654 SER A N 1
ATOM 5087 C CA . SER A 1 654 ? -8.220 -10.859 -40.196 1.00 48.09 654 SER A CA 1
ATOM 5088 C C . SER A 1 654 ? -9.498 -10.288 -40.813 1.00 48.09 654 SER A C 1
ATOM 5090 O O . SER A 1 654 ? -10.597 -10.717 -40.472 1.00 48.09 654 SER A O 1
ATOM 5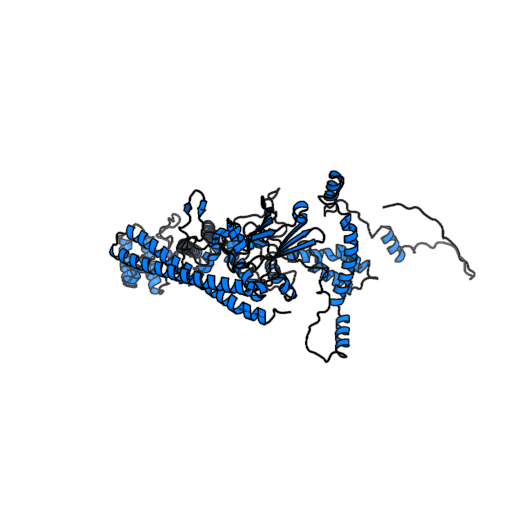092 N N . LEU A 1 655 ? -9.350 -9.319 -41.720 1.00 51.62 655 LEU A N 1
ATOM 5093 C CA . LEU A 1 655 ? -10.457 -8.769 -42.509 1.00 51.62 655 LEU A CA 1
ATOM 5094 C C . LEU A 1 655 ? -10.958 -9.783 -43.549 1.00 51.62 655 LEU A C 1
ATOM 5096 O O . LEU A 1 655 ? -12.129 -9.767 -43.919 1.00 51.62 655 LEU A O 1
ATOM 5100 N N . GLU A 1 656 ? -10.082 -10.698 -43.975 1.00 47.19 656 GLU A N 1
ATOM 5101 C CA . GLU A 1 656 ? -10.385 -11.773 -44.917 1.00 47.19 656 GLU A CA 1
ATOM 5102 C C . GLU A 1 656 ? -9.756 -13.093 -44.450 1.00 47.19 656 GLU A C 1
ATOM 5104 O O . GLU A 1 656 ? -8.590 -13.143 -44.062 1.00 47.19 656 GLU A O 1
ATOM 5109 N N . PHE A 1 657 ? -10.526 -14.182 -44.504 1.00 43.94 657 PHE A N 1
ATOM 5110 C CA . PHE A 1 657 ? -10.050 -15.534 -44.207 1.00 43.94 657 PHE A CA 1
ATOM 5111 C C . PHE A 1 657 ? -9.965 -16.351 -45.497 1.00 43.94 657 PHE A C 1
ATOM 5113 O O . PHE A 1 657 ? -10.984 -16.675 -46.111 1.00 43.94 657 PHE A O 1
ATOM 5120 N N . TYR A 1 658 ? -8.751 -16.737 -45.887 1.00 46.91 658 TYR A N 1
ATOM 5121 C CA . TYR A 1 658 ? -8.523 -17.632 -47.019 1.00 46.91 658 TYR A CA 1
ATOM 5122 C C . TYR A 1 658 ? -8.402 -19.073 -46.522 1.00 46.91 658 TYR A C 1
ATOM 5124 O O . TYR A 1 658 ? -7.347 -19.519 -46.073 1.00 46.91 658 TYR A O 1
ATOM 5132 N N . ARG A 1 659 ? -9.500 -19.831 -46.608 1.00 47.25 659 ARG A N 1
ATOM 5133 C CA . ARG A 1 659 ? -9.489 -21.264 -46.295 1.00 47.25 659 ARG A CA 1
ATOM 5134 C C . ARG A 1 659 ? -8.849 -22.041 -47.440 1.00 47.25 659 ARG A C 1
ATOM 5136 O O . ARG A 1 659 ? -9.384 -22.068 -48.545 1.00 47.25 659 ARG A O 1
ATOM 5143 N N . ARG A 1 660 ? -7.770 -22.768 -47.156 1.00 47.88 660 ARG A N 1
ATOM 5144 C CA . ARG A 1 660 ? -7.298 -23.852 -48.024 1.00 47.88 660 ARG A CA 1
ATOM 5145 C C . ARG A 1 660 ? -7.762 -25.171 -47.416 1.00 47.88 660 ARG A C 1
ATOM 5147 O O . ARG A 1 660 ? -7.288 -25.566 -46.357 1.00 47.88 660 ARG A O 1
ATOM 5154 N N . THR A 1 661 ? -8.747 -25.822 -48.025 1.00 49.62 661 THR A N 1
ATOM 5155 C CA . THR A 1 661 ? -9.221 -27.138 -47.574 1.00 49.62 661 THR A CA 1
ATOM 5156 C C . THR A 1 661 ? -8.116 -28.157 -47.849 1.00 49.62 661 THR A C 1
ATOM 5158 O O . THR A 1 661 ? -7.841 -28.449 -49.010 1.00 49.62 661 THR A O 1
ATOM 5161 N N . ALA A 1 662 ? -7.443 -28.639 -46.799 1.00 52.44 662 ALA A N 1
ATOM 5162 C CA . ALA A 1 662 ? -6.393 -29.656 -46.920 1.00 52.44 662 ALA A CA 1
ATOM 5163 C C . ALA A 1 662 ? -6.955 -30.971 -47.487 1.00 52.44 662 ALA A C 1
ATOM 5165 O O . ALA A 1 662 ? -6.330 -31.595 -48.343 1.00 52.44 662 ALA A O 1
ATOM 5166 N N . ASP A 1 663 ? -8.195 -31.299 -47.116 1.00 55.19 663 ASP A N 1
ATOM 5167 C CA . ASP A 1 663 ? -8.921 -32.430 -47.674 1.00 55.19 663 ASP A CA 1
ATOM 5168 C C . ASP A 1 663 ? -9.855 -31.964 -48.792 1.00 55.19 663 ASP A C 1
ATOM 5170 O O . ASP A 1 663 ? -10.986 -31.522 -48.564 1.00 55.19 663 ASP A O 1
ATOM 5174 N N . SER A 1 664 ? -9.384 -32.048 -50.032 1.00 65.31 664 SER A N 1
ATOM 5175 C CA . SER A 1 664 ? -10.275 -31.963 -51.185 1.00 65.31 664 SER A CA 1
ATOM 5176 C C . SER A 1 664 ? -11.023 -33.285 -51.370 1.00 65.31 664 SER A C 1
ATOM 5178 O O . SER A 1 664 ? -10.605 -34.343 -50.896 1.00 65.31 664 SER A O 1
ATOM 5180 N N . HIS A 1 665 ? -12.125 -33.257 -52.119 1.00 68.88 665 HIS A N 1
ATOM 5181 C CA . HIS A 1 665 ? -12.798 -34.489 -52.536 1.00 68.88 665 HIS A CA 1
ATOM 5182 C C . HIS A 1 665 ? -11.824 -35.432 -53.272 1.00 68.88 665 HIS A C 1
ATOM 5184 O O . HIS A 1 665 ? -11.900 -36.648 -53.114 1.00 68.88 665 HIS A O 1
ATOM 5190 N N . ASP A 1 666 ? -10.838 -34.864 -53.977 1.00 70.12 666 ASP A N 1
ATOM 5191 C CA . ASP A 1 666 ? -9.760 -35.609 -54.626 1.00 70.12 666 ASP A CA 1
ATOM 5192 C C . ASP A 1 666 ? -8.805 -36.274 -53.623 1.00 70.12 666 ASP A C 1
ATOM 5194 O O . ASP A 1 666 ? -8.310 -37.362 -53.904 1.00 70.12 666 ASP A O 1
ATOM 5198 N N . HIS A 1 667 ? -8.553 -35.676 -52.450 1.00 71.50 667 HIS A N 1
ATOM 5199 C CA . HIS A 1 667 ? -7.763 -36.307 -51.385 1.00 71.50 667 HIS A CA 1
ATOM 5200 C C . HIS A 1 667 ? -8.442 -37.593 -50.895 1.00 71.50 667 HIS A C 1
ATOM 5202 O O . HIS A 1 667 ? -7.834 -38.661 -50.951 1.00 71.50 667 HIS A O 1
ATOM 5208 N N . TYR A 1 668 ? -9.727 -37.523 -50.524 1.00 72.88 668 TYR A N 1
ATOM 5209 C CA . TYR A 1 668 ? -10.500 -38.705 -50.122 1.00 72.88 668 TYR A CA 1
ATOM 5210 C C . TYR A 1 668 ? -10.623 -39.722 -51.258 1.00 72.88 668 TYR A C 1
ATOM 5212 O O . TYR A 1 668 ? -10.433 -40.915 -51.039 1.00 72.88 668 TYR A O 1
ATOM 5220 N N . TYR A 1 669 ? -10.877 -39.269 -52.487 1.00 73.06 669 TYR A N 1
ATOM 5221 C CA . TYR A 1 669 ? -10.933 -40.145 -53.655 1.00 73.06 669 TYR A CA 1
ATOM 5222 C C . TYR A 1 669 ? -9.611 -40.897 -53.872 1.00 73.06 669 TYR A C 1
ATOM 5224 O O . TYR A 1 669 ? -9.618 -42.108 -54.094 1.00 73.06 669 TYR A O 1
ATOM 5232 N N . ASN A 1 670 ? -8.469 -40.214 -53.759 1.00 72.38 670 ASN A N 1
ATOM 5233 C CA . ASN A 1 670 ? -7.148 -40.820 -53.915 1.00 72.38 670 ASN A CA 1
ATOM 5234 C C . ASN A 1 670 ? -6.781 -41.745 -52.747 1.00 72.38 670 ASN A C 1
ATOM 5236 O O . ASN A 1 670 ? -6.235 -42.818 -52.995 1.00 72.38 670 ASN A O 1
ATOM 5240 N N . LEU A 1 671 ? -7.122 -41.385 -51.506 1.00 75.56 671 LEU A N 1
ATOM 5241 C CA . LEU A 1 671 ? -6.927 -42.229 -50.323 1.00 75.56 671 LEU A CA 1
ATOM 5242 C C . LEU A 1 671 ? -7.732 -43.532 -50.438 1.00 75.56 671 LEU A C 1
ATOM 5244 O O . LEU A 1 671 ? -7.188 -44.622 -50.276 1.00 75.56 671 LEU A O 1
ATOM 5248 N N . LEU A 1 672 ? -9.010 -43.434 -50.810 1.00 77.56 672 LEU A N 1
ATOM 5249 C CA . LEU A 1 672 ? -9.890 -44.584 -51.026 1.00 77.56 672 LEU A CA 1
ATOM 5250 C C . LEU A 1 672 ? -9.427 -45.448 -52.206 1.00 77.56 672 LEU A C 1
ATOM 5252 O O . LEU A 1 672 ? -9.515 -46.677 -52.170 1.00 77.56 672 LEU A O 1
ATOM 5256 N N . ARG A 1 673 ? -8.877 -44.823 -53.251 1.00 71.88 673 ARG A N 1
ATOM 5257 C CA . ARG A 1 673 ? -8.266 -45.532 -54.377 1.00 71.88 673 ARG A CA 1
ATOM 5258 C C . ARG A 1 673 ? -6.986 -46.262 -53.962 1.00 71.88 673 ARG A C 1
ATOM 5260 O O . ARG A 1 673 ? -6.798 -47.403 -54.378 1.00 71.88 673 ARG A O 1
ATOM 5267 N N . ALA A 1 674 ? -6.149 -45.648 -53.125 1.00 70.25 674 ALA A N 1
ATOM 5268 C CA . ALA A 1 674 ? -4.939 -46.253 -52.568 1.00 70.25 674 ALA A CA 1
ATOM 5269 C C . ALA A 1 674 ? -5.255 -47.407 -51.598 1.00 70.25 674 ALA A C 1
ATOM 5271 O O . ALA A 1 674 ? -4.540 -48.405 -51.582 1.00 70.25 674 ALA A O 1
ATOM 5272 N N . GLN A 1 675 ? -6.369 -47.323 -50.865 1.00 73.94 675 GLN A N 1
ATOM 5273 C CA . GLN A 1 675 ? -6.900 -48.391 -50.008 1.00 73.94 675 GLN A CA 1
ATOM 5274 C C . GLN A 1 675 ? -7.676 -49.481 -50.782 1.00 73.94 675 GLN A C 1
ATOM 5276 O O . GLN A 1 675 ? -8.243 -50.389 -50.178 1.00 73.94 675 GLN A O 1
ATOM 5281 N N . GLY A 1 676 ? -7.670 -49.438 -52.121 1.00 55.84 676 GLY A N 1
ATOM 5282 C CA . GLY A 1 676 ? -8.123 -50.541 -52.974 1.00 55.84 676 GLY A CA 1
ATOM 5283 C C . GLY A 1 676 ? -9.588 -50.493 -53.416 1.00 55.84 676 GLY A C 1
ATOM 5284 O O . GLY A 1 676 ? -10.080 -51.469 -53.983 1.00 55.84 676 GLY A O 1
ATOM 5285 N N . TRP A 1 677 ? -10.304 -49.379 -53.228 1.00 50.56 677 TRP A N 1
ATOM 5286 C CA . TRP A 1 677 ? -11.751 -49.342 -53.493 1.00 50.56 677 TRP A CA 1
ATOM 5287 C C . TRP A 1 677 ? -12.145 -49.264 -54.982 1.00 50.56 677 TRP A C 1
ATOM 5289 O O . TRP A 1 677 ? -13.313 -49.430 -55.319 1.00 50.56 677 TRP A O 1
ATOM 5299 N N . ALA A 1 678 ? -11.186 -49.087 -55.900 1.00 48.72 678 ALA A N 1
ATOM 5300 C CA . ALA A 1 678 ? -11.429 -48.998 -57.348 1.00 48.72 678 ALA A CA 1
ATOM 5301 C C . ALA A 1 678 ? -10.865 -50.195 -58.141 1.00 48.72 678 ALA A C 1
ATOM 5303 O O . ALA A 1 678 ? -10.255 -50.022 -59.197 1.00 48.72 678 ALA A O 1
ATOM 5304 N N . GLY A 1 679 ? -11.061 -51.414 -57.633 1.00 44.09 679 GLY A N 1
ATOM 5305 C CA . GLY A 1 679 ? -10.574 -52.639 -58.268 1.00 44.09 679 GLY A CA 1
ATOM 5306 C C . GLY A 1 679 ? -11.460 -53.864 -58.056 1.00 44.09 679 GLY A C 1
ATOM 5307 O O . GLY A 1 679 ? -10.929 -54.935 -57.794 1.00 44.09 679 GLY A O 1
ATOM 5308 N N . CYS A 1 680 ? -12.792 -53.742 -58.146 1.00 37.81 680 CYS A N 1
ATOM 5309 C CA . CYS A 1 680 ? -13.667 -54.921 -58.192 1.00 37.81 680 CYS A CA 1
ATOM 5310 C C . CYS A 1 680 ? -15.003 -54.663 -58.920 1.00 37.81 680 CYS A C 1
ATOM 5312 O O . CYS A 1 680 ? -15.969 -54.198 -58.323 1.00 37.81 680 CYS A O 1
ATOM 5314 N N . SER A 1 681 ? -15.041 -54.944 -60.231 1.00 34.03 681 SER A N 1
ATOM 5315 C CA . SER A 1 681 ? -16.199 -55.354 -61.072 1.00 34.03 681 SER A CA 1
ATOM 5316 C C . SER A 1 681 ? -15.827 -55.125 -62.552 1.00 34.03 681 SER A C 1
ATOM 5318 O O . SER A 1 681 ? -15.413 -54.034 -62.906 1.00 34.03 681 SER A O 1
ATOM 5320 N N . ARG A 1 682 ? -15.885 -56.056 -63.513 1.00 29.66 682 ARG A N 1
ATOM 5321 C CA . ARG A 1 682 ? -16.510 -57.379 -63.656 1.00 29.66 682 ARG A CA 1
ATOM 5322 C C . ARG A 1 682 ? -15.747 -58.183 -64.724 1.00 29.66 682 ARG A C 1
ATOM 5324 O O . ARG A 1 682 ? -15.431 -57.654 -65.784 1.00 29.66 682 ARG A O 1
ATOM 5331 N N . CYS A 1 683 ? -15.588 -59.484 -64.487 1.00 28.28 683 CYS A N 1
ATOM 5332 C CA . CYS A 1 683 ? -15.497 -60.488 -65.547 1.00 28.28 683 CYS A CA 1
ATOM 5333 C C . CYS A 1 683 ? -16.883 -60.707 -66.173 1.00 28.28 683 CYS A C 1
ATOM 5335 O O . CYS A 1 683 ? -17.837 -60.973 -65.443 1.00 28.28 683 CYS A O 1
ATOM 5337 N N . SER A 1 684 ? -16.969 -60.720 -67.504 1.00 29.92 684 SER A N 1
ATOM 5338 C CA . SER A 1 684 ? -17.896 -61.591 -68.240 1.00 29.92 684 SER A CA 1
ATOM 5339 C C . SER A 1 684 ? -17.429 -61.782 -69.689 1.00 29.92 684 SER A C 1
ATOM 5341 O O . SER A 1 684 ? -17.634 -60.910 -70.525 1.00 29.92 684 SER A O 1
ATOM 5343 N N . GLY A 1 685 ? -16.848 -62.956 -69.965 1.00 28.61 685 GLY A N 1
ATOM 5344 C CA . GLY A 1 685 ? -16.914 -63.617 -71.274 1.00 28.61 685 GLY A CA 1
ATOM 5345 C C . GLY A 1 685 ? -15.773 -63.374 -72.268 1.00 28.61 685 GLY A C 1
ATOM 5346 O O . GLY A 1 685 ? -15.898 -62.517 -73.131 1.00 28.61 685 GLY A O 1
ATOM 5347 N N . CYS A 1 686 ? -14.724 -64.206 -72.217 1.00 26.80 686 CYS A N 1
ATOM 5348 C CA . CYS A 1 686 ? -14.291 -65.100 -73.315 1.00 26.80 686 CYS A CA 1
ATOM 5349 C C . CYS A 1 686 ? -12.838 -65.584 -73.126 1.00 26.80 686 CYS A C 1
ATOM 5351 O O . CYS A 1 686 ? -11.878 -64.830 -73.212 1.00 26.80 686 CYS A O 1
ATOM 5353 N N . THR A 1 687 ? -12.738 -66.884 -72.847 1.00 30.98 687 THR A N 1
ATOM 5354 C CA . THR A 1 687 ? -11.715 -67.868 -73.253 1.00 30.98 687 THR A CA 1
ATOM 5355 C C . THR A 1 687 ? -10.502 -67.394 -74.074 1.00 30.98 687 THR A C 1
ATOM 5357 O O . THR A 1 687 ? -10.662 -66.994 -75.222 1.00 30.98 687 THR A O 1
ATOM 5360 N N . CYS A 1 688 ? -9.282 -67.604 -73.557 1.00 27.06 688 CYS A N 1
ATOM 5361 C CA . CYS A 1 688 ? -8.307 -68.616 -74.022 1.00 27.06 688 CYS A CA 1
ATOM 5362 C C . CYS A 1 688 ? -6.909 -68.384 -73.403 1.00 27.06 688 CYS A C 1
ATOM 5364 O O . CYS A 1 688 ? -6.531 -67.275 -73.049 1.00 27.06 688 CYS A O 1
ATOM 5366 N N . ARG A 1 689 ? -6.180 -69.487 -73.215 1.00 26.92 689 ARG A N 1
ATOM 5367 C CA . ARG A 1 689 ? -4.920 -69.663 -72.459 1.00 26.92 689 ARG A CA 1
ATOM 5368 C C . ARG A 1 689 ? -3.682 -69.494 -73.403 1.00 26.92 689 ARG A C 1
ATOM 5370 O O . ARG A 1 689 ? -3.888 -69.222 -74.578 1.00 26.92 689 ARG A O 1
ATOM 5377 N N . PRO A 1 690 ? -2.422 -69.730 -72.971 1.00 51.31 690 PRO A N 1
ATOM 5378 C CA . PRO A 1 690 ? -1.399 -68.742 -72.581 1.00 51.31 690 PRO A CA 1
ATOM 5379 C C . PRO A 1 690 ? -0.155 -68.679 -73.516 1.00 51.31 690 PRO A C 1
ATOM 5381 O O . PRO A 1 690 ? 0.159 -69.667 -74.172 1.00 51.31 690 PRO A O 1
ATOM 5384 N N . SER A 1 691 ? 0.649 -67.602 -73.480 1.00 26.98 691 SER A N 1
ATOM 5385 C CA . SER A 1 691 ? 2.114 -67.687 -73.703 1.00 26.98 691 SER A CA 1
ATOM 5386 C C . SER A 1 691 ? 2.872 -66.410 -73.273 1.00 26.98 691 SER A C 1
ATOM 5388 O O . SER A 1 691 ? 2.270 -65.337 -73.234 1.00 26.98 691 SER A O 1
ATOM 5390 N N . PRO A 1 692 ? 4.175 -66.522 -72.929 1.00 39.53 692 PRO A N 1
ATOM 5391 C CA . PRO A 1 692 ? 5.027 -65.427 -72.463 1.00 39.53 692 PRO A CA 1
ATOM 5392 C C . PRO A 1 692 ? 5.793 -64.764 -73.623 1.00 39.53 692 PRO A C 1
ATOM 5394 O O . PRO A 1 692 ? 6.267 -65.465 -74.517 1.00 39.53 692 PRO A O 1
ATOM 5397 N N . GLY A 1 693 ? 5.953 -63.437 -73.592 1.00 27.33 693 GLY A N 1
ATOM 5398 C CA . GLY A 1 693 ? 6.792 -62.712 -74.552 1.00 27.33 693 GLY A CA 1
ATOM 5399 C C . GLY A 1 693 ? 6.684 -61.185 -74.462 1.00 27.33 693 GLY A C 1
ATOM 5400 O O . GLY A 1 693 ? 5.605 -60.633 -74.634 1.00 27.33 693 GLY A O 1
ATOM 5401 N N . ASP A 1 694 ? 7.838 -60.561 -74.221 1.00 28.02 694 ASP A N 1
ATOM 5402 C CA . ASP A 1 694 ? 8.309 -59.248 -74.691 1.00 28.02 694 ASP A CA 1
ATOM 5403 C C . ASP A 1 694 ? 7.687 -57.907 -74.232 1.00 28.02 694 ASP A C 1
ATOM 5405 O O . ASP A 1 694 ? 6.573 -57.522 -74.567 1.00 28.02 694 ASP A O 1
ATOM 5409 N N . ASN A 1 695 ? 8.543 -57.156 -73.515 1.00 29.11 695 ASN A N 1
ATOM 5410 C CA . ASN A 1 695 ? 9.009 -55.780 -73.775 1.00 29.11 695 ASN A CA 1
ATOM 5411 C C . ASN A 1 695 ? 8.050 -54.773 -74.444 1.00 29.11 695 ASN A C 1
ATOM 5413 O O . ASN A 1 695 ? 7.708 -54.925 -75.608 1.00 29.11 695 ASN A O 1
ATOM 5417 N N . CYS A 1 696 ? 7.839 -53.608 -73.812 1.00 24.89 696 CYS A N 1
ATOM 5418 C CA . CYS A 1 696 ? 8.565 -52.373 -74.170 1.00 24.89 696 CYS A CA 1
ATOM 5419 C C . CYS A 1 696 ? 8.044 -51.126 -73.432 1.00 24.89 696 CYS A C 1
ATOM 5421 O O . CYS A 1 696 ? 6.851 -50.854 -73.352 1.00 24.89 696 CYS A O 1
ATOM 5423 N N . CYS A 1 697 ? 9.000 -50.315 -72.978 1.00 26.12 697 CYS A N 1
ATOM 5424 C CA . CYS A 1 697 ? 8.864 -48.915 -72.592 1.00 26.12 697 CYS A CA 1
ATOM 5425 C C . CYS A 1 697 ? 8.132 -48.052 -73.641 1.00 26.12 697 CYS A C 1
ATOM 5427 O O . CYS A 1 697 ? 8.405 -48.206 -74.829 1.00 26.12 697 CYS A O 1
ATOM 5429 N N . ARG A 1 698 ? 7.406 -47.008 -73.204 1.00 26.58 698 ARG A N 1
ATOM 5430 C CA . ARG A 1 698 ? 7.755 -45.575 -73.406 1.00 26.58 698 ARG A CA 1
ATOM 5431 C C . ARG A 1 698 ? 6.561 -44.624 -73.219 1.00 26.58 698 ARG A C 1
ATOM 5433 O O . ARG A 1 698 ? 5.467 -44.878 -73.697 1.00 26.58 698 ARG A O 1
ATOM 5440 N N . ALA A 1 699 ? 6.930 -43.451 -72.694 1.00 25.50 699 ALA A N 1
ATOM 5441 C CA . ALA A 1 699 ? 6.402 -42.114 -72.982 1.00 25.50 699 ALA A CA 1
ATOM 5442 C C . ALA A 1 699 ? 5.069 -41.685 -72.347 1.00 25.50 699 ALA A C 1
ATOM 5444 O O . ALA A 1 699 ? 4.001 -42.053 -72.815 1.00 25.50 699 ALA A O 1
ATOM 5445 N N . TRP A 1 700 ? 5.151 -40.701 -71.443 1.00 24.05 700 TRP A N 1
ATOM 5446 C CA . TRP A 1 700 ? 4.787 -39.331 -71.828 1.00 24.05 700 TRP A CA 1
ATOM 5447 C C . TRP A 1 700 ? 5.365 -38.288 -70.859 1.00 24.05 700 TRP A C 1
ATOM 5449 O O . TRP A 1 700 ? 4.973 -38.188 -69.703 1.00 24.05 700 TRP A O 1
ATOM 5459 N N . ALA A 1 701 ? 6.306 -37.500 -71.374 1.00 26.05 701 ALA A N 1
ATOM 5460 C CA . ALA A 1 701 ? 6.674 -36.184 -70.874 1.00 26.05 701 ALA A CA 1
ATOM 5461 C C . ALA A 1 701 ? 6.201 -35.164 -71.919 1.00 26.05 701 ALA A C 1
ATOM 5463 O O . ALA A 1 701 ? 6.419 -35.377 -73.112 1.00 26.05 701 ALA A O 1
ATOM 5464 N N . GLY A 1 702 ? 5.606 -34.053 -71.472 1.00 24.61 702 GLY A N 1
ATOM 5465 C CA . GLY A 1 702 ? 5.521 -32.827 -72.270 1.00 24.61 702 GLY A CA 1
ATOM 5466 C C . GLY A 1 702 ? 4.170 -32.110 -72.275 1.00 24.61 702 GLY A C 1
ATOM 5467 O O . GLY A 1 702 ? 3.295 -32.457 -73.065 1.00 24.61 702 GLY A O 1
ATOM 5468 N N . ARG A 1 703 ? 4.069 -31.053 -71.454 1.00 25.83 703 ARG A N 1
ATOM 5469 C CA . ARG A 1 703 ? 3.488 -29.710 -71.727 1.00 25.83 703 ARG A CA 1
ATOM 5470 C C . ARG A 1 703 ? 3.402 -28.966 -70.384 1.00 25.83 703 ARG A C 1
ATOM 5472 O O . ARG A 1 703 ? 2.611 -29.335 -69.533 1.00 25.83 703 ARG A O 1
ATOM 5479 N N . ALA A 1 704 ? 4.380 -28.144 -70.011 1.00 27.78 704 ALA A N 1
ATOM 5480 C CA . ALA A 1 704 ? 4.627 -26.768 -70.458 1.00 27.78 704 ALA A CA 1
ATOM 5481 C C . ALA A 1 704 ? 3.500 -25.778 -70.096 1.00 27.78 704 ALA A C 1
ATOM 5483 O O . ALA A 1 704 ? 2.484 -25.705 -70.775 1.00 27.78 704 ALA A O 1
ATOM 5484 N N . ALA A 1 705 ? 3.796 -25.002 -69.047 1.00 28.81 705 ALA A N 1
ATOM 5485 C CA . ALA A 1 705 ? 3.529 -23.576 -68.865 1.00 28.81 705 ALA A CA 1
ATOM 5486 C C . ALA A 1 705 ? 2.096 -23.040 -69.034 1.00 28.81 705 ALA A C 1
ATOM 5488 O O . ALA A 1 705 ? 1.681 -22.702 -70.134 1.00 28.81 705 ALA A O 1
ATOM 5489 N N . THR A 1 706 ? 1.479 -22.716 -67.896 1.00 26.50 706 THR A N 1
ATOM 5490 C CA . THR A 1 706 ? 0.768 -21.441 -67.691 1.00 26.50 706 THR A CA 1
ATOM 5491 C C . THR A 1 706 ? 0.784 -21.106 -66.200 1.00 26.50 706 THR A C 1
ATOM 5493 O O . THR A 1 706 ? 0.290 -21.877 -65.382 1.00 26.50 706 THR A O 1
ATOM 5496 N N . ARG A 1 707 ? 1.375 -19.954 -65.851 1.00 26.58 707 ARG A N 1
ATOM 5497 C CA . ARG A 1 707 ? 1.168 -19.285 -64.556 1.00 26.58 707 ARG A CA 1
ATOM 5498 C C . ARG A 1 707 ? -0.328 -18.992 -64.375 1.00 26.58 707 ARG A C 1
ATOM 5500 O O . ARG A 1 707 ? -0.992 -18.656 -65.356 1.00 26.58 707 ARG A O 1
ATOM 5507 N N . PRO A 1 708 ? -0.797 -18.943 -63.126 1.00 27.95 708 PRO A N 1
ATOM 5508 C CA . PRO A 1 708 ? -1.285 -17.654 -62.661 1.00 27.95 708 PRO A CA 1
ATOM 5509 C C . PRO A 1 708 ? -0.678 -17.257 -61.317 1.00 27.95 708 PRO A C 1
ATOM 5511 O O . PRO A 1 708 ? -0.366 -18.086 -60.468 1.00 27.95 708 PRO A O 1
ATOM 5514 N N . ARG A 1 709 ? -0.501 -15.941 -61.193 1.00 28.64 709 ARG A N 1
ATOM 5515 C CA . ARG A 1 709 ? -0.329 -15.221 -59.934 1.00 28.64 709 ARG A CA 1
ATOM 5516 C C . ARG A 1 709 ? -1.484 -15.573 -58.997 1.00 28.64 709 ARG A C 1
ATOM 5518 O O . ARG A 1 709 ? -2.612 -15.522 -59.473 1.00 28.64 709 ARG A O 1
ATOM 5525 N N . PHE A 1 710 ? -1.177 -15.842 -57.734 1.00 29.98 710 PHE A N 1
ATOM 5526 C CA . PHE A 1 710 ? -1.844 -15.302 -56.549 1.00 29.98 710 PHE A CA 1
ATOM 5527 C C . PHE A 1 710 ? -0.845 -15.368 -55.399 1.00 29.98 710 PHE A C 1
ATOM 5529 O O . PHE A 1 710 ? -0.202 -16.436 -55.267 1.00 29.98 710 PHE A O 1
#

Sequence (710 aa):
MSRTPEFTAQLAPLKQARDAADDARREAYAATQDYQKLGRDKTRSKRTADAGIAGQIDRQIETAGRRAGQAWGAFGQLHAEQLEMLANIAPMLDPRDHVNQFDDSHPILLMPLRIETRFAPGADELWIRVYPDAWAVDGFEEKLSEKEVISGRSFWTDYWAAAGDRDRQVAAWRNLVASHGTGRAQWIATSFRPANEGEEPAAPAAGELLLIAEGTRPPQTEIDAVTAYWQAVWSKPDDANVADAALADLKAAIGDPAAQAAVAAQPRRFQEPRPELDRSATTLVLAWIEWPNLADDDVKSASWTEAARSDILPERLVVTLIRGDTVRSEIGKVIPSTVTLGFDPSAPDAEQVEQVDGVLKLPEAMQWIFDFDKAVEMGLGFRIALSDRERIAGFDRLLVCGVSLRDDEDESSAALETLLLHHHFSGSGVSLLPQGTPTNNSDKPSGYSDRDEVEEAFDRMFGGNPPDLDRADVLDKLDGQWFAEWLGIDPAAVARLPFAGGRDQAEARAINRLLWPATIGYSLDTLMDDILSKEAVDRTRTYFENYVLARDCVPQIRIADQPYGILPAGAWSKHRWYLPKHDTDDDVAASTARKVTQFLSAKTGDSFFLLRLVGIMKQADQQFADLLDRTAHVGRAGDLHQTLLDILGLAPNSLEFYRRTADSHDHYYNLLRAQGWAGCSRCSGCTCRPSPGDNCCRAWAGRAATRPRF

Secondary structure (DSSP, 8-state):
----HHHHHHHHHHHHHHHHHHHHHHHHHHHHHHHHHHHHHHHHHHHHT-HHHHHHHHHHHHHHHHHHHHHHHHHHHHHHHHHHHHHHHGGG--HHHHGGGS-TTS------EEEEEEEPTTSSEEEEEEEE-GGG-B----SEEHHHHHHHHHHHHHHHHHTT-HHHHHHHHHHHHHHH-HHHHHHHHHHT--TTGGGPPPPPPTTEEEEEEESPPPPHHHHHHHHHHHHHHHH-TT-HHHHHHHHHHHHHHH-HHHHHHHHHSPPTTTTS--TTS-TTTPEEEEEEEPPP---TTSEESSS--S--EES---S--EEE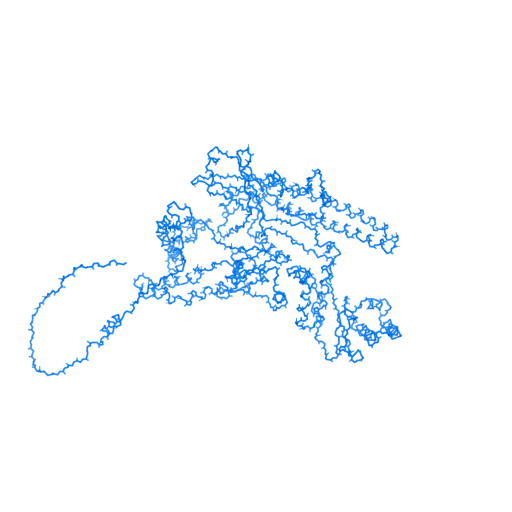EEETTEEEEEE--PPPSSEE-S--TTSTTGGG--EETTEE---GGGHHHH-HHHHHHTTSEEEEEPPHHHHHH--SEEEEE---SS--HHHHHHHHHHHHHHHHHSSS-EEEE-TT--SS-SSS--S--SS--HHHHHHHHHSSSPP-----STTT--HHHHHHHHHT--HHHHTTSTTTT--HHHHHHHHHHHHTIIIIIHIIIIISTTTS-HHHHHHHHHHHHHH--TT-SS-EEEETTEEE-------GGG--TTSPP---S--TT-SSTHHHHHHHHTTT-HHHHHHHHHHHHHHHHHHHHHHHTTS--TT-SS-HHHHHHHHHHT-SS-SS-----SS-HHHHHHHHHHTTTT--------------------------------

Radius of gyration: 37.63 Å; chains: 1; bounding box: 84×110×122 Å